Protein AF-0000000084242092 (afdb_homodimer)

Structure (mmCIF, N/CA/C/O backbone):
data_AF-0000000084242092-model_v1
#
loop_
_entity.id
_entity.type
_entity.pdbx_description
1 polymer 'NAD(P)-dependent dehydrogenase, short-chain alcohol dehydrogenase family'
#
loop_
_atom_site.group_PDB
_atom_site.id
_atom_site.type_symbol
_atom_site.label_atom_id
_atom_site.label_alt_id
_atom_site.label_comp_id
_atom_site.label_asym_id
_atom_site.label_entity_id
_atom_site.label_seq_id
_atom_site.pdbx_PDB_ins_code
_atom_site.Cartn_x
_atom_site.Cartn_y
_atom_site.Cartn_z
_atom_site.occupancy
_atom_site.B_iso_or_equiv
_atom_site.auth_seq_id
_atom_site.auth_comp_id
_atom_site.auth_asym_id
_atom_site.auth_atom_id
_atom_site.pdbx_PDB_model_num
ATOM 1 N N . MET A 1 1 ? 5.676 -4.629 9.906 1 72.25 1 MET A N 1
ATOM 2 C CA . MET A 1 1 ? 5.457 -4.293 11.312 1 72.25 1 MET A CA 1
ATOM 3 C C . MET A 1 1 ? 4.645 -3.008 11.445 1 72.25 1 MET A C 1
ATOM 5 O O . MET A 1 1 ? 4.832 -2.068 10.664 1 72.25 1 MET A O 1
ATOM 9 N N . SER A 1 2 ? 3.717 -3.07 12.445 1 87.62 2 SER A N 1
ATOM 10 C CA . SER A 1 2 ? 2.873 -1.909 12.711 1 87.62 2 SER A CA 1
ATOM 11 C C . SER A 1 2 ? 3.629 -0.845 13.5 1 87.62 2 SER A C 1
ATOM 13 O O . SER A 1 2 ? 4.57 -1.158 14.234 1 87.62 2 SER A O 1
ATOM 15 N N . LEU A 1 3 ? 3.34 0.345 13.344 1 95.75 3 LEU A N 1
ATOM 16 C CA . LEU A 1 3 ? 3.891 1.461 14.102 1 95.75 3 LEU A CA 1
ATOM 17 C C . LEU A 1 3 ? 3.576 1.312 15.586 1 95.75 3 LEU A C 1
ATOM 19 O O . LEU A 1 3 ? 2.523 0.783 15.953 1 95.75 3 LEU A O 1
ATOM 23 N N . PRO A 1 4 ? 4.559 1.752 16.453 1 96.75 4 PRO A N 1
ATOM 24 C CA . PRO A 1 4 ? 4.168 1.837 17.859 1 96.75 4 PRO A CA 1
ATOM 25 C C . PRO A 1 4 ? 2.971 2.756 18.078 1 96.75 4 PRO A C 1
ATOM 27 O O . PRO A 1 4 ? 2.781 3.723 17.344 1 96.75 4 PRO A O 1
ATOM 30 N N . VAL A 1 5 ? 2.205 2.494 19.109 1 97.12 5 VAL A N 1
ATOM 31 C CA . VAL A 1 5 ? 0.952 3.207 19.344 1 97.12 5 VAL A CA 1
ATOM 32 C C . VAL A 1 5 ? 1.126 4.211 20.484 1 97.12 5 VAL A C 1
ATOM 34 O O . VAL A 1 5 ? 1.754 3.902 21.5 1 97.12 5 VAL A O 1
ATOM 37 N N . SER A 1 6 ? 0.617 5.391 20.312 1 97.19 6 SER A N 1
ATOM 38 C CA . SER A 1 6 ? 0.515 6.402 21.359 1 97.19 6 SER A CA 1
ATOM 39 C C . SER A 1 6 ? -0.931 6.848 21.547 1 97.19 6 SER A C 1
ATOM 41 O O . SER A 1 6 ? -1.796 6.551 20.734 1 97.19 6 SER A O 1
ATOM 43 N N . ARG A 1 7 ? -1.192 7.438 22.703 1 96.25 7 ARG A N 1
ATOM 44 C CA . ARG A 1 7 ? -2.504 7.984 23.031 1 96.25 7 ARG A CA 1
ATOM 45 C C . ARG A 1 7 ? -2.414 9.477 23.328 1 96.25 7 ARG A C 1
ATOM 47 O O . ARG A 1 7 ? -1.369 9.961 23.766 1 96.25 7 ARG A O 1
ATOM 54 N N . LEU A 1 8 ? -3.498 10.117 22.938 1 95.69 8 LEU A N 1
ATOM 55 C CA . LEU A 1 8 ? -3.586 11.523 23.344 1 95.69 8 LEU A CA 1
ATOM 56 C C . LEU A 1 8 ? -3.578 11.648 24.859 1 95.69 8 LEU A C 1
ATOM 58 O O . LEU A 1 8 ? -4.281 10.914 25.562 1 95.69 8 LEU A O 1
ATOM 62 N N . PRO A 1 9 ? -2.725 12.547 25.469 1 93.62 9 PRO A N 1
ATOM 63 C CA . PRO A 1 9 ? -2.748 12.727 26.922 1 93.62 9 PRO A CA 1
ATOM 64 C C . PRO A 1 9 ? -4.137 13.078 27.453 1 93.62 9 PRO A C 1
ATOM 66 O O . PRO A 1 9 ? -4.863 13.852 26.812 1 93.62 9 PRO A O 1
ATOM 69 N N . ALA A 1 10 ? -4.414 12.492 28.562 1 90.19 10 ALA A N 1
ATOM 70 C CA . ALA A 1 10 ? -5.738 12.68 29.156 1 90.19 10 ALA A CA 1
ATOM 71 C C . ALA A 1 10 ? -6.039 14.164 29.359 1 90.19 10 ALA A C 1
ATOM 73 O O . ALA A 1 10 ? -5.18 14.922 29.812 1 90.19 10 ALA A O 1
ATOM 74 N N . ALA A 1 11 ? -7.188 14.617 28.969 1 88.62 11 ALA A N 1
ATOM 75 C CA . ALA A 1 11 ? -7.73 15.945 29.203 1 88.62 11 ALA A CA 1
ATOM 76 C C . ALA A 1 11 ? -6.965 17 28.406 1 88.62 11 ALA A C 1
ATOM 78 O O . ALA A 1 11 ? -7.012 18.188 28.734 1 88.62 11 ALA A O 1
ATOM 79 N N . TRP A 1 12 ? -6.191 16.531 27.469 1 93.75 12 TRP A N 1
ATOM 80 C CA . TRP A 1 12 ? -5.5 17.531 26.672 1 93.75 12 TRP A CA 1
ATOM 81 C C . TRP A 1 12 ? -6.484 18.297 25.797 1 93.75 12 TRP A C 1
ATOM 83 O O . TRP A 1 12 ? -7.379 17.703 25.188 1 93.75 12 TRP A O 1
ATOM 93 N N . ALA A 1 13 ? -6.32 19.578 25.672 1 94.44 13 ALA A N 1
ATOM 94 C CA . ALA A 1 13 ? -7.039 20.469 24.781 1 94.44 13 ALA A CA 1
ATOM 95 C C . ALA A 1 13 ? -6.113 21.547 24.219 1 94.44 13 ALA A C 1
ATOM 97 O O . ALA A 1 13 ? -5.227 22.047 24.922 1 94.44 13 ALA A O 1
ATOM 98 N N . PRO A 1 14 ? -6.27 21.875 22.953 1 94.69 14 PRO A N 1
ATOM 99 C CA . PRO A 1 14 ? -5.379 22.891 22.391 1 94.69 14 PRO A CA 1
ATOM 100 C C . PRO A 1 14 ? -5.609 24.281 22.984 1 94.69 14 PRO A C 1
ATOM 102 O O . PRO A 1 14 ? -6.758 24.688 23.172 1 94.69 14 PRO A O 1
ATOM 105 N N . ALA A 1 15 ? -4.477 24.922 23.281 1 96.25 15 ALA A N 1
ATOM 106 C CA . ALA A 1 15 ? -4.543 26.328 23.609 1 96.25 15 ALA A CA 1
ATOM 107 C C . ALA A 1 15 ? -4.566 27.203 22.359 1 96.25 15 ALA A C 1
ATOM 109 O O . ALA A 1 15 ? -4.277 26.719 21.25 1 96.25 15 ALA A O 1
ATOM 110 N N . ALA A 1 16 ? -4.914 28.484 22.5 1 96.25 16 ALA A N 1
ATOM 111 C CA . ALA A 1 16 ? -5.059 29.406 21.359 1 96.25 16 ALA A CA 1
ATOM 112 C C . ALA A 1 16 ? -3.709 29.672 20.703 1 96.25 16 ALA A C 1
ATOM 114 O O . ALA A 1 16 ? -3.654 30.078 19.531 1 96.25 16 ALA A O 1
ATOM 115 N N . ASP A 1 17 ? -2.596 29.422 21.422 1 97.44 17 ASP A N 1
ATOM 116 C CA . ASP A 1 17 ? -1.281 29.734 20.859 1 97.44 17 ASP A CA 1
ATOM 117 C C . ASP A 1 17 ? -0.453 28.469 20.672 1 97.44 17 ASP A C 1
ATOM 119 O O . ASP A 1 17 ? 0.769 28.531 20.516 1 97.44 17 ASP A O 1
ATOM 123 N N . THR A 1 18 ? -1.133 27.281 20.719 1 98.06 18 THR A N 1
ATOM 124 C CA . THR A 1 18 ? -0.464 25.984 20.594 1 98.06 18 THR A CA 1
ATOM 125 C C . THR A 1 18 ? 0.368 25.938 19.312 1 98.06 18 THR A C 1
ATOM 127 O O . THR A 1 18 ? 1.446 25.344 19.297 1 98.06 18 THR A O 1
ATOM 130 N N . LEU A 1 19 ? -0.109 26.609 18.219 1 98.56 19 LEU A N 1
ATOM 131 C CA . LEU A 1 19 ? 0.579 26.594 16.922 1 98.56 19 LEU A CA 1
ATOM 132 C C . LEU A 1 19 ? 0.904 28.016 16.469 1 98.56 19 LEU A C 1
ATOM 134 O O . LEU A 1 19 ? 0.947 28.281 15.266 1 98.56 19 LEU A O 1
ATOM 138 N N . ALA A 1 20 ? 0.992 28.922 17.453 1 97.88 20 ALA A N 1
ATOM 139 C CA . ALA A 1 20 ? 1.288 30.312 17.125 1 97.88 20 ALA A CA 1
ATOM 140 C C . ALA A 1 20 ? 2.562 30.422 16.297 1 97.88 20 ALA A C 1
ATOM 142 O O . ALA A 1 20 ? 3.598 29.859 16.656 1 97.88 20 ALA A O 1
ATOM 143 N N . GLY A 1 21 ? 2.438 31.125 15.164 1 96.94 21 GLY A N 1
ATOM 144 C CA . GLY A 1 21 ? 3.59 31.391 14.32 1 96.94 21 GLY A CA 1
ATOM 145 C C . GLY A 1 21 ? 3.895 30.266 13.344 1 96.94 21 GLY A C 1
ATOM 146 O O . GLY A 1 21 ? 4.793 30.391 12.508 1 96.94 21 GLY A O 1
ATOM 147 N N . ARG A 1 22 ? 3.189 29.188 13.391 1 98.31 22 ARG A N 1
ATOM 148 C CA . ARG A 1 22 ? 3.449 28.047 12.523 1 98.31 22 ARG A CA 1
ATOM 149 C C . ARG A 1 22 ? 2.617 28.109 11.25 1 98.31 22 ARG A C 1
ATOM 151 O O . ARG A 1 22 ? 1.537 28.719 11.242 1 98.31 22 ARG A O 1
ATOM 158 N N . VAL A 1 23 ? 3.111 27.578 10.188 1 98.88 23 VAL A N 1
ATOM 159 C CA . VAL A 1 23 ? 2.398 27.422 8.922 1 98.88 23 VAL A CA 1
ATOM 160 C C . VAL A 1 23 ? 2.068 25.938 8.703 1 98.88 23 VAL A C 1
ATOM 162 O O . VAL A 1 23 ? 2.961 25.094 8.711 1 98.88 23 VAL A O 1
ATOM 165 N N . VAL A 1 24 ? 0.806 25.656 8.5 1 98.94 24 VAL A N 1
ATOM 166 C CA . VAL A 1 24 ? 0.335 24.281 8.391 1 98.94 24 VAL A CA 1
ATOM 167 C C . VAL A 1 24 ? -0.448 24.109 7.09 1 98.94 24 VAL A C 1
ATOM 169 O O . VAL A 1 24 ? -1.349 24.891 6.789 1 98.94 24 VAL A O 1
ATOM 172 N N . LEU A 1 25 ? -0.065 23.125 6.293 1 98.94 25 LEU A N 1
ATOM 173 C CA . LEU A 1 25 ? -0.773 22.766 5.07 1 98.94 25 LEU A CA 1
ATOM 174 C C . LEU A 1 25 ? -1.733 21.609 5.328 1 98.94 25 LEU A C 1
ATOM 176 O O . LEU A 1 25 ? -1.348 20.594 5.914 1 98.94 25 LEU A O 1
ATOM 180 N N . VAL A 1 26 ? -2.979 21.75 4.977 1 98.94 26 VAL A N 1
ATOM 181 C CA . VAL A 1 26 ? -4 20.719 5.133 1 98.94 26 VAL A CA 1
ATOM 182 C C . VAL A 1 26 ? -4.539 20.312 3.764 1 98.94 26 VAL A C 1
ATOM 184 O O . VAL A 1 26 ? -5.098 21.125 3.039 1 98.94 26 VAL A O 1
ATOM 187 N N . THR A 1 27 ? -4.352 19.047 3.4 1 98.81 27 THR A N 1
ATOM 188 C CA . THR A 1 27 ? -4.941 18.562 2.16 1 98.81 27 THR A CA 1
ATOM 189 C C . THR A 1 27 ? -6.363 18.062 2.398 1 98.81 27 THR A C 1
ATOM 191 O O . THR A 1 27 ? -6.734 17.75 3.531 1 98.81 27 THR A O 1
ATOM 194 N N . GLY A 1 28 ? -7.141 17.969 1.282 1 97.94 28 GLY A N 1
ATOM 195 C CA . GLY A 1 28 ? -8.539 17.609 1.487 1 97.94 28 GLY A CA 1
ATOM 196 C C . GLY A 1 28 ? -9.258 18.562 2.428 1 97.94 28 GLY A C 1
ATOM 197 O O . GLY A 1 28 ? -10.086 18.125 3.236 1 97.94 28 GLY A O 1
ATOM 198 N N . ALA A 1 29 ? -9.023 19.812 2.322 1 98.06 29 ALA A N 1
ATOM 199 C CA . ALA A 1 29 ? -9.328 20.797 3.363 1 98.06 29 ALA A CA 1
ATOM 200 C C . ALA A 1 29 ? -10.836 21.016 3.477 1 98.06 29 ALA A C 1
ATOM 202 O O . ALA A 1 29 ? -11.328 21.438 4.527 1 98.06 29 ALA A O 1
ATOM 203 N N . TYR A 1 30 ? -11.594 20.828 2.451 1 93.81 30 TYR A N 1
ATOM 204 C CA . TYR A 1 30 ? -13.023 21.109 2.566 1 93.81 30 TYR A CA 1
ATOM 205 C C . TYR A 1 30 ? -13.805 19.844 2.875 1 93.81 30 TYR A C 1
ATOM 207 O O . TYR A 1 30 ? -15.031 19.859 2.91 1 93.81 30 TYR A O 1
ATOM 215 N N . GLY A 1 31 ? -13.117 18.672 2.994 1 94.44 31 GLY A N 1
ATOM 216 C CA . GLY A 1 31 ? -13.773 17.453 3.443 1 94.44 31 GLY A CA 1
ATOM 217 C C . GLY A 1 31 ? -14.133 17.484 4.918 1 94.44 31 GLY A C 1
ATOM 218 O O . GLY A 1 31 ? -13.883 18.469 5.605 1 94.44 31 GLY A O 1
ATOM 219 N N . GLY A 1 32 ? -14.719 16.438 5.414 1 93.62 32 GLY A N 1
ATOM 220 C CA . GLY A 1 32 ? -15.164 16.359 6.797 1 93.62 32 GLY A CA 1
ATOM 221 C C . GLY A 1 32 ? -14.039 16.562 7.793 1 93.62 32 GLY A C 1
ATOM 222 O O . GLY A 1 32 ? -14.062 17.516 8.578 1 93.62 32 GLY A O 1
ATOM 223 N N . LEU A 1 33 ? -13.039 15.758 7.73 1 97.44 33 LEU A N 1
ATOM 224 C CA . LEU A 1 33 ? -11.93 15.875 8.672 1 97.44 33 LEU A CA 1
ATOM 225 C C . LEU A 1 33 ? -11.023 17.047 8.305 1 97.44 33 LEU A C 1
ATOM 227 O O . LEU A 1 33 ? -10.57 17.781 9.188 1 97.44 33 LEU A O 1
ATOM 231 N N . GLY A 1 34 ? -10.75 17.281 7.016 1 98.38 34 GLY A N 1
ATOM 232 C CA . GLY A 1 34 ? -9.875 18.344 6.574 1 98.38 34 GLY A CA 1
ATOM 233 C C . GLY A 1 34 ? -10.344 19.719 7.016 1 98.38 34 GLY A C 1
ATOM 234 O O . GLY A 1 34 ? -9.539 20.531 7.488 1 98.38 34 GLY A O 1
ATOM 235 N N . SER A 1 35 ? -11.641 19.938 6.875 1 98.19 35 SER A N 1
ATOM 236 C CA . SER A 1 35 ? -12.188 21.219 7.277 1 98.19 35 SER A CA 1
ATOM 237 C C . SER A 1 35 ? -12.07 21.422 8.781 1 98.19 35 SER A C 1
ATOM 239 O O . SER A 1 35 ? -11.758 22.531 9.242 1 98.19 35 SER A O 1
ATOM 241 N N . ALA A 1 36 ? -12.336 20.359 9.531 1 98.31 36 ALA A N 1
ATOM 242 C CA . ALA A 1 36 ? -12.219 20.422 10.984 1 98.31 36 ALA A CA 1
ATOM 243 C C . ALA A 1 36 ? -10.781 20.688 11.406 1 98.31 36 ALA A C 1
ATOM 245 O O . ALA A 1 36 ? -10.531 21.484 12.32 1 98.31 36 ALA A O 1
ATOM 246 N N . VAL A 1 37 ? -9.82 20.078 10.742 1 98.81 37 VAL A N 1
ATOM 247 C CA . VAL A 1 37 ? -8.406 20.25 11.055 1 98.81 37 VAL A CA 1
ATOM 248 C C . VAL A 1 37 ? -7.973 21.672 10.727 1 98.81 37 VAL A C 1
ATOM 250 O O . VAL A 1 37 ? -7.27 22.312 11.516 1 98.81 37 VAL A O 1
ATOM 253 N N . ALA A 1 38 ? -8.375 22.141 9.547 1 98.88 38 ALA A N 1
ATOM 254 C CA . ALA A 1 38 ? -8.039 23.516 9.156 1 98.88 38 ALA A CA 1
ATOM 255 C C . ALA A 1 38 ? -8.516 24.516 10.211 1 98.88 38 ALA A C 1
ATOM 257 O O . ALA A 1 38 ? -7.758 25.391 10.633 1 98.88 38 ALA A O 1
ATOM 258 N N . ARG A 1 39 ? -9.758 24.344 10.672 1 98.62 39 ARG A N 1
ATOM 259 C CA . ARG A 1 39 ? -10.352 25.234 11.664 1 98.62 39 ARG A CA 1
ATOM 260 C C . ARG A 1 39 ? -9.625 25.125 13 1 98.62 39 ARG A C 1
ATOM 262 O O . ARG A 1 39 ? -9.312 26.141 13.633 1 98.62 39 ARG A O 1
ATOM 269 N N . ALA A 1 40 ? -9.391 23.891 13.414 1 98.75 40 ALA A N 1
ATOM 270 C CA . ALA A 1 40 ? -8.734 23.656 14.695 1 98.75 40 ALA A CA 1
ATOM 271 C C . ALA A 1 40 ? -7.328 24.25 14.711 1 98.75 40 ALA A C 1
ATOM 273 O O . ALA A 1 40 ? -6.914 24.859 15.703 1 98.75 40 ALA A O 1
ATOM 274 N N . ALA A 1 41 ? -6.57 24.094 13.625 1 98.88 41 ALA A N 1
ATOM 275 C CA . ALA A 1 41 ? -5.219 24.625 13.531 1 98.88 41 ALA A CA 1
ATOM 276 C C . ALA A 1 41 ? -5.242 26.156 13.555 1 98.88 41 ALA A C 1
ATOM 278 O O . ALA A 1 41 ? -4.406 26.781 14.211 1 98.88 41 ALA A O 1
ATOM 279 N N . ALA A 1 42 ? -6.188 26.734 12.836 1 98.75 42 ALA A N 1
ATOM 280 C CA . ALA A 1 42 ? -6.336 28.188 12.836 1 98.75 42 ALA A CA 1
ATOM 281 C C . ALA A 1 42 ? -6.672 28.703 14.234 1 98.75 42 ALA A C 1
ATOM 283 O O . ALA A 1 42 ? -6.102 29.688 14.688 1 98.75 42 ALA A O 1
ATOM 284 N N . ARG A 1 43 ? -7.598 28.031 14.922 1 98.5 43 ARG A N 1
ATOM 285 C CA . ARG A 1 43 ? -7.965 28.391 16.281 1 98.5 43 ARG A CA 1
ATOM 286 C C . ARG A 1 43 ? -6.758 28.328 17.219 1 98.5 43 ARG A C 1
ATOM 288 O O . ARG A 1 43 ? -6.66 29.094 18.172 1 98.5 43 ARG A O 1
ATOM 295 N N . ALA A 1 44 ? -5.844 27.453 16.875 1 98.56 44 ALA A N 1
ATOM 296 C CA . ALA A 1 44 ? -4.652 27.25 17.703 1 98.56 44 ALA A CA 1
ATOM 297 C C . ALA A 1 44 ? -3.547 28.234 17.312 1 98.56 44 ALA A C 1
ATOM 299 O O . ALA A 1 44 ? -2.426 28.156 17.812 1 98.56 44 ALA A O 1
ATOM 300 N N . GLY A 1 45 ? -3.807 29.125 16.328 1 98.12 45 GLY A N 1
ATOM 301 C CA . GLY A 1 45 ? -2.908 30.234 16.078 1 98.12 45 GLY A CA 1
ATOM 302 C C . GLY A 1 45 ? -2.102 30.062 14.797 1 98.12 45 GLY A C 1
ATOM 303 O O . GLY A 1 45 ? -1.306 30.938 14.438 1 98.12 45 GLY A O 1
ATOM 304 N N . ALA A 1 46 ? -2.307 29.047 14.047 1 98.69 46 ALA A N 1
ATOM 305 C CA . ALA A 1 46 ? -1.506 28.766 12.859 1 98.69 46 ALA A CA 1
ATOM 306 C C . ALA A 1 46 ? -2.002 29.578 11.664 1 98.69 46 ALA A C 1
ATOM 308 O O . ALA A 1 46 ? -3.182 29.938 11.586 1 98.69 46 ALA A O 1
ATOM 309 N N . THR A 1 47 ? -1.099 29.906 10.773 1 98.62 47 THR A N 1
ATOM 310 C CA . THR A 1 47 ? -1.473 30.188 9.391 1 98.62 47 THR A CA 1
ATOM 311 C C . THR A 1 47 ? -1.742 28.891 8.633 1 98.62 47 THR A C 1
ATOM 313 O O . THR A 1 47 ? -0.851 28.047 8.492 1 98.62 47 THR A O 1
ATOM 316 N N . VAL A 1 48 ? -2.957 28.781 8.148 1 98.88 48 VAL A N 1
ATOM 317 C CA . VAL A 1 48 ? -3.342 27.5 7.539 1 98.88 48 VAL A CA 1
ATOM 318 C C . VAL A 1 48 ? -3.42 27.672 6.02 1 98.88 48 VAL A C 1
ATOM 320 O O . VAL A 1 48 ? -4.027 28.609 5.52 1 98.88 48 VAL A O 1
ATOM 323 N N . VAL A 1 49 ? -2.738 26.797 5.305 1 98.88 49 VAL A N 1
ATOM 324 C CA . VAL A 1 49 ? -2.865 26.641 3.857 1 98.88 49 VAL A CA 1
ATOM 325 C C . VAL A 1 49 ? -3.83 25.516 3.533 1 98.88 49 VAL A C 1
ATOM 327 O O . VAL A 1 49 ? -3.598 24.359 3.918 1 98.88 49 VAL A O 1
ATOM 330 N N . ILE A 1 50 ? -4.938 25.844 2.891 1 98.81 50 ILE A N 1
ATOM 331 C CA . ILE A 1 50 ? -5.945 24.844 2.576 1 98.81 50 ILE A CA 1
ATOM 332 C C . ILE A 1 50 ? -5.852 24.453 1.102 1 98.81 50 ILE A C 1
ATOM 334 O O . ILE A 1 50 ? -5.746 25.328 0.234 1 98.81 50 ILE A O 1
ATOM 338 N N . THR A 1 51 ? -5.801 23.156 0.849 1 98.38 51 THR A N 1
ATOM 339 C CA . THR A 1 51 ? -5.664 22.656 -0.514 1 98.38 51 THR A CA 1
ATOM 340 C C . THR A 1 51 ? -6.699 21.578 -0.8 1 98.38 51 THR A C 1
ATOM 342 O O . THR A 1 51 ? -7.16 20.891 0.117 1 98.38 51 THR A O 1
ATOM 345 N N . GLY A 1 52 ? -7.09 21.422 -2.049 1 97.12 52 GLY A N 1
ATOM 346 C CA . GLY A 1 52 ? -8.062 20.5 -2.588 1 97.12 52 GLY A CA 1
ATOM 347 C C . GLY A 1 52 ? -8.367 20.734 -4.055 1 97.12 52 GLY A C 1
ATOM 348 O O . GLY A 1 52 ? -7.934 21.734 -4.633 1 97.12 52 GLY A O 1
ATOM 349 N N . LYS A 1 53 ? -9.125 19.875 -4.605 1 96 53 LYS A N 1
ATOM 350 C CA . LYS A 1 53 ? -9.289 19.906 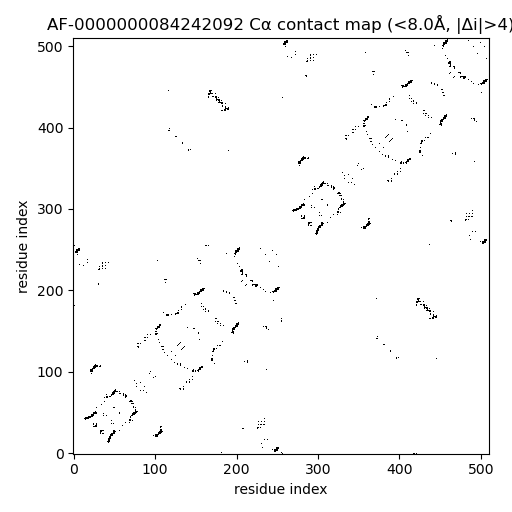-6.055 1 96 53 LYS A CA 1
ATOM 351 C C . LYS A 1 53 ? -10.445 20.828 -6.453 1 96 53 LYS A C 1
ATOM 353 O O . LYS A 1 53 ? -10.547 21.234 -7.609 1 96 53 LYS A O 1
ATOM 358 N N . ARG A 1 54 ? -11.383 21.219 -5.539 1 95.44 54 ARG A N 1
ATOM 359 C CA . ARG A 1 54 ? -12.531 22.047 -5.879 1 95.44 54 ARG A CA 1
ATOM 360 C C . ARG A 1 54 ? -12.375 23.469 -5.332 1 95.44 54 ARG A C 1
ATOM 362 O O . ARG A 1 54 ? -12.648 23.703 -4.152 1 95.44 54 ARG A O 1
ATOM 369 N N . LYS A 1 55 ? -12.086 24.359 -6.207 1 96.31 55 LYS A N 1
ATOM 370 C CA . LYS A 1 55 ? -11.805 25.734 -5.824 1 96.31 55 LYS A CA 1
ATOM 371 C C . LYS A 1 55 ? -12.992 26.375 -5.109 1 96.31 55 LYS A C 1
ATOM 373 O O . LYS A 1 55 ? -12.828 27.062 -4.098 1 96.31 55 LYS A O 1
ATOM 378 N N . ARG A 1 56 ? -14.156 26.156 -5.602 1 97.81 56 ARG A N 1
ATOM 379 C CA . ARG A 1 56 ? -15.359 26.734 -5.012 1 97.81 56 ARG A CA 1
ATOM 380 C C . ARG A 1 56 ? -15.531 26.281 -3.564 1 97.81 56 ARG A C 1
ATOM 382 O O . ARG A 1 56 ? -15.898 27.094 -2.703 1 97.81 56 ARG A O 1
ATOM 389 N N . GLN A 1 57 ? -15.297 25.031 -3.312 1 98.06 57 GLN A N 1
ATOM 390 C CA . GLN A 1 57 ? -15.43 24.5 -1.959 1 98.06 57 GLN A CA 1
ATOM 391 C C . GLN A 1 57 ? -14.352 25.062 -1.04 1 98.06 57 GLN A C 1
ATOM 393 O O . GLN A 1 57 ? -14.594 25.281 0.15 1 98.06 57 GLN A O 1
ATOM 398 N N . LEU A 1 58 ? -13.141 25.312 -1.578 1 98.38 58 LEU A N 1
ATOM 399 C CA . LEU A 1 58 ? -12.086 25.938 -0.798 1 98.38 58 LEU A CA 1
ATOM 400 C C . LEU A 1 58 ? -12.477 27.375 -0.422 1 98.38 58 LEU A C 1
ATOM 402 O O . LEU A 1 58 ? -12.258 27.797 0.711 1 98.38 58 LEU A O 1
ATOM 406 N N . GLU A 1 59 ? -13.039 28.062 -1.343 1 98.44 59 GLU A N 1
ATOM 407 C CA . GLU A 1 59 ? -13.492 29.438 -1.091 1 98.44 59 GLU A CA 1
ATOM 408 C C . GLU A 1 59 ? -14.609 29.469 -0.052 1 98.44 59 GLU A C 1
ATOM 410 O O . GLU A 1 59 ? -14.656 30.359 0.788 1 98.44 59 GLU A O 1
ATOM 415 N N . GLN A 1 60 ? -15.508 28.516 -0.147 1 98.56 60 GLN A N 1
ATOM 416 C CA . GLN A 1 60 ? -16.562 28.406 0.853 1 98.56 60 GLN A CA 1
ATOM 417 C C . GLN A 1 60 ? -15.984 28.172 2.244 1 98.56 60 GLN A C 1
ATOM 419 O O . GLN A 1 60 ? -16.453 28.75 3.225 1 98.56 60 GLN A O 1
ATOM 424 N N . LEU A 1 61 ? -15.008 27.281 2.314 1 98.5 61 LEU A N 1
ATOM 425 C CA . LEU A 1 61 ? -14.336 27.062 3.59 1 98.5 61 LEU A CA 1
ATOM 426 C C . LEU A 1 61 ? -13.656 28.328 4.07 1 98.5 61 LEU A C 1
ATOM 428 O O . LEU A 1 61 ? -13.734 28.672 5.254 1 98.5 61 LEU A O 1
ATOM 432 N N . TYR A 1 62 ? -12.945 29.016 3.182 1 98.44 62 TYR A N 1
ATOM 433 C CA . TYR A 1 62 ? -12.32 30.297 3.482 1 98.44 62 TYR A CA 1
ATOM 434 C C . TYR A 1 62 ? -13.328 31.266 4.098 1 98.44 62 TYR A C 1
ATOM 436 O O . TYR A 1 62 ? -13.102 31.797 5.18 1 98.44 62 TYR A O 1
ATOM 444 N N . ASP A 1 63 ? -14.477 31.406 3.475 1 98.56 63 ASP A N 1
ATOM 445 C CA . ASP A 1 63 ? -15.516 32.344 3.928 1 98.56 63 ASP A CA 1
ATOM 446 C C . ASP A 1 63 ? -16.047 31.922 5.297 1 98.56 63 ASP A C 1
ATOM 448 O O . ASP A 1 63 ? -16.281 32.781 6.16 1 98.56 63 ASP A O 1
ATOM 452 N N . ALA A 1 64 ? -16.266 30.656 5.43 1 98.31 64 ALA A N 1
ATOM 453 C CA . ALA A 1 64 ? -16.781 30.156 6.703 1 98.31 64 ALA A CA 1
ATOM 454 C C . ALA A 1 64 ? -15.797 30.438 7.836 1 98.31 64 ALA A C 1
ATOM 456 O O . ALA A 1 64 ? -16.203 30.875 8.922 1 98.31 64 ALA A O 1
ATOM 457 N N . MET A 1 65 ? -14.516 30.203 7.605 1 98.31 65 MET A N 1
ATOM 458 C CA . MET A 1 65 ? -13.492 30.422 8.617 1 98.31 65 MET A CA 1
ATOM 459 C C . MET A 1 65 ? -13.398 31.906 8.977 1 98.31 65 MET A C 1
ATOM 461 O O . MET A 1 65 ? -13.297 32.25 10.156 1 98.31 65 MET A O 1
ATOM 465 N N . VAL A 1 66 ? -13.492 32.75 8 1 98.06 66 VAL A N 1
ATOM 466 C CA . VAL A 1 66 ? -13.461 34.188 8.227 1 98.06 66 VAL A CA 1
ATOM 467 C C . VAL A 1 66 ? -14.68 34.625 9.047 1 98.06 66 VAL A C 1
ATOM 469 O O . VAL A 1 66 ? -14.555 35.406 9.992 1 98.06 66 VAL A O 1
ATOM 472 N N . ALA A 1 67 ? -15.805 34.094 8.711 1 98.31 67 ALA A N 1
ATOM 473 C CA . ALA A 1 67 ? -17.047 34.438 9.414 1 98.31 67 ALA A CA 1
ATOM 474 C C . ALA A 1 67 ? -16.984 33.969 10.875 1 98.31 67 ALA A C 1
ATOM 476 O O . ALA A 1 67 ? -17.594 34.594 11.742 1 98.31 67 ALA A O 1
ATOM 477 N N . GLU A 1 68 ? -16.234 32.875 11.094 1 97.69 68 GLU A N 1
ATOM 478 C CA . GLU A 1 68 ? -16.062 32.344 12.445 1 97.69 68 GLU A CA 1
ATOM 479 C C . GLU A 1 68 ? -15.047 33.188 13.242 1 97.69 68 GLU A C 1
ATOM 481 O O . GLU A 1 68 ? -14.836 32.906 14.43 1 97.69 68 GLU A O 1
ATOM 486 N N . GLY A 1 69 ? -14.414 34.156 12.586 1 97.38 69 GLY A N 1
ATOM 487 C CA . GLY A 1 69 ? -13.438 35.031 13.234 1 97.38 69 GLY A CA 1
ATOM 488 C C . GLY A 1 69 ? -12.055 34.406 13.305 1 97.38 69 GLY A C 1
ATOM 489 O O . GLY A 1 69 ? -11.219 34.844 14.109 1 97.38 69 GLY A O 1
ATOM 490 N N . LEU A 1 70 ? -11.805 33.375 12.531 1 97.75 70 LEU A N 1
ATOM 491 C CA . LEU A 1 70 ? -10.5 32.719 12.508 1 97.75 70 LEU A CA 1
ATOM 492 C C . LEU A 1 70 ? -9.547 33.469 11.578 1 97.75 70 LEU A C 1
ATOM 494 O O . LEU A 1 70 ? -9.969 34.25 10.727 1 97.75 70 LEU A O 1
ATOM 498 N N . PRO A 1 71 ? -8.258 33.281 11.836 1 96 71 PRO A N 1
ATOM 499 C CA . PRO A 1 71 ? -7.305 33.812 10.875 1 96 71 PRO A CA 1
ATOM 500 C C . PRO A 1 71 ? -7.578 33.344 9.445 1 96 71 PRO A C 1
ATOM 502 O O . PRO A 1 71 ? -7.934 32.188 9.234 1 96 71 PRO A O 1
ATOM 505 N N . GLU A 1 72 ? -7.426 34.25 8.5 1 96.69 72 GLU A N 1
ATOM 506 C CA . GLU A 1 72 ? -7.676 33.906 7.098 1 96.69 72 GLU A CA 1
ATOM 507 C C . GLU A 1 72 ? -6.719 32.844 6.598 1 96.69 72 GLU A C 1
ATOM 509 O O . GLU A 1 72 ? -5.5 33 6.691 1 96.69 72 GLU A O 1
ATOM 514 N N . PRO A 1 73 ? -7.277 31.781 6.094 1 98.12 73 PRO A N 1
ATOM 515 C CA . PRO A 1 73 ? -6.391 30.781 5.5 1 98.12 73 PRO A CA 1
ATOM 516 C C . PRO A 1 73 ? -5.883 31.188 4.117 1 98.12 73 PRO A C 1
ATOM 518 O O . PRO A 1 73 ? -6.406 32.125 3.514 1 98.12 73 PRO A O 1
ATOM 521 N N . VAL A 1 74 ? -4.852 30.547 3.688 1 98.25 74 VAL A N 1
ATOM 522 C CA . VAL A 1 74 ? -4.328 30.719 2.336 1 98.25 74 VAL A CA 1
ATOM 523 C C . VAL A 1 74 ? -4.82 29.578 1.442 1 98.25 74 VAL A C 1
ATOM 525 O O . VAL A 1 74 ? -4.699 28.406 1.797 1 98.25 74 VAL A O 1
ATOM 528 N N . ILE A 1 75 ? -5.391 29.938 0.323 1 98.06 75 ILE A N 1
ATOM 529 C CA . ILE A 1 75 ? -5.902 28.938 -0.6 1 98.06 75 ILE A CA 1
ATOM 530 C C . ILE A 1 75 ? -4.824 28.562 -1.614 1 98.06 75 ILE A C 1
ATOM 532 O O . ILE A 1 75 ? -4.27 29.438 -2.287 1 98.06 75 ILE A O 1
ATOM 536 N N . HIS A 1 76 ? -4.52 27.328 -1.718 1 97.19 76 HIS A N 1
ATOM 537 C CA . HIS A 1 76 ? -3.666 26.781 -2.768 1 97.19 76 HIS A CA 1
ATOM 538 C C . HIS A 1 76 ? -4.297 25.547 -3.406 1 97.19 76 HIS A C 1
ATOM 540 O O . HIS A 1 76 ? -4.023 24.422 -2.99 1 97.19 76 HIS A O 1
ATOM 546 N N . PRO A 1 77 ? -5.047 25.797 -4.449 1 96.44 77 PRO A N 1
ATOM 547 C CA . PRO A 1 77 ? -5.73 24.672 -5.074 1 96.44 77 PRO A CA 1
ATOM 548 C C . PRO A 1 77 ? -4.758 23.641 -5.652 1 96.44 77 PRO A C 1
ATOM 550 O O . PRO A 1 77 ? -3.729 24 -6.223 1 96.44 77 PRO A O 1
ATOM 553 N N . LEU A 1 78 ? -5.004 22.391 -5.449 1 97.56 78 LEU A N 1
ATOM 554 C CA . LEU A 1 78 ? -4.234 21.281 -5.992 1 97.56 78 LEU A CA 1
ATOM 555 C C . LEU A 1 78 ? -5.113 20.047 -6.172 1 97.56 78 LEU A C 1
ATOM 557 O O . LEU A 1 78 ? -5.758 19.594 -5.223 1 97.56 78 LEU A O 1
ATOM 561 N N . ASP A 1 79 ? -5.188 19.594 -7.359 1 97.69 79 ASP A N 1
ATOM 562 C CA . ASP A 1 79 ? -5.887 18.344 -7.641 1 97.69 79 ASP A CA 1
ATOM 563 C C . ASP A 1 79 ? -4.945 17.156 -7.512 1 97.69 79 ASP A C 1
ATOM 565 O O . ASP A 1 79 ? -4.27 16.781 -8.469 1 97.69 79 ASP A O 1
ATOM 569 N N . MET A 1 80 ? -5.012 16.484 -6.398 1 96.69 80 MET A N 1
ATOM 570 C CA . MET A 1 80 ? -4.078 15.398 -6.094 1 96.69 80 MET A CA 1
ATOM 571 C C . MET A 1 80 ? -4.328 14.195 -6.992 1 96.69 80 MET A C 1
ATOM 573 O O . MET A 1 80 ? -3.486 13.297 -7.086 1 96.69 80 MET A O 1
ATOM 577 N N . GLU A 1 81 ? -5.434 14.133 -7.609 1 96.75 81 GLU A N 1
ATOM 578 C CA . GLU A 1 81 ? -5.707 13.047 -8.547 1 96.75 81 GLU A CA 1
ATOM 579 C C . GLU A 1 81 ? -4.867 13.18 -9.812 1 96.75 81 GLU A C 1
ATOM 581 O O . GLU A 1 81 ? -4.41 12.18 -10.367 1 96.75 81 GLU A O 1
ATOM 586 N N . SER A 1 82 ? -4.637 14.414 -10.242 1 96.94 82 SER A N 1
ATOM 587 C CA . SER A 1 82 ? -4.012 14.609 -11.547 1 96.94 82 SER A CA 1
ATOM 588 C C . SER A 1 82 ? -2.711 15.391 -11.422 1 96.94 82 SER A C 1
ATOM 590 O O . SER A 1 82 ? -1.996 15.578 -12.414 1 96.94 82 SER A O 1
ATOM 592 N N . ALA A 1 83 ? -2.393 15.875 -10.203 1 97.81 83 ALA A N 1
ATOM 593 C CA . ALA A 1 83 ? -1.205 16.703 -10 1 97.81 83 ALA A CA 1
ATOM 594 C C . ALA A 1 83 ? 0.053 15.969 -10.469 1 97.81 83 ALA A C 1
ATOM 596 O O . ALA A 1 83 ? 0.201 14.766 -10.242 1 97.81 83 ALA A O 1
ATOM 597 N N . THR A 1 84 ? 0.957 16.688 -11.117 1 97.5 84 THR A N 1
ATOM 598 C CA . THR A 1 84 ? 2.248 16.188 -11.578 1 97.5 84 THR A CA 1
ATOM 599 C C . THR A 1 84 ? 3.352 16.547 -10.586 1 97.5 84 THR A C 1
ATOM 601 O O . THR A 1 84 ? 3.146 17.375 -9.695 1 97.5 84 THR A O 1
ATOM 604 N N . PRO A 1 85 ? 4.5 15.875 -10.75 1 97.12 85 PRO A N 1
ATOM 605 C CA . PRO A 1 85 ? 5.617 16.266 -9.883 1 97.12 85 PRO A CA 1
ATOM 606 C C . PRO A 1 85 ? 5.891 17.766 -9.914 1 97.12 85 PRO A C 1
ATOM 608 O O . PRO A 1 85 ? 6.195 18.359 -8.883 1 97.12 85 PRO A O 1
ATOM 611 N N . ARG A 1 86 ? 5.746 18.375 -11 1 97.5 86 ARG A N 1
ATOM 612 C CA . ARG A 1 86 ? 5.984 19.812 -11.125 1 97.5 86 ARG A CA 1
ATOM 613 C C . ARG A 1 86 ? 4.949 20.609 -10.344 1 97.5 86 ARG A C 1
ATOM 615 O O . ARG A 1 86 ? 5.262 21.656 -9.781 1 97.5 86 ARG A O 1
ATOM 622 N N . ASP A 1 87 ? 3.721 20.156 -10.281 1 98.38 87 ASP A N 1
ATOM 623 C CA . ASP A 1 87 ? 2.678 20.828 -9.516 1 98.38 87 ASP A CA 1
ATOM 624 C C . ASP A 1 87 ? 3.02 20.859 -8.023 1 98.38 87 ASP A C 1
ATOM 626 O O . ASP A 1 87 ? 2.82 21.875 -7.355 1 98.38 87 ASP A O 1
ATOM 630 N N . TYR A 1 88 ? 3.555 19.75 -7.508 1 98.56 88 TYR A N 1
ATOM 631 C CA . TYR A 1 88 ? 3.934 19.672 -6.102 1 98.56 88 TYR A CA 1
ATOM 632 C C . TYR A 1 88 ? 5.113 20.578 -5.801 1 98.56 88 TYR A C 1
ATOM 634 O O . TYR A 1 88 ? 5.133 21.266 -4.773 1 98.56 88 TYR A O 1
ATOM 642 N N . GLU A 1 89 ? 6.027 20.562 -6.711 1 98.06 89 GLU A N 1
ATOM 643 C CA . GLU A 1 89 ? 7.172 21.469 -6.559 1 98.06 89 GLU A CA 1
ATOM 644 C C . GLU A 1 89 ? 6.73 22.922 -6.559 1 98.06 89 GLU A C 1
ATOM 646 O O . GLU A 1 89 ? 7.227 23.734 -5.762 1 98.06 89 GLU A O 1
ATOM 651 N N . ALA A 1 90 ? 5.844 23.219 -7.43 1 98.25 90 ALA A N 1
ATOM 652 C CA . ALA A 1 90 ? 5.328 24.594 -7.523 1 98.25 90 ALA A CA 1
ATOM 653 C C . ALA A 1 90 ? 4.629 25 -6.23 1 98.25 90 ALA A C 1
ATOM 655 O O . ALA A 1 90 ? 4.727 26.156 -5.801 1 98.25 90 ALA A O 1
ATOM 656 N N . LEU A 1 91 ? 3.889 24.078 -5.695 1 98.12 91 LEU A N 1
ATOM 657 C CA . LEU A 1 91 ? 3.242 24.359 -4.418 1 98.12 91 LEU A CA 1
ATOM 658 C C . LEU A 1 91 ? 4.277 24.672 -3.34 1 98.12 91 LEU A C 1
ATOM 660 O O . LEU A 1 91 ? 4.148 25.656 -2.617 1 98.12 91 LEU A O 1
ATOM 664 N N . ALA A 1 92 ? 5.316 23.875 -3.213 1 98.62 92 ALA A N 1
ATOM 665 C CA . ALA A 1 92 ? 6.375 24.078 -2.229 1 98.62 92 ALA A CA 1
ATOM 666 C C . ALA A 1 92 ? 7.07 25.422 -2.447 1 98.62 92 ALA A C 1
ATOM 668 O O . ALA A 1 92 ? 7.324 26.156 -1.493 1 98.62 92 ALA A O 1
ATOM 669 N N . GLU A 1 93 ? 7.305 25.688 -3.711 1 98.12 93 GLU A N 1
ATOM 670 C CA . GLU A 1 93 ? 7.934 26.953 -4.059 1 98.12 93 GLU A CA 1
ATOM 671 C C . GLU A 1 93 ? 7.039 28.141 -3.682 1 98.12 93 GLU A C 1
ATOM 673 O O . GLU A 1 93 ? 7.531 29.172 -3.215 1 98.12 93 GLU A O 1
ATOM 678 N N . GLY A 1 94 ? 5.793 28 -3.955 1 98.06 94 GLY A N 1
ATOM 679 C CA . GLY A 1 94 ? 4.844 29.031 -3.562 1 98.06 94 GLY A CA 1
ATOM 680 C C . GLY A 1 94 ? 4.809 29.266 -2.066 1 98.06 94 GLY A C 1
ATOM 681 O O . GLY A 1 94 ? 4.77 30.422 -1.621 1 98.06 94 GLY A O 1
ATOM 682 N N . LEU A 1 95 ? 4.812 28.188 -1.292 1 98.5 95 LEU A N 1
ATOM 683 C CA . LEU A 1 95 ? 4.859 28.312 0.161 1 98.5 95 LEU A CA 1
ATOM 684 C C . LEU A 1 95 ? 6.105 29.062 0.609 1 98.5 95 LEU A C 1
ATOM 686 O O . LEU A 1 95 ? 6.027 29.953 1.468 1 98.5 95 LEU A O 1
ATOM 690 N N . GLN A 1 96 ? 7.227 28.688 0.029 1 98.31 96 GLN A N 1
ATOM 691 C CA . GLN A 1 96 ? 8.484 29.359 0.353 1 98.31 96 GLN A CA 1
ATOM 692 C C . GLN A 1 96 ? 8.414 30.844 0.023 1 98.31 96 GLN A C 1
ATOM 694 O O . GLN A 1 96 ? 8.812 31.688 0.835 1 98.31 96 GLN A O 1
ATOM 699 N N . ARG A 1 97 ? 7.945 31.172 -1.134 1 97.94 97 ARG A N 1
ATOM 700 C CA . ARG A 1 97 ? 7.902 32.531 -1.624 1 97.94 97 ARG A CA 1
ATOM 701 C C . ARG A 1 97 ? 6.949 33.375 -0.791 1 97.94 97 ARG A C 1
ATOM 703 O O . ARG A 1 97 ? 7.293 34.5 -0.393 1 97.94 97 ARG A O 1
ATOM 710 N N . ASP A 1 98 ? 5.781 32.844 -0.479 1 97.25 98 ASP A N 1
ATOM 711 C CA . ASP A 1 98 ? 4.699 33.625 0.081 1 97.25 98 ASP A CA 1
ATOM 712 C C . ASP A 1 98 ? 4.75 33.625 1.606 1 97.25 98 ASP A C 1
ATOM 714 O O . ASP A 1 98 ? 4.348 34.625 2.244 1 97.25 98 ASP A O 1
ATOM 718 N N . LEU A 1 99 ? 5.168 32.562 2.191 1 98 99 LEU A N 1
ATOM 719 C CA . LEU A 1 99 ? 5.074 32.406 3.641 1 98 99 LEU A CA 1
ATOM 720 C C . LEU A 1 99 ? 6.457 32.219 4.254 1 98 99 LEU A C 1
ATOM 722 O O . LEU A 1 99 ? 6.641 32.406 5.457 1 98 99 LEU A O 1
ATOM 726 N N . GLY A 1 100 ? 7.453 31.734 3.465 1 97.94 100 GLY A N 1
ATOM 727 C CA . GLY A 1 100 ? 8.844 31.609 3.877 1 97.94 100 GLY A CA 1
ATOM 728 C C . GLY A 1 100 ? 9.094 30.391 4.75 1 97.94 100 GLY A C 1
ATOM 729 O O . GLY A 1 100 ? 10.227 30.125 5.141 1 97.94 100 GLY A O 1
ATOM 730 N N . ARG A 1 101 ? 8.039 29.672 5.086 1 97.94 101 ARG A N 1
ATOM 731 C CA . ARG A 1 101 ? 8.203 28.531 5.977 1 97.94 101 ARG A CA 1
ATOM 732 C C . ARG A 1 101 ? 7.055 27.531 5.809 1 97.94 101 ARG A C 1
ATOM 734 O O . ARG A 1 101 ? 6.012 27.875 5.246 1 97.94 101 ARG A O 1
ATOM 741 N N . LEU A 1 102 ? 7.223 26.375 6.273 1 98.88 102 LEU A N 1
ATOM 742 C CA . LEU A 1 102 ? 6.234 25.328 6.473 1 98.88 102 LEU A CA 1
ATOM 743 C C . LEU A 1 102 ? 6.586 24.469 7.691 1 98.88 102 LEU A C 1
ATOM 745 O O . LEU A 1 102 ? 7.676 23.906 7.758 1 98.88 102 LEU A O 1
ATOM 749 N N . ASP A 1 103 ? 5.617 24.391 8.586 1 98.88 103 ASP A N 1
ATOM 750 C CA . ASP A 1 103 ? 5.902 23.734 9.852 1 98.88 103 ASP A CA 1
ATOM 751 C C . ASP A 1 103 ? 5.125 22.422 9.977 1 98.88 103 ASP A C 1
ATOM 753 O O . ASP A 1 103 ? 5.418 21.594 10.836 1 98.88 103 ASP A O 1
ATOM 757 N N . GLY A 1 104 ? 4.176 22.219 9.094 1 98.88 104 GLY A N 1
ATOM 758 C CA . GLY A 1 104 ? 3.414 20.984 9.219 1 98.88 104 GLY A CA 1
ATOM 759 C C . GLY A 1 104 ? 2.553 20.688 8 1 98.88 104 GLY A C 1
ATOM 760 O O . GLY A 1 104 ? 2.199 21.594 7.25 1 98.88 104 GLY A O 1
ATOM 761 N N . ILE A 1 105 ? 2.264 19.469 7.754 1 98.94 105 ILE A N 1
ATOM 762 C CA . ILE A 1 105 ? 1.288 18.984 6.785 1 98.94 105 ILE A CA 1
ATOM 763 C C . ILE A 1 105 ? 0.35 17.984 7.453 1 98.94 105 ILE A C 1
ATOM 765 O O . ILE A 1 105 ? 0.792 17.125 8.227 1 98.94 105 ILE A O 1
ATOM 769 N N . VAL A 1 106 ? -0.909 18.125 7.289 1 99 106 VAL A N 1
ATOM 770 C CA . VAL A 1 106 ? -1.877 17.094 7.621 1 99 106 VAL A CA 1
ATOM 771 C C . VAL A 1 106 ? -2.529 16.562 6.344 1 99 106 VAL A C 1
ATOM 773 O O . VAL A 1 106 ? -3.26 17.297 5.668 1 99 106 VAL A O 1
ATOM 776 N N . HIS A 1 107 ? -2.27 15.352 6.043 1 98.94 107 HIS A N 1
ATOM 777 C CA . HIS A 1 107 ? -2.82 14.711 4.855 1 98.94 107 HIS A CA 1
ATOM 778 C C . HIS A 1 107 ? -4.215 14.156 5.121 1 98.94 107 HIS A C 1
ATOM 780 O O . HIS A 1 107 ? -4.359 13.039 5.621 1 98.94 107 HIS A O 1
ATOM 786 N N . CYS A 1 108 ? -5.223 14.898 4.672 1 98.62 108 CYS A N 1
ATOM 787 C CA . CYS A 1 108 ? -6.605 14.5 4.918 1 98.62 108 CYS A CA 1
ATOM 788 C C . CYS A 1 108 ? -7.297 14.102 3.619 1 98.62 108 CYS A C 1
ATOM 790 O O . CYS A 1 108 ? -8.375 13.508 3.643 1 98.62 108 CYS A O 1
ATOM 792 N N . ALA A 1 109 ? -6.691 14.445 2.477 1 98.19 109 ALA A N 1
ATOM 793 C CA . ALA A 1 109 ? -7.277 14.055 1.196 1 98.19 109 ALA A CA 1
ATOM 794 C C . ALA A 1 109 ? -7.344 12.531 1.063 1 98.19 109 ALA A C 1
ATOM 796 O O . ALA A 1 109 ? -6.391 11.828 1.407 1 98.19 109 ALA A O 1
ATOM 797 N N . THR A 1 110 ? -8.461 12.039 0.657 1 97.12 110 THR A N 1
ATOM 798 C CA . THR A 1 110 ? -8.617 10.594 0.526 1 97.12 110 THR A CA 1
ATOM 799 C C . THR A 1 110 ? -9.57 10.258 -0.618 1 97.12 110 THR A C 1
ATOM 801 O O . THR A 1 110 ? -10.469 11.039 -0.935 1 97.12 110 THR A O 1
ATOM 804 N N . SER A 1 111 ? -9.297 9.25 -1.313 1 97 111 SER A N 1
ATOM 805 C CA . SER A 1 111 ? -10.188 8.664 -2.307 1 97 111 SER A CA 1
ATOM 806 C C . SER A 1 111 ? -10.766 7.336 -1.818 1 97 111 SER A C 1
ATOM 808 O O . SER A 1 111 ? -10.016 6.43 -1.447 1 97 111 SER A O 1
ATOM 810 N N . PHE A 1 112 ? -12.016 7.23 -1.724 1 96.62 112 PHE A N 1
ATOM 811 C CA . PHE A 1 112 ? -12.773 6.047 -1.332 1 96.62 112 PHE A CA 1
ATOM 812 C C . PHE A 1 112 ? -14.062 5.934 -2.143 1 96.62 112 PHE A C 1
ATOM 814 O O . PHE A 1 112 ? -14.883 6.852 -2.139 1 96.62 112 PHE A O 1
ATOM 821 N N . VAL A 1 113 ? -14.289 4.84 -2.805 1 94.5 113 VAL A N 1
ATOM 822 C CA . VAL A 1 113 ? -15.422 4.734 -3.719 1 94.5 113 VAL A CA 1
ATOM 823 C C . VAL A 1 113 ? -16.547 3.926 -3.062 1 94.5 113 VAL A C 1
ATOM 825 O O . VAL A 1 113 ? -17.578 3.668 -3.684 1 94.5 113 VAL A O 1
ATOM 828 N N . GLY A 1 114 ? -16.406 3.518 -1.869 1 95.44 114 GLY A N 1
ATOM 829 C CA . GLY A 1 114 ? -17.344 2.631 -1.217 1 95.44 114 GLY A CA 1
ATOM 830 C C . GLY A 1 114 ? -16.891 1.184 -1.194 1 95.44 114 GLY A C 1
ATOM 831 O O . GLY A 1 114 ? -15.953 0.812 -1.896 1 95.44 114 GLY A O 1
ATOM 832 N N . LEU A 1 115 ? -17.531 0.461 -0.334 1 97.25 115 LEU A N 1
ATOM 833 C CA . LEU A 1 115 ? -17.234 -0.965 -0.267 1 97.25 115 LEU A CA 1
ATOM 834 C C . LEU A 1 115 ? -17.531 -1.647 -1.597 1 97.25 115 LEU A C 1
ATOM 836 O O . LEU A 1 115 ? -18.641 -1.502 -2.139 1 97.25 115 LEU A O 1
ATOM 840 N N . THR A 1 116 ? -16.594 -2.371 -2.137 1 97.81 116 THR A N 1
ATOM 841 C CA . THR A 1 116 ? -16.688 -2.973 -3.461 1 97.81 116 THR A CA 1
ATOM 842 C C . THR A 1 116 ? -15.953 -4.309 -3.506 1 97.81 116 THR A C 1
ATOM 844 O O . THR A 1 116 ? -14.773 -4.383 -3.18 1 97.81 116 THR A O 1
ATOM 847 N N . PRO A 1 117 ? -16.672 -5.395 -3.857 1 98.12 117 PRO A N 1
ATOM 848 C CA . PRO A 1 117 ? -15.945 -6.656 -4.031 1 98.12 117 PRO A CA 1
ATOM 849 C C . PRO A 1 117 ? -14.805 -6.551 -5.043 1 98.12 117 PRO A C 1
ATOM 851 O O . PRO A 1 117 ? -14.93 -5.852 -6.051 1 98.12 117 PRO A O 1
ATOM 854 N N . ILE A 1 118 ? -13.719 -7.32 -4.824 1 98.38 118 ILE A N 1
ATOM 855 C CA . ILE A 1 118 ? -12.555 -7.309 -5.703 1 98.38 118 ILE A CA 1
ATOM 856 C C . ILE A 1 118 ? -12.977 -7.699 -7.117 1 98.38 118 ILE A C 1
ATOM 858 O O . ILE A 1 118 ? -12.523 -7.094 -8.094 1 98.38 118 ILE A O 1
ATOM 862 N N . ALA A 1 119 ? -13.891 -8.602 -7.25 1 98.12 119 ALA A N 1
ATOM 863 C CA . ALA A 1 119 ? -14.336 -9.102 -8.547 1 98.12 119 ALA A CA 1
ATOM 864 C C . ALA A 1 119 ? -15.016 -7.992 -9.352 1 98.12 119 ALA A C 1
ATOM 866 O O . ALA A 1 119 ? -15.023 -8.031 -10.586 1 98.12 119 ALA A O 1
ATOM 867 N N . MET A 1 120 ? -15.523 -6.992 -8.664 1 97.88 120 MET A N 1
ATOM 868 C CA . MET A 1 120 ? -16.312 -5.941 -9.297 1 97.88 120 MET A CA 1
ATOM 869 C C . MET A 1 120 ? -15.562 -4.613 -9.289 1 97.88 120 MET A C 1
ATOM 871 O O . MET A 1 120 ? -16.094 -3.594 -9.742 1 97.88 120 MET A O 1
ATOM 875 N N . TYR A 1 121 ? -14.406 -4.656 -8.75 1 97.56 121 TYR A N 1
ATOM 876 C CA . TYR A 1 121 ? -13.664 -3.418 -8.555 1 97.56 121 TYR A CA 1
ATOM 877 C C . TYR A 1 121 ? -13.18 -2.855 -9.883 1 97.56 121 TYR A C 1
ATOM 879 O O . TYR A 1 121 ? -12.539 -3.561 -10.664 1 97.56 121 TYR A O 1
ATOM 887 N N . LYS A 1 122 ? -13.453 -1.604 -10.18 1 97.5 122 LYS A N 1
ATOM 888 C CA . LYS A 1 122 ? -13.016 -0.97 -11.422 1 97.5 122 LYS A CA 1
ATOM 889 C C . LYS A 1 122 ? -11.531 -0.618 -11.367 1 97.5 122 LYS A C 1
ATOM 891 O O . LYS A 1 122 ? -11.062 -0.033 -10.391 1 97.5 122 LYS A O 1
ATOM 896 N N . PRO A 1 123 ? -10.828 -0.928 -12.414 1 96.81 123 PRO A N 1
ATOM 897 C CA . PRO A 1 123 ? -9.383 -0.667 -12.422 1 96.81 123 PRO A CA 1
ATOM 898 C C . PRO A 1 123 ? -9.047 0.803 -12.18 1 96.81 123 PRO A C 1
ATOM 900 O O . PRO A 1 123 ? -8.117 1.111 -11.43 1 96.81 123 PRO A O 1
ATOM 903 N N . ASP A 1 124 ? -9.797 1.667 -12.766 1 97 124 ASP A N 1
ATOM 904 C CA . ASP A 1 124 ? -9.531 3.094 -12.609 1 97 124 ASP A CA 1
ATOM 905 C C . ASP A 1 124 ? -9.727 3.531 -11.164 1 97 124 ASP A C 1
ATOM 907 O O . ASP A 1 124 ? -8.977 4.367 -10.656 1 97 124 ASP A O 1
ATOM 911 N N . ALA A 1 125 ? -10.758 3.023 -10.516 1 98.06 125 ALA A N 1
ATOM 912 C CA . ALA A 1 125 ? -11.008 3.346 -9.109 1 98.06 125 ALA A CA 1
ATOM 913 C C . ALA A 1 125 ? -9.891 2.826 -8.219 1 98.06 125 ALA A C 1
ATOM 915 O O . ALA A 1 125 ? -9.484 3.496 -7.262 1 98.06 125 ALA A O 1
ATOM 916 N N . TRP A 1 126 ? -9.383 1.648 -8.531 1 98.69 126 TRP A N 1
ATOM 917 C CA . TRP A 1 126 ? -8.273 1.056 -7.797 1 98.69 126 TRP A CA 1
ATOM 918 C C . TRP A 1 126 ? -7.031 1.938 -7.883 1 98.69 126 TRP A C 1
ATOM 920 O O . TRP A 1 126 ? -6.445 2.299 -6.859 1 98.69 126 TRP A O 1
ATOM 930 N N . LEU A 1 127 ? -6.695 2.291 -9.102 1 98.38 127 LEU A N 1
ATOM 931 C CA . LEU A 1 127 ? -5.504 3.102 -9.328 1 98.38 127 LEU A CA 1
ATOM 932 C C . LEU A 1 127 ? -5.645 4.473 -8.68 1 98.38 127 LEU A C 1
ATOM 934 O O . LEU A 1 127 ? -4.688 4.988 -8.094 1 98.38 127 LEU A O 1
ATOM 938 N N . ARG A 1 128 ? -6.809 5.035 -8.789 1 98.19 128 ARG A N 1
ATOM 939 C CA . ARG A 1 128 ? -7.062 6.344 -8.203 1 98.19 128 ARG A CA 1
ATOM 940 C C . ARG A 1 128 ? -6.879 6.312 -6.688 1 98.19 128 ARG A C 1
ATOM 942 O O . ARG A 1 128 ? -6.281 7.223 -6.109 1 98.19 128 ARG A O 1
ATOM 949 N N . ALA A 1 129 ? -7.414 5.328 -6.031 1 98.62 129 ALA A N 1
ATOM 950 C CA . ALA A 1 129 ? -7.297 5.207 -4.578 1 98.62 129 ALA A CA 1
ATOM 951 C C . ALA A 1 129 ? -5.832 5.125 -4.152 1 98.62 129 ALA A C 1
ATOM 953 O O . ALA A 1 129 ? -5.402 5.84 -3.244 1 98.62 129 ALA A O 1
ATOM 954 N N . LEU A 1 130 ? -5.035 4.289 -4.84 1 98.81 130 LEU A N 1
ATOM 955 C CA . LEU A 1 130 ? -3.627 4.156 -4.492 1 98.81 130 LEU A CA 1
ATOM 956 C C . LEU A 1 130 ? -2.875 5.453 -4.773 1 98.81 130 LEU A C 1
ATOM 958 O O . LEU A 1 130 ? -1.97 5.828 -4.023 1 98.81 130 LEU A O 1
ATOM 962 N N . HIS A 1 131 ? -3.254 6.098 -5.812 1 98.75 131 HIS A N 1
ATOM 963 C CA . HIS A 1 131 ? -2.574 7.336 -6.18 1 98.75 131 HIS A CA 1
ATOM 964 C C . HIS A 1 131 ? -2.885 8.453 -5.188 1 98.75 131 HIS A C 1
ATOM 966 O O . HIS A 1 131 ? -1.971 9.031 -4.598 1 98.75 131 HIS A O 1
ATOM 972 N N . VAL A 1 132 ? -4.105 8.703 -4.934 1 98.69 132 VAL 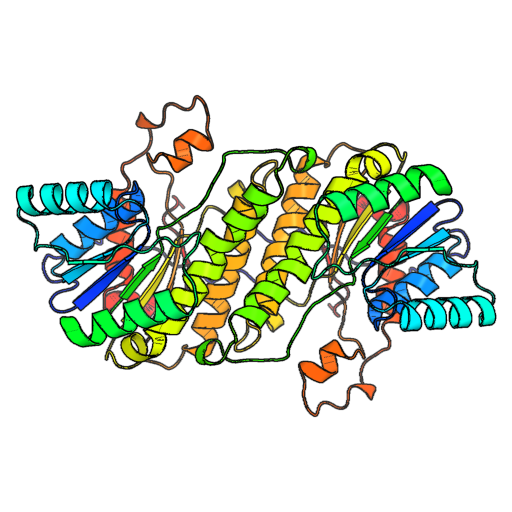A N 1
ATOM 973 C CA . VAL A 1 132 ? -4.531 9.828 -4.105 1 98.69 132 VAL A CA 1
ATOM 974 C C . VAL A 1 132 ? -4.145 9.57 -2.65 1 98.69 132 VAL A C 1
ATOM 976 O O . VAL A 1 132 ? -3.738 10.492 -1.938 1 98.69 132 VAL A O 1
ATOM 979 N N . ASN A 1 133 ? -4.277 8.32 -2.209 1 98.88 133 ASN A N 1
ATOM 980 C CA . ASN A 1 133 ? -4.113 8.023 -0.791 1 98.88 133 ASN A CA 1
ATOM 981 C C . ASN A 1 133 ? -2.652 7.762 -0.436 1 98.88 133 ASN A C 1
ATOM 983 O O . ASN A 1 133 ? -2.275 7.809 0.736 1 98.88 133 ASN A O 1
ATOM 987 N N . VAL A 1 134 ? -1.82 7.43 -1.442 1 98.88 134 VAL A N 1
ATOM 988 C CA . VAL A 1 134 ? -0.465 7.004 -1.109 1 98.88 134 VAL A CA 1
ATOM 989 C C . VAL A 1 134 ? 0.545 7.824 -1.91 1 98.88 134 VAL A C 1
ATOM 991 O O . VAL A 1 134 ? 1.364 8.547 -1.335 1 98.88 134 VAL A O 1
ATOM 994 N N . SER A 1 135 ? 0.464 7.805 -3.238 1 98.88 135 SER A N 1
ATOM 995 C CA . SER A 1 135 ? 1.484 8.422 -4.078 1 98.88 135 SER A CA 1
ATOM 996 C C . SER A 1 135 ? 1.455 9.945 -3.961 1 98.88 135 SER A C 1
ATOM 998 O O . SER A 1 135 ? 2.502 10.594 -3.992 1 98.88 135 SER A O 1
ATOM 1000 N N . ALA A 1 136 ? 0.267 10.484 -3.863 1 98.81 136 ALA A N 1
ATOM 1001 C CA . ALA A 1 136 ? 0.143 11.938 -3.762 1 98.81 136 ALA A CA 1
ATOM 1002 C C . ALA A 1 136 ? 0.704 12.445 -2.436 1 98.81 136 ALA A C 1
ATOM 1004 O O . ALA A 1 136 ? 1.493 13.391 -2.41 1 98.81 136 ALA A O 1
ATOM 1005 N N . PRO A 1 137 ? 0.336 11.812 -1.306 1 98.81 137 PRO A N 1
ATOM 1006 C CA . PRO A 1 137 ? 0.97 12.211 -0.047 1 98.81 137 PRO A CA 1
ATOM 1007 C C . PRO A 1 137 ? 2.49 12.086 -0.086 1 98.81 137 PRO A C 1
ATOM 1009 O O . PRO A 1 137 ? 3.199 12.914 0.488 1 98.81 137 PRO A O 1
ATOM 1012 N N . PHE A 1 138 ? 3.014 11.062 -0.699 1 98.88 138 PHE A N 1
ATOM 1013 C CA . PHE A 1 138 ? 4.453 10.922 -0.889 1 98.88 138 PHE A CA 1
ATOM 1014 C C . PHE A 1 138 ? 5.016 12.109 -1.658 1 98.88 138 PHE A C 1
ATOM 1016 O O . PHE A 1 138 ? 5.961 12.758 -1.204 1 98.88 138 PHE A O 1
ATOM 1023 N N . ALA A 1 139 ? 4.438 12.406 -2.795 1 98.88 139 ALA A N 1
ATOM 1024 C CA . ALA A 1 139 ? 4.965 13.43 -3.695 1 98.88 139 ALA A CA 1
ATOM 1025 C C . ALA A 1 139 ? 4.922 14.812 -3.047 1 98.88 139 ALA A C 1
ATOM 1027 O O . ALA A 1 139 ? 5.883 15.578 -3.135 1 98.88 139 ALA A O 1
ATOM 1028 N N . LEU A 1 140 ? 3.809 15.078 -2.41 1 98.88 140 LEU A N 1
ATOM 1029 C CA . LEU A 1 140 ? 3.658 16.375 -1.754 1 98.88 140 LEU A CA 1
ATOM 1030 C C . LEU A 1 140 ? 4.66 16.531 -0.613 1 98.88 140 LEU A C 1
ATOM 1032 O O . LEU A 1 140 ? 5.309 17.562 -0.485 1 98.88 140 LEU A O 1
ATOM 1036 N N . THR A 1 141 ? 4.746 15.477 0.227 1 98.88 141 THR A N 1
ATOM 1037 C CA . THR A 1 141 ? 5.699 15.5 1.332 1 98.88 141 THR A CA 1
ATOM 1038 C C . THR A 1 141 ? 7.125 15.672 0.814 1 98.88 141 THR A C 1
ATOM 1040 O O . THR A 1 141 ? 7.883 16.5 1.333 1 98.88 141 THR A O 1
ATOM 1043 N N . GLN A 1 142 ? 7.453 14.906 -0.23 1 98.81 142 GLN A N 1
ATOM 1044 C CA . GLN A 1 142 ? 8.797 14.992 -0.796 1 98.81 142 GLN A CA 1
ATOM 1045 C C . GLN A 1 142 ? 9.109 16.406 -1.267 1 98.81 142 GLN A C 1
ATOM 1047 O O . GLN A 1 142 ? 10.172 16.938 -0.965 1 98.81 142 GLN A O 1
ATOM 1052 N N . ALA A 1 143 ? 8.203 17 -1.971 1 98.75 143 ALA A N 1
ATOM 1053 C CA . ALA A 1 143 ? 8.398 18.344 -2.512 1 98.75 143 ALA A CA 1
ATOM 1054 C C . ALA A 1 143 ? 8.594 19.359 -1.392 1 98.75 143 ALA A C 1
ATOM 1056 O O . ALA A 1 143 ? 9.32 20.344 -1.561 1 98.75 143 ALA A O 1
ATOM 1057 N N . CYS A 1 144 ? 8.008 19.125 -0.248 1 98.88 144 CYS A N 1
ATOM 1058 C CA . CYS A 1 144 ? 8.016 20.094 0.847 1 98.88 144 CYS A CA 1
ATOM 1059 C C . CYS A 1 144 ? 9.133 19.781 1.833 1 98.88 144 CYS A C 1
ATOM 1061 O O . CYS A 1 144 ? 9.336 20.516 2.799 1 98.88 144 CYS A O 1
ATOM 1063 N N . LEU A 1 145 ? 9.875 18.688 1.641 1 98.75 145 LEU A N 1
ATOM 1064 C CA . LEU A 1 145 ? 10.891 18.25 2.592 1 98.75 145 LEU A CA 1
ATOM 1065 C C . LEU A 1 145 ? 11.898 19.359 2.855 1 98.75 145 LEU A C 1
ATOM 1067 O O . LEU A 1 145 ? 12.297 19.578 4 1 98.75 145 LEU A O 1
ATOM 1071 N N . PRO A 1 146 ? 12.312 20.109 1.828 1 98.25 146 PRO A N 1
ATOM 1072 C CA . PRO A 1 146 ? 13.273 21.172 2.117 1 98.25 146 PRO A CA 1
ATOM 1073 C C . PRO A 1 146 ? 12.734 22.219 3.1 1 98.25 146 PRO A C 1
ATOM 1075 O O . PRO A 1 146 ? 13.453 22.641 4.004 1 98.25 146 PRO A O 1
ATOM 1078 N N . LEU A 1 147 ? 11.492 22.578 2.98 1 98.75 147 LEU A N 1
ATOM 1079 C CA . LEU A 1 147 ? 10.883 23.562 3.883 1 98.75 147 LEU A CA 1
ATOM 1080 C C . LEU A 1 147 ? 10.68 22.953 5.27 1 98.75 147 LEU A C 1
ATOM 1082 O O . LEU A 1 147 ? 10.984 23.594 6.281 1 98.75 147 LEU A O 1
ATOM 1086 N N . LEU A 1 148 ? 10.18 21.719 5.285 1 98.81 148 LEU A N 1
ATOM 1087 C CA . LEU A 1 148 ? 9.914 21.031 6.543 1 98.81 148 LEU A CA 1
ATOM 1088 C C . LEU A 1 148 ? 11.203 20.828 7.336 1 98.81 148 LEU A C 1
ATOM 1090 O O . LEU A 1 148 ? 11.219 21.016 8.555 1 98.81 148 LEU A O 1
ATOM 1094 N N . SER A 1 149 ? 12.273 20.484 6.621 1 97.12 149 SER A N 1
ATOM 1095 C CA . SER A 1 149 ? 13.547 20.203 7.277 1 97.12 149 SER A CA 1
ATOM 1096 C C . SER A 1 149 ? 14.234 21.484 7.734 1 97.12 149 SER A C 1
ATOM 1098 O O . SER A 1 149 ? 15.094 21.438 8.617 1 97.12 149 SER A O 1
ATOM 1100 N N . ALA A 1 150 ? 13.891 22.578 7.133 1 97.5 150 ALA A N 1
ATOM 1101 C CA . ALA A 1 150 ? 14.492 23.875 7.496 1 97.5 150 ALA A CA 1
ATOM 1102 C C . ALA A 1 150 ? 13.852 24.422 8.766 1 97.5 150 ALA A C 1
ATOM 1104 O O . ALA A 1 150 ? 14.438 25.281 9.438 1 97.5 150 ALA A O 1
ATOM 1105 N N . ALA A 1 151 ? 12.625 24.031 9.086 1 97.88 151 ALA A N 1
ATOM 1106 C CA . ALA A 1 151 ? 11.945 24.469 10.297 1 97.88 151 ALA A CA 1
ATOM 1107 C C . ALA A 1 151 ? 12.578 23.859 11.547 1 97.88 151 ALA A C 1
ATOM 1109 O O . ALA A 1 151 ? 13.016 22.703 11.523 1 97.88 151 ALA A O 1
ATOM 1110 N N . PRO A 1 152 ? 12.664 24.609 12.641 1 96.94 152 PRO A N 1
ATOM 1111 C CA . PRO A 1 152 ? 13.266 24.062 13.859 1 96.94 152 PRO A CA 1
ATOM 1112 C C . PRO A 1 152 ? 12.469 22.906 14.453 1 96.94 152 PRO A C 1
ATOM 1114 O O . PRO A 1 152 ? 13.016 22.078 15.18 1 96.94 152 PRO A O 1
ATOM 1117 N N . ASP A 1 153 ? 11.227 22.922 14.211 1 97.75 153 ASP A N 1
ATOM 1118 C CA . ASP A 1 153 ? 10.273 21.891 14.633 1 97.75 153 ASP A CA 1
ATOM 1119 C C . ASP A 1 153 ? 9.117 21.781 13.648 1 97.75 153 ASP A C 1
ATOM 1121 O O . ASP A 1 153 ? 8.32 22.719 13.508 1 97.75 153 ASP A O 1
ATOM 1125 N N . SER A 1 154 ? 9.008 20.703 12.945 1 98.81 154 SER A N 1
ATOM 1126 C CA . SER A 1 154 ? 7.957 20.469 11.961 1 98.81 154 SER A CA 1
ATOM 1127 C C . SER A 1 154 ? 7.383 19.062 12.086 1 98.81 154 SER A C 1
ATOM 1129 O O . SER A 1 154 ? 7.973 18.203 12.75 1 98.81 154 SER A O 1
ATOM 1131 N N . ALA A 1 155 ? 6.207 18.859 11.594 1 98.88 155 ALA A N 1
ATOM 1132 C CA . ALA A 1 155 ? 5.551 17.547 11.688 1 98.88 155 ALA A CA 1
ATOM 1133 C C . ALA A 1 155 ? 4.699 17.281 10.453 1 98.88 155 ALA A C 1
ATOM 1135 O O . ALA A 1 155 ? 4.086 18.188 9.898 1 98.88 155 ALA A O 1
ATOM 1136 N N . VAL A 1 156 ? 4.715 16.094 10.016 1 98.94 156 VAL A N 1
ATOM 1137 C CA . VAL A 1 156 ? 3.77 15.609 9.016 1 98.94 156 VAL A CA 1
ATOM 1138 C C . VAL A 1 156 ? 2.861 14.547 9.625 1 98.94 156 VAL A C 1
ATOM 1140 O O . VAL A 1 156 ? 3.334 13.633 10.297 1 98.94 156 VAL A O 1
ATOM 1143 N N . VAL A 1 157 ? 1.573 14.711 9.414 1 98.94 157 VAL A N 1
ATOM 1144 C CA . VAL A 1 157 ? 0.562 13.805 9.961 1 98.94 157 VAL A CA 1
ATOM 1145 C C . VAL A 1 157 ? -0.168 13.102 8.82 1 98.94 157 VAL A C 1
ATOM 1147 O O . VAL A 1 157 ? -0.735 13.75 7.938 1 98.94 157 VAL A O 1
ATOM 1150 N N . PHE A 1 158 ? -0.074 11.789 8.82 1 98.94 158 PHE A N 1
ATOM 1151 C CA . PHE A 1 158 ? -0.804 10.953 7.875 1 98.94 158 PHE A CA 1
ATOM 1152 C C . PHE A 1 158 ? -2.012 10.305 8.539 1 98.94 158 PHE A C 1
ATOM 1154 O O . PHE A 1 158 ? -1.872 9.617 9.555 1 98.94 158 PHE A O 1
ATOM 1161 N N . VAL A 1 159 ? -3.199 10.516 7.98 1 98.81 159 VAL A N 1
ATOM 1162 C CA . VAL A 1 159 ? -4.43 10 8.57 1 98.81 159 VAL A CA 1
ATOM 1163 C C . VAL A 1 159 ? -4.672 8.57 8.094 1 98.81 159 VAL A C 1
ATOM 1165 O O . VAL A 1 159 ? -4.785 8.32 6.895 1 98.81 159 VAL A O 1
ATOM 1168 N N . LEU A 1 160 ? -4.707 7.707 9.023 1 98.19 160 LEU A N 1
ATOM 1169 C CA . LEU A 1 160 ? -4.934 6.293 8.734 1 98.19 160 LEU A CA 1
ATOM 1170 C C . LEU A 1 160 ? -6.387 5.91 9 1 98.19 160 LEU A C 1
ATOM 1172 O O . LEU A 1 160 ? -7.277 6.766 8.961 1 98.19 160 LEU A O 1
ATOM 1176 N N . ASP A 1 161 ? -6.695 4.699 9.055 1 96.88 161 ASP A N 1
ATOM 1177 C CA . ASP A 1 161 ? -7.996 4.113 9.375 1 96.88 161 ASP A CA 1
ATOM 1178 C C . ASP A 1 161 ? -7.828 2.805 10.148 1 96.88 161 ASP A C 1
ATOM 1180 O O . ASP A 1 161 ? -6.734 2.244 10.203 1 96.88 161 ASP A O 1
ATOM 1184 N N . ASP A 1 162 ? -8.844 2.365 10.812 1 95.75 162 ASP A N 1
ATOM 1185 C CA . ASP A 1 162 ? -8.805 1.168 11.641 1 95.75 162 ASP A CA 1
ATOM 1186 C C . ASP A 1 162 ? -8.398 -0.057 10.828 1 95.75 162 ASP A C 1
ATOM 1188 O O . ASP A 1 162 ? -9.18 -0.563 10.023 1 95.75 162 ASP A O 1
ATOM 1192 N N . PRO A 1 163 ? -7.191 -0.566 11.109 1 95.19 163 PRO A N 1
ATOM 1193 C CA . PRO A 1 163 ? -6.703 -1.679 10.289 1 95.19 163 PRO A CA 1
ATOM 1194 C C . PRO A 1 163 ? -7.57 -2.928 10.422 1 95.19 163 PRO A C 1
ATOM 1196 O O . PRO A 1 163 ? -7.664 -3.717 9.477 1 95.19 163 PRO A O 1
ATOM 1199 N N . GLU A 1 164 ? -8.156 -3.164 11.547 1 93.94 164 GLU A N 1
ATOM 1200 C CA . GLU A 1 164 ? -9.031 -4.316 11.727 1 93.94 164 GLU A CA 1
ATOM 1201 C C . GLU A 1 164 ? -10.25 -4.227 10.812 1 93.94 164 GLU A C 1
ATOM 1203 O O . GLU A 1 164 ? -10.711 -5.238 10.273 1 93.94 164 GLU A O 1
ATOM 1208 N N . LEU A 1 165 ? -10.68 -3.037 10.695 1 94.56 165 LEU A N 1
ATOM 1209 C CA . LEU A 1 165 ? -11.859 -2.818 9.867 1 94.56 165 LEU A CA 1
ATOM 1210 C C . LEU A 1 165 ? -11.5 -2.871 8.383 1 94.56 165 LEU A C 1
ATOM 1212 O O . LEU A 1 165 ? -12.109 -3.621 7.617 1 94.56 165 LEU A O 1
ATOM 1216 N N . VAL A 1 166 ? -10.5 -2.148 7.988 1 96.88 166 VAL A N 1
ATOM 1217 C CA . VAL A 1 166 ? -10.25 -1.929 6.566 1 96.88 166 VAL A CA 1
ATOM 1218 C C . VAL A 1 166 ? -9.516 -3.131 5.977 1 96.88 166 VAL A C 1
ATOM 1220 O O . VAL A 1 166 ? -9.148 -3.129 4.801 1 96.88 166 VAL A O 1
ATOM 1223 N N . SER A 1 167 ? -9.258 -4.168 6.727 1 96.81 167 SER A N 1
ATOM 1224 C CA . SER A 1 167 ? -8.711 -5.422 6.227 1 96.81 167 SER A CA 1
ATOM 1225 C C . SER A 1 167 ? -9.82 -6.402 5.852 1 96.81 167 SER A C 1
ATOM 1227 O O . SER A 1 167 ? -9.555 -7.465 5.285 1 96.81 167 SER A O 1
ATOM 1229 N N . ARG A 1 168 ? -11.023 -6.039 6.109 1 97.19 168 ARG A N 1
ATOM 1230 C CA . ARG A 1 168 ? -12.172 -6.914 5.879 1 97.19 168 ARG A CA 1
ATOM 1231 C C . ARG A 1 168 ? -12.578 -6.902 4.41 1 97.19 168 ARG A C 1
ATOM 1233 O O . ARG A 1 168 ? -12.078 -6.098 3.625 1 97.19 168 ARG A O 1
ATOM 1240 N N . ALA A 1 169 ? -13.523 -7.781 4.078 1 97.81 169 ALA A N 1
ATOM 1241 C CA . ALA A 1 169 ? -14.055 -7.918 2.727 1 97.81 169 ALA A CA 1
ATOM 1242 C C . ALA A 1 169 ? -14.586 -6.586 2.211 1 97.81 169 ALA A C 1
ATOM 1244 O O . ALA A 1 169 ? -15.211 -5.828 2.959 1 97.81 169 ALA A O 1
ATOM 1245 N N . HIS A 1 170 ? -14.195 -6.254 0.935 1 98.12 170 HIS A N 1
ATOM 1246 C CA . HIS A 1 170 ? -14.844 -5.238 0.11 1 98.12 170 HIS A CA 1
ATOM 1247 C C . HIS A 1 170 ? -14.234 -3.861 0.357 1 98.12 170 HIS A C 1
ATOM 1249 O O . HIS A 1 170 ? -14.625 -2.881 -0.28 1 98.12 170 HIS A O 1
ATOM 1255 N N . TRP A 1 171 ? -13.227 -3.775 1.267 1 98 171 TRP A N 1
ATOM 1256 C CA . TRP A 1 171 ? -12.586 -2.486 1.503 1 98 171 TRP A CA 1
ATOM 1257 C C . TRP A 1 171 ? -11.609 -2.148 0.379 1 98 171 TRP A C 1
ATOM 1259 O O . TRP A 1 171 ? -11.273 -0.979 0.173 1 98 171 TRP A O 1
ATOM 1269 N N . GLY A 1 172 ? -11.148 -3.164 -0.352 1 98.06 172 GLY A N 1
ATOM 1270 C CA . GLY A 1 172 ? -10.438 -3.006 -1.614 1 98.06 172 GLY A CA 1
ATOM 1271 C C . GLY A 1 172 ? -9.242 -2.08 -1.517 1 98.06 172 GLY A C 1
ATOM 1272 O O . GLY A 1 172 ? -8.43 -2.201 -0.597 1 98.06 172 GLY A O 1
ATOM 1273 N N . ALA A 1 173 ? -9.117 -1.207 -2.504 1 98.75 173 ALA A N 1
ATOM 1274 C CA . ALA A 1 173 ? -7.941 -0.351 -2.656 1 98.75 173 ALA A CA 1
ATOM 1275 C C . ALA A 1 173 ? -7.84 0.65 -1.508 1 98.75 173 ALA A C 1
ATOM 1277 O O . ALA A 1 173 ? -6.742 1.096 -1.16 1 98.75 173 ALA A O 1
ATOM 1278 N N . TYR A 1 174 ? -8.953 0.997 -0.934 1 98.5 174 TYR A N 1
ATOM 1279 C CA . TYR A 1 174 ? -8.898 1.896 0.214 1 98.5 174 TYR A CA 1
ATOM 1280 C C . TYR A 1 174 ? -8.133 1.258 1.369 1 98.5 174 TYR A C 1
ATOM 1282 O O . TYR A 1 174 ? -7.188 1.847 1.898 1 98.5 174 TYR A O 1
ATOM 1290 N N . GLY A 1 175 ? -8.586 0.007 1.746 1 98.56 175 GLY A N 1
ATOM 1291 C CA . GLY A 1 175 ? -7.867 -0.709 2.787 1 98.56 175 GLY A CA 1
ATOM 1292 C C . GLY A 1 175 ? -6.402 -0.938 2.453 1 98.56 175 GLY A C 1
ATOM 1293 O O . GLY A 1 175 ? -5.531 -0.739 3.301 1 98.56 175 GLY A O 1
ATOM 1294 N N . VAL A 1 176 ? -6.152 -1.309 1.246 1 98.75 176 VAL A N 1
ATOM 1295 C CA . VAL A 1 176 ? -4.801 -1.544 0.741 1 98.75 176 VAL A CA 1
ATOM 1296 C C . VAL A 1 176 ? -3.975 -0.266 0.861 1 98.75 176 VAL A C 1
ATOM 1298 O O . VAL A 1 176 ? -2.838 -0.298 1.338 1 98.75 176 VAL A O 1
ATOM 1301 N N . SER A 1 177 ? -4.512 0.848 0.493 1 98.81 177 SER A N 1
ATOM 1302 C CA . SER A 1 177 ? -3.811 2.127 0.5 1 98.81 177 SER A CA 1
ATOM 1303 C C . SER A 1 177 ? -3.443 2.551 1.919 1 98.81 177 SER A C 1
ATOM 1305 O O . SER A 1 177 ? -2.4 3.17 2.139 1 98.81 177 SER A O 1
ATOM 1307 N N . LYS A 1 178 ? -4.281 2.25 2.846 1 98.69 178 LYS A N 1
ATOM 1308 C CA . LYS A 1 178 ? -4.016 2.662 4.219 1 98.69 178 LYS A CA 1
ATOM 1309 C C . LYS A 1 178 ? -2.875 1.85 4.828 1 98.69 178 LYS A C 1
ATOM 1311 O O . LYS A 1 178 ? -2.104 2.363 5.641 1 98.69 178 LYS A O 1
ATOM 1316 N N . ALA A 1 179 ? -2.742 0.586 4.441 1 98.69 179 ALA A N 1
ATOM 1317 C CA . ALA A 1 179 ? -1.568 -0.187 4.836 1 98.69 179 ALA A CA 1
ATOM 1318 C C . ALA A 1 179 ? -0.299 0.383 4.211 1 98.69 179 ALA A C 1
ATOM 1320 O O . ALA A 1 179 ? 0.732 0.498 4.879 1 98.69 179 ALA A O 1
ATOM 1321 N N . ALA A 1 180 ? -0.413 0.688 2.969 1 98.81 180 ALA A N 1
ATOM 1322 C CA . ALA A 1 180 ? 0.698 1.312 2.256 1 98.81 180 ALA A CA 1
ATOM 1323 C C . ALA A 1 180 ? 1.132 2.605 2.941 1 98.81 180 ALA A C 1
ATOM 1325 O O . ALA A 1 180 ? 2.324 2.828 3.162 1 98.81 180 ALA A O 1
ATOM 1326 N N . LEU A 1 181 ? 0.177 3.389 3.271 1 98.81 181 LEU A N 1
ATOM 1327 C CA . LEU A 1 181 ? 0.438 4.68 3.896 1 98.81 181 LEU A CA 1
ATOM 1328 C C . LEU A 1 181 ? 1.119 4.5 5.25 1 98.81 181 LEU A C 1
ATOM 1330 O O . LEU A 1 181 ? 2.045 5.242 5.586 1 98.81 181 LEU A O 1
ATOM 1334 N N . GLU A 1 182 ? 0.633 3.574 6.016 1 98.69 182 GLU A N 1
ATOM 1335 C CA . GLU A 1 182 ? 1.25 3.312 7.312 1 98.69 182 GLU A CA 1
ATOM 1336 C C . GLU A 1 182 ? 2.725 2.951 7.16 1 98.69 182 GLU A C 1
ATOM 1338 O O . GLU A 1 182 ? 3.568 3.424 7.922 1 98.69 182 GLU A O 1
ATOM 1343 N N . ARG A 1 183 ? 3.057 2.084 6.215 1 98.75 183 ARG A N 1
ATOM 1344 C CA . ARG A 1 183 ? 4.453 1.733 5.973 1 98.75 183 ARG A CA 1
ATOM 1345 C C . ARG A 1 183 ? 5.254 2.951 5.523 1 98.75 183 ARG A C 1
ATOM 1347 O O . ARG A 1 183 ? 6.418 3.109 5.898 1 98.75 183 ARG A O 1
ATOM 1354 N N . PHE A 1 184 ? 4.645 3.801 4.715 1 98.88 184 PHE A N 1
ATOM 1355 C CA . PHE A 1 184 ? 5.324 5.023 4.293 1 98.88 184 PHE A CA 1
ATOM 1356 C C . PHE A 1 184 ? 5.703 5.871 5.5 1 98.88 184 PHE A C 1
ATOM 1358 O O . PHE A 1 184 ? 6.816 6.402 5.566 1 98.88 184 PHE A O 1
ATOM 1365 N N . VAL A 1 185 ? 4.793 5.953 6.461 1 98.81 185 VAL A N 1
ATOM 1366 C CA . VAL A 1 185 ? 5.051 6.699 7.688 1 98.81 185 VAL A CA 1
ATOM 1367 C C . VAL A 1 185 ? 6.273 6.121 8.398 1 98.81 185 VAL A C 1
ATOM 1369 O O . VAL A 1 185 ? 7.164 6.863 8.812 1 98.81 185 VAL A O 1
ATOM 1372 N N . ALA A 1 186 ? 6.309 4.805 8.547 1 98.69 186 ALA A N 1
ATOM 1373 C CA . ALA A 1 186 ? 7.418 4.145 9.219 1 98.69 186 ALA A CA 1
ATOM 1374 C C . ALA A 1 186 ? 8.742 4.453 8.531 1 98.69 186 ALA A C 1
ATOM 1376 O O . ALA A 1 186 ? 9.727 4.809 9.188 1 98.69 186 ALA A O 1
ATOM 1377 N N . ILE A 1 187 ? 8.781 4.344 7.211 1 98.75 187 ILE A N 1
ATOM 1378 C CA . ILE A 1 187 ? 10 4.535 6.438 1 98.75 187 ILE A CA 1
ATOM 1379 C C . ILE A 1 187 ? 10.445 5.992 6.523 1 98.75 187 ILE A C 1
ATOM 1381 O O . ILE A 1 187 ? 11.625 6.277 6.758 1 98.75 187 ILE A O 1
ATOM 1385 N N . LEU A 1 188 ? 9.492 6.879 6.316 1 98.81 188 LEU A N 1
ATOM 1386 C CA . LEU A 1 188 ? 9.797 8.305 6.383 1 98.81 188 LEU A CA 1
ATOM 1387 C C . LEU A 1 188 ? 10.32 8.68 7.766 1 98.81 188 LEU A C 1
ATOM 1389 O O . LEU A 1 188 ? 11.266 9.469 7.879 1 98.81 188 LEU A O 1
ATOM 1393 N N . HIS A 1 189 ? 9.695 8.148 8.812 1 98.62 189 HIS A N 1
ATOM 1394 C CA . HIS A 1 189 ? 10.164 8.383 10.172 1 98.62 189 HIS A CA 1
ATOM 1395 C C . HIS A 1 189 ? 11.609 7.918 10.336 1 98.62 189 HIS A C 1
ATOM 1397 O O . HIS A 1 189 ? 12.438 8.641 10.891 1 98.62 189 HIS A O 1
ATOM 1403 N N . GLU A 1 190 ? 11.875 6.691 9.867 1 98.31 190 GLU A N 1
ATOM 1404 C CA . GLU A 1 190 ? 13.227 6.141 10.008 1 98.31 190 GLU A CA 1
ATOM 1405 C C . GLU A 1 190 ? 14.258 7.031 9.32 1 98.31 190 GLU A C 1
ATOM 1407 O O . GLU A 1 190 ? 15.398 7.133 9.781 1 98.31 190 GLU A O 1
ATOM 1412 N N . GLU A 1 191 ? 13.891 7.684 8.266 1 98.31 191 GLU A N 1
ATOM 1413 C CA . GLU A 1 191 ? 14.82 8.523 7.516 1 98.31 191 GLU A CA 1
ATOM 1414 C C . GLU A 1 191 ? 15.016 9.875 8.203 1 98.31 191 GLU A C 1
ATOM 1416 O O . GLU A 1 191 ? 15.953 10.609 7.891 1 98.31 191 GLU A O 1
ATOM 1421 N N . HIS A 1 192 ? 14.117 10.219 9.156 1 97.81 192 HIS A N 1
ATOM 1422 C CA . HIS A 1 192 ? 14.172 11.547 9.75 1 97.81 192 HIS A CA 1
ATOM 1423 C C . HIS A 1 192 ? 14.234 11.469 11.273 1 97.81 192 HIS A C 1
ATOM 1425 O O . HIS A 1 192 ? 14.023 12.469 11.961 1 97.81 192 HIS A O 1
ATOM 1431 N N . ASP A 1 193 ? 14.477 10.289 11.805 1 94.5 193 ASP A N 1
ATOM 1432 C CA . ASP A 1 193 ? 14.359 9.984 13.227 1 94.5 193 ASP A CA 1
ATOM 1433 C C . ASP A 1 193 ? 15.25 10.906 14.062 1 94.5 193 ASP A C 1
ATOM 1435 O O . ASP A 1 193 ? 14.953 11.164 15.227 1 94.5 193 ASP A O 1
ATOM 1439 N N . GLU A 1 194 ? 16.266 11.484 13.516 1 91.5 194 GLU A N 1
ATOM 1440 C CA . GLU A 1 194 ? 17.203 12.312 14.273 1 91.5 194 GLU A CA 1
ATOM 1441 C C . GLU A 1 194 ? 17.062 13.789 13.891 1 91.5 194 GLU A C 1
ATOM 1443 O O . GLU A 1 194 ? 17.797 14.633 14.406 1 91.5 194 GLU A O 1
ATOM 1448 N N . GLY A 1 195 ? 16.109 14.125 13.047 1 94.31 195 GLY A N 1
ATOM 14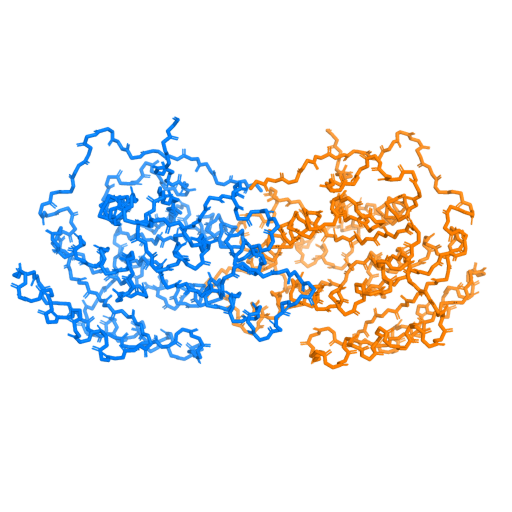49 C CA . GLY A 1 195 ? 15.984 15.492 12.562 1 94.31 195 GLY A CA 1
ATOM 1450 C C . GLY A 1 195 ? 14.867 16.266 13.234 1 94.31 195 GLY A C 1
ATOM 1451 O O . GLY A 1 195 ? 14.375 15.859 14.289 1 94.31 195 GLY A O 1
ATOM 1452 N N . THR A 1 196 ? 14.633 17.438 12.672 1 97.5 196 THR A N 1
ATOM 1453 C CA . THR A 1 196 ? 13.633 18.344 13.234 1 97.5 196 THR A CA 1
ATOM 1454 C C . THR A 1 196 ? 12.242 17.969 12.742 1 97.5 196 THR A C 1
ATOM 1456 O O . THR A 1 196 ? 11.234 18.453 13.281 1 97.5 196 THR A O 1
ATOM 1459 N N . LEU A 1 197 ? 12.172 17.125 11.734 1 98.56 197 LEU A N 1
ATOM 1460 C CA . LEU A 1 197 ? 10.891 16.719 11.172 1 98.56 197 LEU A CA 1
ATOM 1461 C C . LEU A 1 197 ? 10.359 15.484 11.898 1 98.56 197 LEU A C 1
ATOM 1463 O O . LEU A 1 197 ? 11.008 14.43 11.914 1 98.56 197 LEU A O 1
ATOM 1467 N N . ARG A 1 198 ? 9.227 15.617 12.516 1 98.75 198 ARG A N 1
ATOM 1468 C CA . ARG A 1 198 ? 8.516 14.484 13.109 1 98.75 198 ARG A CA 1
ATOM 1469 C C . ARG A 1 198 ? 7.48 13.922 12.148 1 98.75 198 ARG A C 1
ATOM 1471 O O . ARG A 1 198 ? 6.801 14.68 11.445 1 98.75 198 ARG A O 1
ATOM 1478 N N . VAL A 1 199 ? 7.41 12.641 12.117 1 98.88 199 VAL A N 1
ATOM 1479 C CA . VAL A 1 199 ? 6.441 11.953 11.273 1 98.88 199 VAL A CA 1
ATOM 1480 C C . VAL A 1 199 ? 5.453 11.188 12.148 1 98.88 199 VAL A C 1
ATOM 1482 O O . VAL A 1 199 ? 5.852 10.43 13.039 1 98.88 199 VAL A O 1
ATOM 1485 N N . HIS A 1 200 ? 4.129 11.43 11.859 1 98.75 200 HIS A N 1
ATOM 1486 C CA . HIS A 1 200 ? 3.086 10.828 12.688 1 98.75 200 HIS A CA 1
ATOM 1487 C C . HIS A 1 200 ? 2.012 10.172 11.82 1 98.75 200 HIS A C 1
ATOM 1489 O O . HIS A 1 200 ? 1.706 10.656 10.734 1 98.75 200 HIS A O 1
ATOM 1495 N N . ALA A 1 201 ? 1.494 9.086 12.375 1 98.81 201 ALA A N 1
ATOM 1496 C CA . ALA A 1 201 ? 0.21 8.578 11.906 1 98.81 201 ALA A CA 1
ATOM 1497 C C . ALA A 1 201 ? -0.911 8.922 12.883 1 98.81 201 ALA A C 1
ATOM 1499 O O . ALA A 1 201 ? -0.685 9.008 14.086 1 98.81 201 ALA A O 1
ATOM 1500 N N . LEU A 1 202 ? -2.074 9.203 12.375 1 98.81 202 LEU A N 1
ATOM 1501 C CA . LEU A 1 202 ? -3.268 9.484 13.164 1 98.81 202 LEU A CA 1
ATOM 1502 C C . LEU A 1 202 ? -4.379 8.492 12.844 1 98.81 202 LEU A C 1
ATOM 1504 O O . LEU A 1 202 ? -4.801 8.383 11.688 1 98.81 202 LEU A O 1
ATOM 1508 N N . LEU A 1 203 ? -4.789 7.734 13.781 1 98.19 203 LEU A N 1
ATOM 1509 C CA . LEU A 1 203 ? -5.895 6.789 13.664 1 98.19 203 LEU A CA 1
ATOM 1510 C C . LEU A 1 203 ? -7.145 7.332 14.344 1 98.19 203 LEU A C 1
ATOM 1512 O O . LEU A 1 203 ? -7.285 7.242 15.562 1 98.19 203 LEU A O 1
ATOM 1516 N N . PRO A 1 204 ? -8.062 7.883 13.539 1 97.38 204 PRO A N 1
ATOM 1517 C CA . PRO A 1 204 ? -9.25 8.508 14.125 1 97.38 204 PRO A CA 1
ATOM 1518 C C . PRO A 1 204 ? -10.188 7.5 14.773 1 97.38 204 PRO A C 1
ATOM 1520 O O . PRO A 1 204 ? -10.195 6.328 14.391 1 97.38 204 PRO A O 1
ATOM 1523 N N . ALA A 1 205 ? -10.938 7.996 15.703 1 93.38 205 ALA A N 1
ATOM 1524 C CA . ALA A 1 205 ? -12.133 7.277 16.125 1 93.38 205 ALA A CA 1
ATOM 1525 C C . ALA A 1 205 ? -13.258 7.43 15.109 1 93.38 205 ALA A C 1
ATOM 1527 O O . ALA A 1 205 ? -13.156 8.242 14.18 1 93.38 205 ALA A O 1
ATOM 1528 N N . PRO A 1 206 ? -14.305 6.566 15.195 1 89.31 206 PRO A N 1
ATOM 1529 C CA . PRO A 1 206 ? -15.438 6.754 14.281 1 89.31 206 PRO A CA 1
ATOM 1530 C C . PRO A 1 206 ? -15.977 8.18 14.297 1 89.31 206 PRO A C 1
ATOM 1532 O O . PRO A 1 206 ? -16.078 8.797 15.359 1 89.31 206 PRO A O 1
ATOM 1535 N N . MET A 1 207 ? -16.156 8.727 13.086 1 89.81 207 MET A N 1
ATOM 1536 C CA . MET A 1 207 ? -16.609 10.102 12.953 1 89.81 207 MET A CA 1
ATOM 1537 C C . MET A 1 207 ? -17.719 10.211 11.914 1 89.81 207 MET A C 1
ATOM 1539 O O . MET A 1 207 ? -17.844 9.359 11.031 1 89.81 207 MET A O 1
ATOM 1543 N N . ARG A 1 208 ? -18.469 11.242 12.117 1 85.62 208 ARG A N 1
ATOM 1544 C CA . ARG A 1 208 ? -19.516 11.562 11.164 1 85.62 208 ARG A CA 1
ATOM 1545 C C . ARG A 1 208 ? -18.953 12.266 9.938 1 85.62 208 ARG A C 1
ATOM 1547 O O . ARG A 1 208 ? -18.75 13.484 9.953 1 85.62 208 ARG A O 1
ATOM 1554 N N . THR A 1 209 ? -18.672 11.5 8.883 1 87.25 209 THR A N 1
ATOM 1555 C CA . THR A 1 209 ? -18.125 12.031 7.637 1 87.25 209 THR A CA 1
ATOM 1556 C C . THR A 1 209 ? -18.797 11.391 6.43 1 87.25 209 THR A C 1
ATOM 1558 O O . THR A 1 209 ? -19.5 10.391 6.566 1 87.25 209 THR A O 1
ATOM 1561 N N . THR A 1 210 ? -18.609 12.047 5.32 1 83.31 210 THR A N 1
ATOM 1562 C CA . THR A 1 210 ? -19.125 11.492 4.07 1 83.31 210 THR A CA 1
ATOM 1563 C C . THR A 1 210 ? -18.5 10.141 3.777 1 83.31 210 THR A C 1
ATOM 1565 O O . THR A 1 210 ? -19.172 9.227 3.279 1 83.31 210 THR A O 1
ATOM 1568 N N . LEU A 1 211 ? -17.25 10.008 4.043 1 85 211 LEU A N 1
ATOM 1569 C CA . LEU A 1 211 ? -16.562 8.734 3.844 1 85 211 LEU A CA 1
ATOM 1570 C C . LEU A 1 211 ? -17.25 7.613 4.617 1 85 211 LEU A C 1
ATOM 1572 O O . LEU A 1 211 ? -17.5 6.535 4.074 1 85 211 LEU A O 1
ATOM 1576 N N . ARG A 1 212 ? -17.625 7.871 5.84 1 84.62 212 ARG A N 1
ATOM 1577 C CA . ARG A 1 212 ? -18.281 6.859 6.652 1 84.62 212 ARG A CA 1
ATOM 1578 C C . ARG A 1 212 ? -19.656 6.508 6.082 1 84.62 212 ARG A C 1
ATOM 1580 O O . ARG A 1 212 ? -20.062 5.344 6.105 1 84.62 212 ARG A O 1
ATOM 1587 N N . ARG A 1 213 ? -20.266 7.516 5.617 1 84.12 213 ARG A N 1
ATOM 1588 C CA . ARG A 1 213 ? -21.578 7.285 5.016 1 84.12 213 ARG A CA 1
ATOM 1589 C C . ARG A 1 213 ? -21.469 6.336 3.828 1 84.12 213 ARG A C 1
ATOM 1591 O O . ARG A 1 213 ? -22.359 5.5 3.615 1 84.12 213 ARG A O 1
ATOM 1598 N N . LEU A 1 214 ? -20.406 6.441 3.084 1 86.38 214 LEU A N 1
ATOM 1599 C CA . LEU A 1 214 ? -20.172 5.574 1.934 1 86.38 214 LEU A CA 1
ATOM 1600 C C . LEU A 1 214 ? -19.844 4.156 2.379 1 86.38 214 LEU A C 1
ATOM 1602 O O . LEU A 1 214 ? -20.188 3.188 1.698 1 86.38 214 LEU A O 1
ATOM 1606 N N . ALA A 1 215 ? -19.203 4.043 3.484 1 86.94 215 ALA A N 1
ATOM 1607 C CA . ALA A 1 215 ? -18.781 2.738 3.982 1 86.94 215 ALA A CA 1
ATOM 1608 C C . ALA A 1 215 ? -19.922 2.006 4.672 1 86.94 215 ALA A C 1
ATOM 1610 O O . ALA A 1 215 ? -20.031 0.78 4.578 1 86.94 215 ALA A O 1
ATOM 1611 N N . TYR A 1 216 ? -20.688 2.736 5.391 1 83.62 216 TYR A N 1
ATOM 1612 C CA . TYR A 1 216 ? -21.766 2.137 6.148 1 83.62 216 TYR A CA 1
ATOM 1613 C C . TYR A 1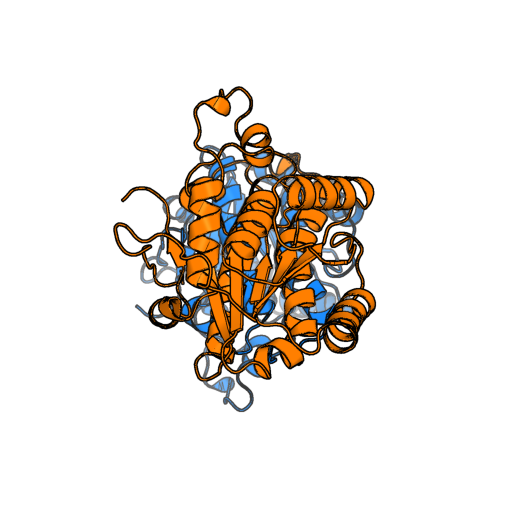 216 ? -23.125 2.658 5.672 1 83.62 216 TYR A C 1
ATOM 1615 O O . TYR A 1 216 ? -23.781 3.432 6.371 1 83.62 216 TYR A O 1
ATOM 1623 N N . PHE A 1 217 ? -23.359 2.041 4.523 1 73.56 217 PHE A N 1
ATOM 1624 C CA . PHE A 1 217 ? -24.625 2.465 3.924 1 73.56 217 PHE A CA 1
ATOM 1625 C C . PHE A 1 217 ? -25.797 2.137 4.84 1 73.56 217 PHE A C 1
ATOM 1627 O O . PHE A 1 217 ? -25.891 1.02 5.355 1 73.56 217 PHE A O 1
ATOM 1634 N N . GLY A 1 218 ? -26.484 3.16 5.18 1 71.31 218 GLY A N 1
ATOM 1635 C CA . GLY A 1 218 ? -27.672 2.928 5.973 1 71.31 218 GLY A CA 1
ATOM 1636 C C . GLY A 1 218 ? -27.5 3.279 7.438 1 71.31 218 GLY A C 1
ATOM 1637 O O . GLY A 1 218 ? -28.469 3.338 8.195 1 71.31 218 GLY A O 1
ATOM 1638 N N . GLU A 1 219 ? -26.188 3.238 7.797 1 71.38 219 GLU A N 1
ATOM 1639 C CA . GLU A 1 219 ? -25.953 3.664 9.172 1 71.38 219 GLU A CA 1
ATOM 1640 C C . GLU A 1 219 ? -26.391 5.113 9.383 1 71.38 219 GLU A C 1
ATOM 1642 O O . GLU A 1 219 ? -26.281 5.938 8.477 1 71.38 219 GLU A O 1
ATOM 1647 N N . ASP A 1 220 ? -27.078 5.309 10.477 1 73.12 220 ASP A N 1
ATOM 1648 C CA . ASP A 1 220 ? -27.344 6.691 10.867 1 73.12 220 ASP A CA 1
ATOM 1649 C C . ASP A 1 220 ? -26.078 7.383 11.344 1 73.12 220 ASP A C 1
ATOM 1651 O O . ASP A 1 220 ? -25.75 7.332 12.531 1 73.12 220 ASP A O 1
ATOM 1655 N N . THR A 1 221 ? -25.328 7.934 10.477 1 68.19 221 THR A N 1
ATOM 1656 C CA . THR A 1 221 ? -24.047 8.562 10.742 1 68.19 221 THR A CA 1
ATOM 1657 C C . THR A 1 221 ? -24.203 9.711 11.734 1 68.19 221 THR A C 1
ATOM 1659 O O . THR A 1 221 ? -23.219 10.148 12.344 1 68.19 221 THR A O 1
ATOM 1662 N N . MET A 1 222 ? -25.375 10.109 11.977 1 72.19 222 MET A N 1
ATOM 1663 C CA . MET A 1 222 ? -25.625 11.211 12.906 1 72.19 222 MET A CA 1
ATOM 1664 C C . MET A 1 222 ? -25.344 10.789 14.344 1 72.19 222 MET A C 1
ATOM 1666 O O . MET A 1 222 ? -25.188 11.633 15.227 1 72.19 222 MET A O 1
ATOM 1670 N N . GLN A 1 223 ? -25.188 9.5 14.438 1 76.75 223 GLN A N 1
ATOM 1671 C CA . GLN A 1 223 ? -24.938 8.969 15.766 1 76.75 223 GLN A CA 1
ATOM 1672 C C . GLN A 1 223 ? -23.453 9.008 16.094 1 76.75 223 GLN A C 1
ATOM 1674 O O . GLN A 1 223 ? -23.062 8.883 17.266 1 76.75 223 GLN A O 1
ATOM 1679 N N . GLN A 1 224 ? -22.656 9.32 15.062 1 80.5 224 GLN A N 1
ATOM 1680 C CA . GLN A 1 224 ? -21.219 9.383 15.297 1 80.5 224 GLN A CA 1
ATOM 1681 C C . GLN A 1 224 ? -20.781 10.797 15.656 1 80.5 224 GLN A C 1
ATOM 1683 O O . GLN A 1 224 ? -21.438 11.766 15.297 1 80.5 224 GLN A O 1
ATOM 1688 N N . PRO A 1 225 ? -19.703 10.891 16.453 1 86.06 225 PRO A N 1
ATOM 1689 C CA . PRO A 1 225 ? -19.219 12.219 16.812 1 86.06 225 PRO A CA 1
ATOM 1690 C C . PRO A 1 225 ? -18.703 13 15.602 1 86.06 225 PRO A C 1
ATOM 1692 O O . PRO A 1 225 ? -18.406 12.414 14.562 1 86.06 225 PRO A O 1
ATOM 1695 N N . THR A 1 226 ? -18.734 14.344 15.805 1 90.38 226 THR A N 1
ATOM 1696 C CA . THR A 1 226 ? -18.109 15.219 14.812 1 90.38 226 THR A CA 1
ATOM 1697 C C . THR A 1 226 ? -16.609 14.969 14.742 1 90.38 226 THR A C 1
ATOM 1699 O O . THR A 1 226 ? -16.031 14.344 15.633 1 90.38 226 THR A O 1
ATOM 1702 N N . PRO A 1 227 ? -15.945 15.438 13.672 1 95.12 227 PRO A N 1
ATOM 1703 C CA . PRO A 1 227 ? -14.508 15.203 13.5 1 95.12 227 PRO A CA 1
ATOM 1704 C C . PRO A 1 227 ? -13.656 16.094 14.406 1 95.12 227 PRO A C 1
ATOM 1706 O O . PRO A 1 227 ? -12.422 16.016 14.352 1 95.12 227 PRO A O 1
ATOM 1709 N N . ASP A 1 228 ? -14.227 16.875 15.297 1 95.06 228 ASP A N 1
ATOM 1710 C CA . ASP A 1 228 ? -13.539 17.906 16.062 1 95.06 228 ASP A CA 1
ATOM 1711 C C . ASP A 1 228 ? -12.492 17.297 16.984 1 95.06 228 ASP A C 1
ATOM 1713 O O . ASP A 1 228 ? -11.383 17.828 17.109 1 95.06 228 ASP A O 1
ATOM 1717 N N . ALA A 1 229 ? -12.859 16.188 17.609 1 94.12 229 ALA A N 1
ATOM 1718 C CA . ALA A 1 229 ? -11.906 15.539 18.516 1 94.12 229 ALA A CA 1
ATOM 1719 C C . ALA A 1 229 ? -10.656 15.086 17.766 1 94.12 229 ALA A C 1
ATOM 1721 O O . ALA A 1 229 ? -9.539 15.234 18.25 1 94.12 229 ALA A O 1
ATOM 1722 N N . THR A 1 230 ? -10.867 14.5 16.625 1 97.25 230 THR A N 1
ATOM 1723 C CA . THR A 1 230 ? -9.75 14.078 15.789 1 97.25 230 THR A CA 1
ATOM 1724 C C . THR A 1 230 ? -8.938 15.281 15.32 1 97.25 230 THR A C 1
ATOM 1726 O O . THR A 1 230 ? -7.707 15.234 15.273 1 97.25 230 THR A O 1
ATOM 1729 N N . ALA A 1 231 ? -9.609 16.359 14.969 1 98.31 231 ALA A N 1
ATOM 1730 C CA . ALA A 1 231 ? -8.938 17.578 14.547 1 98.31 231 ALA A CA 1
ATOM 1731 C C . ALA A 1 231 ? -8.047 18.125 15.648 1 98.31 231 ALA A C 1
ATOM 1733 O O . ALA A 1 231 ? -6.922 18.562 15.391 1 98.31 231 ALA A O 1
ATOM 1734 N N . GLU A 1 232 ? -8.562 18.109 16.891 1 97.81 232 GLU A N 1
ATOM 1735 C CA . GLU A 1 232 ? -7.773 18.578 18.031 1 97.81 232 GLU A CA 1
ATOM 1736 C C . GLU A 1 232 ? -6.543 17.703 18.234 1 97.81 232 GLU A C 1
ATOM 1738 O O . GLU A 1 232 ? -5.473 18.203 18.594 1 97.81 232 GLU A O 1
ATOM 1743 N N . ALA A 1 233 ? -6.715 16.438 18.047 1 98.38 233 ALA A N 1
ATOM 1744 C CA . ALA A 1 233 ? -5.582 15.531 18.156 1 98.38 233 ALA A CA 1
ATOM 1745 C C . ALA A 1 233 ? -4.52 15.844 17.109 1 98.38 233 ALA A C 1
ATOM 1747 O O . ALA A 1 233 ? -3.322 15.734 17.375 1 98.38 233 ALA A O 1
ATOM 1748 N N . ALA A 1 234 ? -4.953 16.203 15.883 1 98.81 234 ALA A N 1
ATOM 1749 C CA . ALA A 1 234 ? -4.004 16.625 14.852 1 98.81 234 ALA A CA 1
ATOM 1750 C C . ALA A 1 234 ? -3.219 17.844 15.305 1 98.81 234 ALA A C 1
ATOM 1752 O O . ALA A 1 234 ? -2.016 17.953 15.055 1 98.81 234 ALA A O 1
ATOM 1753 N N . VAL A 1 235 ? -3.895 18.781 15.961 1 98.88 235 VAL A N 1
ATOM 1754 C CA . VAL A 1 235 ? -3.234 19.984 16.484 1 98.88 235 VAL A CA 1
ATOM 1755 C C . VAL A 1 235 ? -2.176 19.578 17.5 1 98.88 235 VAL A C 1
ATOM 1757 O O . VAL A 1 235 ? -1.071 20.125 17.516 1 98.88 235 VAL A O 1
ATOM 1760 N N . TRP A 1 236 ? -2.494 18.641 18.375 1 98.81 236 TRP A N 1
ATOM 1761 C CA . TRP A 1 236 ? -1.515 18.125 19.328 1 98.81 236 TRP A CA 1
ATOM 1762 C C . TRP A 1 236 ? -0.284 17.578 18.609 1 98.81 236 TRP A C 1
ATOM 1764 O O . TRP A 1 236 ? 0.849 17.906 18.969 1 98.81 236 TRP A O 1
ATOM 1774 N N . LEU A 1 237 ? -0.467 16.797 17.594 1 98.81 237 LEU A N 1
ATOM 1775 C CA . LEU A 1 237 ? 0.624 16.156 16.859 1 98.81 237 LEU A CA 1
ATOM 1776 C C . LEU A 1 237 ? 1.493 17.219 16.172 1 98.81 237 LEU A C 1
ATOM 1778 O O . LEU A 1 237 ? 2.697 17.016 16 1 98.81 237 LEU A O 1
ATOM 1782 N N . LEU A 1 238 ? 0.91 18.328 15.789 1 98.75 238 LEU A N 1
ATOM 1783 C CA . LEU A 1 238 ? 1.623 19.391 15.094 1 98.75 238 LEU A CA 1
ATOM 1784 C C . LEU A 1 238 ? 2.432 20.234 16.078 1 98.75 238 LEU A C 1
ATOM 1786 O O . LEU A 1 238 ? 3.332 20.969 15.672 1 98.75 238 LEU A O 1
ATOM 1790 N N . GLY A 1 239 ? 2.08 20.172 17.359 1 98.12 239 GLY A N 1
ATOM 1791 C CA . GLY A 1 239 ? 2.697 21.016 18.359 1 98.12 239 GLY A CA 1
ATOM 1792 C C . GLY A 1 239 ? 3.924 20.391 19 1 98.12 239 GLY A C 1
ATOM 1793 O O . GLY A 1 239 ? 4.195 19.203 18.797 1 98.12 239 GLY A O 1
ATOM 1794 N N . GLU A 1 240 ? 4.566 21.109 19.797 1 95.88 240 GLU A N 1
ATOM 1795 C CA . GLU A 1 240 ? 5.844 20.734 20.391 1 95.88 240 GLU A CA 1
ATOM 1796 C C . GLU A 1 240 ? 5.684 19.562 21.359 1 95.88 240 GLU A C 1
ATOM 1798 O O . GLU A 1 240 ? 6.59 18.734 21.5 1 95.88 240 GLU A O 1
ATOM 1803 N N . GLN A 1 241 ? 4.535 19.438 21.922 1 95.62 241 GLN A N 1
ATOM 1804 C CA . GLN A 1 241 ? 4.312 18.406 22.938 1 95.62 241 GLN A CA 1
ATOM 1805 C C . GLN A 1 241 ? 4.289 17.016 22.312 1 95.62 241 GLN A C 1
ATOM 1807 O O . GLN A 1 241 ? 4.414 16.016 23.016 1 95.62 241 GLN A O 1
ATOM 1812 N N . ALA A 1 242 ? 4.18 16.969 21.078 1 97 242 ALA A N 1
ATOM 1813 C CA . ALA A 1 242 ? 3.998 15.688 20.406 1 97 242 ALA A CA 1
ATOM 1814 C C . ALA A 1 242 ? 5.344 15.031 20.109 1 97 242 ALA A C 1
ATOM 1816 O O . ALA A 1 242 ? 5.398 13.961 19.5 1 97 242 ALA A O 1
ATOM 1817 N N . VAL A 1 243 ? 6.48 15.617 20.578 1 96.5 243 VAL A N 1
ATOM 1818 C CA . VAL A 1 243 ? 7.812 15.055 20.359 1 96.5 243 VAL A CA 1
ATOM 1819 C C . VAL A 1 243 ? 7.875 13.648 20.953 1 96.5 243 VAL A C 1
ATOM 1821 O O . VAL A 1 243 ? 8.547 12.766 20.406 1 96.5 243 VAL A O 1
ATOM 1824 N N . VAL A 1 244 ? 7.113 13.359 21.969 1 95.81 244 VAL A N 1
ATOM 1825 C CA . VAL A 1 244 ? 7.109 12.078 22.672 1 95.81 244 VAL A CA 1
ATOM 1826 C C . VAL A 1 244 ? 6.438 11.016 21.797 1 95.81 244 VAL A C 1
ATOM 1828 O O . VAL A 1 244 ? 6.621 9.82 22.016 1 95.81 244 VAL A O 1
ATOM 1831 N N . ALA A 1 245 ? 5.672 11.453 20.797 1 97.5 245 ALA A N 1
ATOM 1832 C CA . ALA A 1 245 ? 4.906 10.539 19.953 1 97.5 245 ALA A CA 1
ATOM 1833 C C . ALA A 1 245 ? 5.512 10.438 18.562 1 97.5 245 ALA A C 1
ATOM 1835 O O . ALA A 1 245 ? 4.867 9.945 17.625 1 97.5 245 ALA A O 1
ATOM 1836 N N . ARG A 1 246 ? 6.746 10.938 18.406 1 97.75 246 ARG A N 1
ATOM 1837 C CA . ARG A 1 246 ? 7.445 10.875 17.125 1 97.75 246 ARG A CA 1
ATOM 1838 C C . ARG A 1 246 ? 7.492 9.438 16.609 1 97.75 246 ARG A C 1
ATOM 1840 O O . ARG A 1 246 ? 7.84 8.516 17.344 1 97.75 246 ARG A O 1
ATOM 1847 N N . GLY A 1 247 ? 7.078 9.219 15.375 1 97.94 247 GLY A N 1
ATOM 1848 C CA . GLY A 1 247 ? 7.148 7.91 14.734 1 97.94 247 GLY A CA 1
ATOM 1849 C C . GLY A 1 247 ? 6.039 6.973 15.172 1 97.94 247 GLY A C 1
ATOM 1850 O O . GLY A 1 247 ? 6.059 5.785 14.836 1 97.94 247 GLY A O 1
ATOM 1851 N N . HIS A 1 248 ? 5.043 7.477 15.938 1 98.25 248 HIS A N 1
ATOM 1852 C CA . HIS A 1 248 ? 3.975 6.637 16.469 1 98.25 248 HIS A CA 1
ATOM 1853 C C . HIS A 1 248 ? 2.682 6.828 15.68 1 98.25 248 HIS A C 1
ATOM 1855 O O . HIS A 1 248 ? 2.545 7.793 14.93 1 98.25 248 HIS A O 1
ATOM 1861 N N . MET A 1 249 ? 1.838 5.918 15.82 1 98.5 249 MET A N 1
ATOM 1862 C CA . MET A 1 249 ? 0.427 6.074 15.477 1 98.5 249 MET A CA 1
ATOM 1863 C C . MET A 1 249 ? -0.379 6.543 16.688 1 98.5 249 MET A C 1
ATOM 1865 O O . MET A 1 249 ? -0.454 5.844 17.703 1 98.5 249 MET A O 1
ATOM 1869 N N . LEU A 1 250 ? -0.875 7.707 16.641 1 98.5 250 LEU A N 1
ATOM 1870 C CA . LEU A 1 250 ? -1.804 8.164 17.672 1 98.5 250 LEU A CA 1
ATOM 1871 C C . LEU A 1 250 ? -3.18 7.539 17.469 1 98.5 250 LEU A C 1
ATOM 1873 O O . LEU A 1 250 ? -3.895 7.875 16.531 1 98.5 250 LEU A O 1
ATOM 1877 N N . ASP A 1 251 ? -3.539 6.664 18.344 1 97.94 251 ASP A N 1
ATOM 1878 C CA . ASP A 1 251 ? -4.773 5.887 18.266 1 97.94 251 ASP A CA 1
ATOM 1879 C C . ASP A 1 251 ? -5.879 6.52 19.109 1 97.94 251 ASP A C 1
ATOM 1881 O O . ASP A 1 251 ? -5.785 6.559 20.344 1 97.94 251 ASP A O 1
ATOM 1885 N N . LEU A 1 252 ? -6.953 7.051 18.438 1 97 252 LEU A N 1
ATOM 1886 C CA . LEU A 1 252 ? -8.016 7.77 19.125 1 97 252 LEU A CA 1
ATOM 1887 C C . LEU A 1 252 ? -9.195 6.848 19.422 1 97 252 LEU A C 1
ATOM 1889 O O . LEU A 1 252 ? -10.211 7.281 19.969 1 97 252 LEU A O 1
ATOM 1893 N N . ARG A 1 253 ? -9.125 5.625 19.031 1 92.75 253 ARG A N 1
ATOM 1894 C CA . ARG A 1 253 ? -10.195 4.676 19.328 1 92.75 253 ARG A CA 1
ATOM 1895 C C . ARG A 1 253 ? -10.281 4.375 20.812 1 92.75 253 ARG A C 1
ATOM 1897 O O . ARG A 1 253 ? -9.281 4.5 21.531 1 92.75 253 ARG A O 1
ATOM 1904 N N . SER A 1 254 ? -11.406 4.18 21.188 1 83.94 254 SER A N 1
ATOM 1905 C CA . SER A 1 254 ? -11.602 3.871 22.609 1 83.94 254 SER A CA 1
ATOM 1906 C C . SER A 1 254 ? -10.805 2.633 23.016 1 83.94 254 SER A C 1
ATOM 1908 O O . SER A 1 254 ? -10.703 1.676 22.25 1 83.94 254 SER A O 1
ATOM 1910 N N . ALA A 1 255 ? -10.047 2.752 24.109 1 66.75 255 ALA A N 1
ATOM 1911 C CA . ALA A 1 255 ? -9.266 1.637 24.641 1 66.75 255 ALA A CA 1
ATOM 1912 C C . ALA A 1 255 ? -10.164 0.476 25.047 1 66.75 255 ALA A C 1
ATOM 1914 O O . ALA A 1 255 ? -11.312 0.686 25.453 1 66.75 255 ALA A O 1
ATOM 1915 N N . MET B 1 1 ? -3.844 -4.75 10.492 1 72.12 1 MET B N 1
ATOM 1916 C CA . MET B 1 1 ? -3.486 -6.004 11.156 1 72.12 1 MET B CA 1
ATOM 1917 C C . MET B 1 1 ? -2.73 -6.922 10.195 1 72.12 1 MET B C 1
ATOM 1919 O O . MET B 1 1 ? -3.053 -6.988 9.008 1 72.12 1 MET B O 1
ATOM 1923 N N . SER B 1 2 ? -1.688 -7.57 10.812 1 87.38 2 SER B N 1
ATOM 1924 C CA . SER B 1 2 ? -0.877 -8.508 10.039 1 87.38 2 SER B CA 1
ATOM 1925 C C . SER B 1 2 ? -1.585 -9.844 9.875 1 87.38 2 SER B C 1
ATOM 1927 O O . SER B 1 2 ? -2.416 -10.219 10.703 1 87.38 2 SER B O 1
ATOM 1929 N N . LEU B 1 3 ? -1.383 -10.508 8.852 1 95.62 3 LEU B N 1
ATOM 1930 C CA . LEU B 1 3 ? -1.894 -11.852 8.602 1 95.62 3 LEU B CA 1
ATOM 1931 C C . LEU B 1 3 ? -1.401 -12.828 9.664 1 95.62 3 LEU B C 1
ATOM 1933 O O . LEU B 1 3 ? -0.288 -12.688 10.172 1 95.62 3 LEU B O 1
ATOM 1937 N N . PRO B 1 4 ? -2.299 -13.805 10.031 1 96.69 4 PRO B N 1
ATOM 1938 C CA . PRO B 1 4 ? -1.754 -14.875 10.867 1 96.69 4 PRO B CA 1
ATOM 1939 C C . PRO B 1 4 ? -0.589 -15.609 10.203 1 96.69 4 PRO B C 1
ATOM 1941 O O . PRO B 1 4 ? -0.539 -15.711 8.977 1 96.69 4 PRO B O 1
ATOM 1944 N N . VAL B 1 5 ? 0.297 -16.156 10.992 1 97.12 5 VAL B N 1
ATOM 1945 C CA . VAL B 1 5 ? 1.53 -16.75 10.477 1 97.12 5 VAL B CA 1
ATOM 1946 C C . VAL B 1 5 ? 1.437 -18.266 10.516 1 97.12 5 VAL B C 1
ATOM 1948 O O . VAL B 1 5 ? 0.949 -18.844 11.492 1 97.12 5 VAL B O 1
ATOM 1951 N N . SER B 1 6 ? 1.867 -18.906 9.477 1 97.12 6 SER B N 1
ATOM 1952 C CA . SER B 1 6 ? 2.037 -20.359 9.414 1 97.12 6 SER B CA 1
ATOM 1953 C C . SER B 1 6 ? 3.471 -20.734 9.055 1 97.12 6 SER B C 1
ATOM 1955 O O . SER B 1 6 ? 4.25 -19.875 8.625 1 97.12 6 SER B O 1
ATOM 1957 N N . ARG B 1 7 ? 3.828 -21.953 9.352 1 96.19 7 ARG B N 1
ATOM 1958 C CA . ARG B 1 7 ? 5.141 -22.5 9.016 1 96.19 7 ARG B CA 1
ATOM 1959 C C . ARG B 1 7 ? 5.012 -23.734 8.133 1 96.19 7 ARG B C 1
ATOM 1961 O O . ARG B 1 7 ? 4 -24.438 8.18 1 96.19 7 ARG B O 1
ATOM 1968 N N . LEU B 1 8 ? 6.004 -23.828 7.262 1 95.62 8 LEU B N 1
ATOM 1969 C CA . LEU B 1 8 ? 6.066 -25.047 6.488 1 95.62 8 LEU B CA 1
ATOM 1970 C C . LEU B 1 8 ? 6.227 -26.266 7.402 1 95.62 8 LEU B C 1
ATOM 1972 O O . LEU B 1 8 ? 7.043 -26.234 8.328 1 95.62 8 LEU B O 1
ATOM 1976 N N . PRO B 1 9 ? 5.41 -27.344 7.242 1 93.56 9 PRO B N 1
ATOM 1977 C CA . PRO B 1 9 ? 5.59 -28.547 8.078 1 93.56 9 PRO B CA 1
ATOM 1978 C C . PRO B 1 9 ? 7.012 -29.094 8.008 1 93.56 9 PRO B C 1
ATOM 1980 O O . PRO B 1 9 ? 7.621 -29.109 6.941 1 93.56 9 PRO B O 1
ATOM 1983 N N . ALA B 1 10 ? 7.438 -29.516 9.164 1 90.06 10 ALA B N 1
ATOM 1984 C CA . ALA B 1 10 ? 8.812 -30.016 9.266 1 90.06 10 ALA B CA 1
ATOM 1985 C C . ALA B 1 10 ? 9.062 -31.141 8.266 1 90.06 10 ALA B C 1
ATOM 1987 O O . ALA B 1 10 ? 8.227 -32.031 8.109 1 90.06 10 ALA B O 1
ATOM 1988 N N . ALA B 1 11 ? 10.133 -31.094 7.566 1 88.44 11 ALA B N 1
ATOM 1989 C CA . ALA B 1 11 ? 10.633 -32.125 6.68 1 88.44 11 ALA B CA 1
ATOM 1990 C C . ALA B 1 11 ? 9.734 -32.312 5.457 1 88.44 11 ALA B C 1
ATOM 1992 O O . ALA B 1 11 ? 9.758 -33.344 4.801 1 88.44 11 ALA B O 1
ATOM 1993 N N . TRP B 1 12 ? 8.891 -31.328 5.258 1 93.62 12 TRP B N 1
ATOM 1994 C CA . TRP B 1 12 ? 8.062 -31.453 4.062 1 93.62 12 TRP B CA 1
ATOM 1995 C C . TRP B 1 12 ? 8.898 -31.281 2.801 1 93.62 12 TRP B C 1
ATOM 1997 O O . TRP B 1 12 ? 9.75 -30.391 2.725 1 93.62 12 TRP B O 1
ATOM 2007 N N . ALA B 1 13 ? 8.656 -32.062 1.805 1 94.31 13 ALA B N 1
ATOM 2008 C CA . ALA B 1 13 ? 9.227 -31.984 0.463 1 94.31 13 ALA B CA 1
ATOM 2009 C C . ALA B 1 13 ? 8.188 -32.344 -0.598 1 94.31 13 ALA B C 1
ATOM 2011 O O . ALA B 1 13 ? 7.367 -33.219 -0.393 1 94.31 13 ALA B O 1
ATOM 2012 N N . PRO B 1 14 ? 8.195 -31.625 -1.699 1 94.56 14 PRO B N 1
ATOM 2013 C CA . PRO B 1 14 ? 7.191 -31.922 -2.723 1 94.56 14 PRO B CA 1
ATOM 2014 C C . PRO B 1 14 ? 7.418 -33.281 -3.377 1 94.56 14 PRO B C 1
ATOM 2016 O O . PRO B 1 14 ? 8.555 -33.656 -3.689 1 94.56 14 PRO B O 1
ATOM 2019 N N . ALA B 1 15 ? 6.293 -33.969 -3.527 1 96.06 15 ALA B N 1
ATOM 2020 C CA . ALA B 1 15 ? 6.328 -35.188 -4.355 1 96.06 15 ALA B CA 1
ATOM 2021 C C . ALA B 1 15 ? 6.16 -34.844 -5.832 1 96.06 15 ALA B C 1
ATOM 2023 O O . ALA B 1 15 ? 5.758 -33.719 -6.172 1 96.06 15 ALA B O 1
ATOM 2024 N N . ALA B 1 16 ? 6.453 -35.781 -6.734 1 96.12 16 ALA B N 1
ATOM 2025 C CA . ALA B 1 16 ? 6.418 -35.562 -8.18 1 96.12 16 ALA B CA 1
ATOM 2026 C C . ALA B 1 16 ? 4.988 -35.344 -8.656 1 96.12 16 ALA B C 1
ATOM 2028 O O . ALA B 1 16 ? 4.773 -34.75 -9.727 1 96.12 16 ALA B O 1
ATOM 2029 N N . ASP B 1 17 ? 3.973 -35.75 -7.875 1 97.38 17 ASP B N 1
ATOM 2030 C CA . ASP B 1 17 ? 2.588 -35.625 -8.32 1 97.38 17 ASP B CA 1
ATOM 2031 C C . ASP B 1 17 ? 1.809 -34.656 -7.422 1 97.38 17 ASP B C 1
ATOM 2033 O O . ASP B 1 17 ? 0.576 -34.656 -7.434 1 97.38 17 ASP B O 1
ATOM 2037 N N . THR B 1 18 ? 2.551 -33.875 -6.59 1 98.06 18 THR B N 1
ATOM 2038 C CA . THR B 1 18 ? 1.941 -32.938 -5.648 1 98.06 18 THR B CA 1
ATOM 2039 C C . THR B 1 18 ? 0.972 -32 -6.363 1 98.06 18 THR B C 1
ATOM 2041 O O . THR B 1 18 ? -0.068 -31.625 -5.812 1 98.06 18 THR B O 1
ATOM 2044 N N . LEU B 1 19 ? 1.278 -31.609 -7.648 1 98.56 19 LEU B N 1
ATOM 2045 C CA . LEU B 1 19 ? 0.447 -30.688 -8.414 1 98.56 19 LEU B CA 1
ATOM 2046 C C . LEU B 1 19 ? -0.001 -31.328 -9.727 1 98.56 19 LEU B C 1
ATOM 2048 O O . LEU B 1 19 ? -0.192 -30.625 -10.727 1 98.56 19 LEU B O 1
ATOM 2052 N N . ALA B 1 20 ? -0.015 -32.656 -9.719 1 97.88 20 ALA B N 1
ATOM 2053 C CA . ALA B 1 20 ? -0.418 -33.375 -10.93 1 97.88 20 ALA B CA 1
ATOM 2054 C C . ALA B 1 20 ? -1.785 -32.906 -11.414 1 97.88 20 ALA B C 1
ATOM 2056 O O . ALA B 1 20 ? -2.742 -32.844 -10.641 1 97.88 20 ALA B O 1
ATOM 2057 N N . GLY B 1 21 ? -1.834 -32.531 -12.703 1 96.88 21 GLY B N 1
ATOM 2058 C CA . GLY B 1 21 ? -3.09 -32.156 -13.328 1 96.88 21 GLY B CA 1
ATOM 2059 C C . GLY B 1 21 ? -3.447 -30.703 -13.117 1 96.88 21 GLY B C 1
ATOM 2060 O O . GLY B 1 21 ? -4.441 -30.219 -13.656 1 96.88 21 GLY B O 1
ATOM 2061 N N . ARG B 1 22 ? -2.682 -29.969 -12.375 1 98.25 22 ARG B N 1
ATOM 2062 C CA . ARG B 1 22 ? -2.982 -28.578 -12.07 1 98.25 22 ARG B CA 1
ATOM 2063 C C . ARG B 1 22 ? -2.311 -27.641 -13.07 1 98.25 22 ARG B C 1
ATOM 2065 O O . ARG B 1 22 ? -1.269 -27.984 -13.641 1 98.25 22 ARG B O 1
ATOM 2072 N N . VAL B 1 23 ? -2.895 -26.516 -13.328 1 98.88 23 VAL B N 1
ATOM 2073 C CA . VAL B 1 23 ? -2.326 -25.438 -14.133 1 98.88 23 VAL B CA 1
ATOM 2074 C C . VAL B 1 23 ? -1.948 -24.266 -13.227 1 98.88 23 VAL B C 1
ATOM 2076 O O . VAL B 1 23 ? -2.789 -23.75 -12.492 1 98.88 23 VAL B O 1
ATOM 2079 N N . VAL B 1 24 ? -0.708 -23.859 -13.289 1 98.94 24 VAL B N 1
ATOM 2080 C CA . VAL B 1 24 ? -0.185 -22.828 -12.406 1 98.94 24 VAL B CA 1
ATOM 2081 C C . VAL B 1 24 ? 0.446 -21.719 -13.234 1 98.94 24 VAL B C 1
ATOM 2083 O O . VAL B 1 24 ? 1.265 -21.969 -14.125 1 98.94 24 VAL B O 1
ATOM 2086 N N . LEU B 1 25 ? 0.021 -20.484 -13.008 1 98.94 25 LEU B N 1
ATOM 2087 C CA . LEU B 1 25 ? 0.599 -19.312 -13.633 1 98.94 25 LEU B CA 1
ATOM 2088 C C . LEU B 1 25 ? 1.642 -18.672 -12.719 1 98.94 25 LEU B C 1
ATOM 2090 O O . LEU B 1 25 ? 1.381 -18.438 -11.539 1 98.94 25 LEU B O 1
ATOM 2094 N N . VAL B 1 26 ? 2.83 -18.438 -13.203 1 98.94 26 VAL B N 1
ATOM 2095 C CA . VAL B 1 26 ? 3.916 -17.797 -12.461 1 98.94 26 VAL B CA 1
ATOM 2096 C C . VAL B 1 26 ? 4.312 -16.484 -13.133 1 98.94 26 VAL B C 1
ATOM 2098 O O . VAL B 1 26 ? 4.734 -16.484 -14.289 1 98.94 26 VAL B O 1
ATOM 2101 N N . THR B 1 27 ? 4.148 -15.383 -12.43 1 98.81 27 THR B N 1
ATOM 2102 C CA . THR B 1 27 ? 4.613 -14.102 -12.953 1 98.81 27 THR B CA 1
ATOM 2103 C C . THR B 1 27 ? 6.078 -13.875 -12.594 1 98.81 27 THR B C 1
ATOM 2105 O O . THR B 1 27 ? 6.594 -14.477 -11.648 1 98.81 27 THR B O 1
ATOM 2108 N N . GLY B 1 28 ? 6.723 -12.938 -13.359 1 97.88 28 GLY B N 1
ATOM 2109 C CA . GLY B 1 28 ? 8.148 -12.773 -13.117 1 97.88 28 GLY B CA 1
ATOM 2110 C C . GLY B 1 28 ? 8.93 -14.07 -13.273 1 97.88 28 GLY B C 1
ATOM 2111 O O . GLY B 1 28 ? 9.859 -14.328 -12.516 1 97.88 28 GLY B O 1
ATOM 2112 N N . ALA B 1 29 ? 8.625 -14.859 -14.25 1 98 29 ALA B N 1
ATOM 2113 C CA . ALA B 1 29 ? 9 -16.266 -14.312 1 98 29 ALA B CA 1
ATOM 2114 C C . ALA B 1 29 ? 10.492 -16.438 -14.578 1 98 29 ALA B C 1
ATOM 2116 O O . ALA B 1 29 ? 11.078 -17.453 -14.242 1 98 29 ALA B O 1
ATOM 2117 N N . TYR B 1 30 ? 11.133 -15.508 -15.211 1 93.75 30 TYR B N 1
ATOM 2118 C CA . TYR B 1 30 ? 12.547 -15.703 -15.5 1 93.75 30 TYR B CA 1
ATOM 2119 C C . TYR B 1 30 ? 13.422 -15.039 -14.445 1 93.75 30 TYR B C 1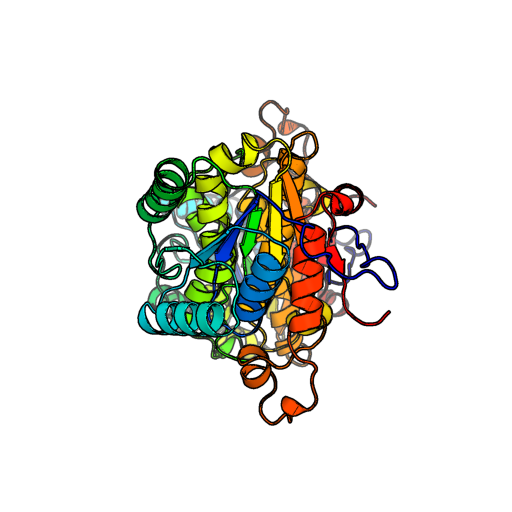
ATOM 2121 O O . TYR B 1 30 ? 14.648 -15.023 -14.562 1 93.75 30 TYR B O 1
ATOM 2129 N N . GLY B 1 31 ? 12.812 -14.375 -13.43 1 94.38 31 GLY B N 1
ATOM 2130 C CA . GLY B 1 31 ? 13.578 -13.852 -12.312 1 94.38 31 GLY B CA 1
ATOM 2131 C C . GLY B 1 31 ? 14.102 -14.938 -11.391 1 94.38 31 GLY B C 1
ATOM 2132 O O . GLY B 1 31 ? 13.875 -16.125 -11.625 1 94.38 31 GLY B O 1
ATOM 2133 N N . GLY B 1 32 ? 14.812 -14.57 -10.359 1 93.62 32 GLY B N 1
ATOM 2134 C CA . GLY B 1 32 ? 15.414 -15.516 -9.438 1 93.62 32 GLY B CA 1
ATOM 2135 C C . GLY B 1 32 ? 14.398 -16.453 -8.797 1 93.62 32 GLY B C 1
ATOM 2136 O O . GLY B 1 32 ? 14.477 -17.672 -8.977 1 93.62 32 GLY B O 1
ATOM 2137 N N . LEU B 1 33 ? 13.445 -15.906 -8.125 1 97.44 33 LEU B N 1
ATOM 2138 C CA . LEU B 1 33 ? 12.453 -16.734 -7.457 1 97.44 33 LEU B CA 1
ATOM 2139 C C . LEU B 1 33 ? 11.453 -17.297 -8.461 1 97.44 33 LEU B C 1
ATOM 2141 O O . LEU B 1 33 ? 11.07 -18.469 -8.367 1 97.44 33 LEU B O 1
ATOM 2145 N N . GLY B 1 34 ? 11.016 -16.516 -9.453 1 98.38 34 GLY B N 1
ATOM 2146 C CA . GLY B 1 34 ? 10.031 -16.969 -10.438 1 98.38 34 GLY B CA 1
ATOM 2147 C C . GLY B 1 34 ? 10.477 -18.188 -11.211 1 98.38 34 GLY B C 1
ATOM 2148 O O . GLY B 1 34 ? 9.703 -19.125 -11.398 1 98.38 34 GLY B O 1
ATOM 2149 N N . SER B 1 35 ? 11.742 -18.156 -11.609 1 98.19 35 SER B N 1
ATOM 2150 C CA . SER B 1 35 ? 12.266 -19.297 -12.367 1 98.19 35 SER B CA 1
ATOM 2151 C C . SER B 1 35 ? 12.312 -20.547 -11.5 1 98.19 35 SER B C 1
ATOM 2153 O O . SER B 1 35 ? 12 -21.641 -11.969 1 98.19 35 SER B O 1
ATOM 2155 N N . ALA B 1 36 ? 12.719 -20.375 -10.242 1 98.31 36 ALA B N 1
ATOM 2156 C CA . ALA B 1 36 ? 12.773 -21.5 -9.305 1 98.31 36 ALA B CA 1
ATOM 2157 C C . ALA B 1 36 ? 11.375 -22.062 -9.055 1 98.31 36 ALA B C 1
ATOM 2159 O O . ALA B 1 36 ? 11.195 -23.281 -9 1 98.31 36 ALA B O 1
ATOM 2160 N N . VAL B 1 37 ? 10.383 -21.203 -8.93 1 98.81 37 VAL B N 1
ATOM 2161 C CA . VAL B 1 37 ? 9.008 -21.609 -8.688 1 98.81 37 VAL B CA 1
ATOM 2162 C C . VAL B 1 37 ? 8.461 -22.359 -9.906 1 98.81 37 VAL B C 1
ATOM 2164 O O . VAL B 1 37 ? 7.828 -23.406 -9.766 1 98.81 37 VAL B O 1
ATOM 2167 N N . ALA B 1 38 ? 8.695 -21.797 -11.086 1 98.88 38 ALA B N 1
ATOM 2168 C CA . ALA B 1 38 ? 8.25 -22.453 -12.312 1 98.88 38 ALA B CA 1
ATOM 2169 C C . ALA B 1 38 ? 8.797 -23.875 -12.406 1 98.88 38 ALA B C 1
ATOM 2171 O O . ALA B 1 38 ? 8.047 -24.812 -12.672 1 98.88 38 ALA B O 1
ATOM 2172 N N . ARG B 1 39 ? 10.094 -24.031 -12.133 1 98.62 39 ARG B N 1
ATOM 2173 C CA . ARG B 1 39 ? 10.742 -25.344 -12.195 1 98.62 39 ARG B CA 1
ATOM 2174 C C . ARG B 1 39 ? 10.188 -26.281 -11.133 1 98.62 39 ARG B C 1
ATOM 2176 O O . ARG B 1 39 ? 9.898 -27.438 -11.422 1 98.62 39 ARG B O 1
ATOM 2183 N N . ALA B 1 40 ? 10.062 -25.766 -9.914 1 98.69 40 ALA B N 1
ATOM 2184 C CA . ALA B 1 40 ? 9.578 -26.594 -8.812 1 98.69 40 ALA B CA 1
ATOM 2185 C C . ALA B 1 40 ? 8.156 -27.078 -9.078 1 98.69 40 ALA B C 1
ATOM 2187 O O . ALA B 1 40 ? 7.824 -28.234 -8.82 1 98.69 40 ALA B O 1
ATOM 2188 N N . ALA B 1 41 ? 7.285 -26.203 -9.586 1 98.88 41 ALA B N 1
ATOM 2189 C CA . ALA B 1 41 ? 5.906 -26.578 -9.898 1 98.88 41 ALA B CA 1
ATOM 2190 C C . ALA B 1 41 ? 5.852 -27.609 -11.008 1 98.88 41 ALA B C 1
ATOM 2192 O O . ALA B 1 41 ? 5.066 -28.562 -10.938 1 98.88 41 ALA B O 1
ATOM 2193 N N . ALA B 1 42 ? 6.684 -27.422 -12.016 1 98.75 42 ALA B N 1
ATOM 2194 C CA . ALA B 1 42 ? 6.754 -28.391 -13.109 1 98.75 42 ALA B CA 1
ATOM 2195 C C . ALA B 1 42 ? 7.223 -29.75 -12.602 1 98.75 42 ALA B C 1
ATOM 2197 O O . ALA B 1 42 ? 6.66 -30.781 -12.961 1 98.75 42 ALA B O 1
ATOM 2198 N N . ARG B 1 43 ? 8.258 -29.75 -11.75 1 98.44 43 ARG B N 1
ATOM 2199 C CA . ARG B 1 43 ? 8.766 -30.984 -11.156 1 98.44 43 ARG B CA 1
ATOM 2200 C C . ARG B 1 43 ? 7.676 -31.688 -10.352 1 98.44 43 ARG B C 1
ATOM 2202 O O . ARG B 1 43 ? 7.648 -32.906 -10.281 1 98.44 43 ARG B O 1
ATOM 2209 N N . ALA B 1 44 ? 6.77 -30.891 -9.82 1 98.56 44 ALA B N 1
ATOM 2210 C CA . ALA B 1 44 ? 5.695 -31.438 -8.992 1 98.56 44 ALA B CA 1
ATOM 2211 C C . ALA B 1 44 ? 4.504 -31.859 -9.852 1 98.56 44 ALA B C 1
ATOM 2213 O O . ALA B 1 44 ? 3.453 -32.219 -9.32 1 98.56 44 ALA B O 1
ATOM 2214 N N . GLY B 1 45 ? 4.609 -31.734 -11.18 1 98.12 45 GLY B N 1
ATOM 2215 C CA . GLY B 1 45 ? 3.631 -32.344 -12.07 1 98.12 45 GLY B CA 1
ATOM 2216 C C . GLY B 1 45 ? 2.693 -31.328 -12.695 1 98.12 45 GLY B C 1
ATOM 2217 O O . GLY B 1 45 ? 1.82 -31.688 -13.492 1 98.12 45 GLY B O 1
ATOM 2218 N N . ALA B 1 46 ? 2.855 -30.078 -12.477 1 98.69 46 ALA B N 1
ATOM 2219 C CA . ALA B 1 46 ? 1.938 -29.047 -12.969 1 98.69 46 ALA B CA 1
ATOM 2220 C C . ALA B 1 46 ? 2.25 -28.688 -14.414 1 98.69 46 ALA B C 1
ATOM 2222 O O . ALA B 1 46 ? 3.395 -28.812 -14.859 1 98.69 46 ALA B O 1
ATOM 2223 N N . THR B 1 47 ? 1.233 -28.312 -15.148 1 98.56 47 THR B N 1
ATOM 2224 C CA . THR B 1 47 ? 1.431 -27.453 -16.312 1 98.56 47 THR B CA 1
ATOM 2225 C C . THR B 1 47 ? 1.674 -26 -15.891 1 98.56 47 THR B C 1
ATOM 2227 O O . THR B 1 47 ? 0.815 -25.391 -15.258 1 98.56 47 THR B O 1
ATOM 2230 N N . VAL B 1 48 ? 2.826 -25.516 -16.266 1 98.88 48 VAL B N 1
ATOM 2231 C CA . VAL B 1 48 ? 3.199 -24.188 -15.781 1 98.88 48 VAL B CA 1
ATOM 2232 C C . VAL B 1 48 ? 3.092 -23.172 -16.922 1 98.88 48 VAL B C 1
ATOM 2234 O O . VAL B 1 48 ? 3.592 -23.406 -18.016 1 98.88 48 VAL B O 1
ATOM 2237 N N . VAL B 1 49 ? 2.377 -22.094 -16.672 1 98.88 49 VAL B N 1
ATOM 2238 C CA . VAL B 1 49 ? 2.34 -20.922 -17.547 1 98.88 49 VAL B CA 1
ATOM 2239 C C . VAL B 1 49 ? 3.316 -19.859 -17.031 1 98.88 49 VAL B C 1
ATOM 2241 O O . VAL B 1 49 ? 3.189 -19.375 -15.906 1 98.88 49 VAL B O 1
ATOM 2244 N N . ILE B 1 50 ? 4.316 -19.547 -17.844 1 98.81 50 ILE B N 1
ATOM 2245 C CA . ILE B 1 50 ? 5.332 -18.594 -17.438 1 98.81 50 ILE B CA 1
ATOM 2246 C C . ILE B 1 50 ? 5.086 -17.25 -18.125 1 98.81 50 ILE B C 1
ATOM 2248 O O . ILE B 1 50 ? 4.816 -17.203 -19.328 1 98.81 50 ILE B O 1
ATOM 2252 N N . THR B 1 51 ? 5.074 -16.188 -17.328 1 98.31 51 THR B N 1
ATOM 2253 C CA . THR B 1 51 ? 4.812 -14.852 -17.875 1 98.31 51 THR B CA 1
ATOM 2254 C C . THR B 1 51 ? 5.852 -13.852 -17.375 1 98.31 51 THR B C 1
ATOM 2256 O O . THR B 1 51 ? 6.457 -14.055 -16.312 1 98.31 51 THR B O 1
ATOM 2259 N N . GLY B 1 52 ? 6.094 -12.797 -18.125 1 97.12 52 GLY B N 1
ATOM 2260 C CA . GLY B 1 52 ? 7.043 -11.719 -17.906 1 97.12 52 GLY B CA 1
ATOM 2261 C C . GLY B 1 52 ? 7.168 -10.781 -19.094 1 97.12 52 GLY B C 1
ATOM 2262 O O . GLY B 1 52 ? 6.617 -11.055 -20.156 1 97.12 52 GLY B O 1
ATOM 2263 N N . LYS B 1 53 ? 7.898 -9.766 -18.906 1 95.88 53 LYS B N 1
ATOM 2264 C CA . LYS B 1 53 ? 7.902 -8.711 -19.906 1 95.88 53 LYS B CA 1
ATOM 2265 C C . LYS B 1 53 ? 8.961 -8.977 -20.984 1 95.88 53 LYS B C 1
ATOM 2267 O O . LYS B 1 53 ? 8.906 -8.398 -22.062 1 95.88 53 LYS B O 1
ATOM 2272 N N . ARG B 1 54 ? 9.961 -9.867 -20.781 1 95.38 54 ARG B N 1
ATOM 2273 C CA . ARG B 1 54 ? 11.031 -10.117 -21.734 1 95.38 54 ARG B CA 1
ATOM 2274 C C . ARG B 1 54 ? 10.867 -11.477 -22.406 1 95.38 54 ARG B C 1
ATOM 2276 O O . ARG B 1 54 ? 11.25 -12.5 -21.844 1 95.38 54 ARG B O 1
ATOM 2283 N N . LYS B 1 55 ? 10.445 -11.445 -23.625 1 96.25 55 LYS B N 1
ATOM 2284 C CA . LYS B 1 55 ? 10.133 -12.672 -24.359 1 96.25 55 LYS B CA 1
ATOM 2285 C C . LYS B 1 55 ? 11.367 -13.562 -24.484 1 96.25 55 LYS B C 1
ATOM 2287 O O . LYS B 1 55 ? 11.281 -14.773 -24.297 1 96.25 55 LYS B O 1
ATOM 2292 N N . ARG B 1 56 ? 12.477 -12.984 -24.781 1 97.75 56 ARG B N 1
ATOM 2293 C CA . ARG B 1 56 ? 13.703 -13.75 -24.953 1 97.75 56 ARG B CA 1
ATOM 2294 C C . ARG B 1 56 ? 14.062 -14.516 -23.688 1 97.75 56 ARG B C 1
ATOM 2296 O O . ARG B 1 56 ? 14.492 -15.672 -23.75 1 97.75 56 ARG B O 1
ATOM 2303 N N . GLN B 1 57 ? 13.922 -13.875 -22.547 1 98.06 57 GLN B N 1
ATOM 2304 C CA . GLN B 1 57 ? 14.234 -14.508 -21.281 1 98.06 57 GLN B CA 1
ATOM 2305 C C . GLN B 1 57 ? 13.242 -15.625 -20.969 1 98.06 57 GLN B C 1
ATOM 2307 O O . GLN B 1 57 ? 13.609 -16.641 -20.359 1 98.06 57 GLN B O 1
ATOM 2312 N N . LEU B 1 58 ? 11.977 -15.453 -21.359 1 98.38 58 LEU B N 1
ATOM 2313 C CA . LEU B 1 58 ? 10.992 -16.516 -21.203 1 98.38 58 LEU B CA 1
ATOM 2314 C C . LEU B 1 58 ? 11.352 -17.734 -22.047 1 98.38 58 LEU B C 1
ATOM 2316 O O . LEU B 1 58 ? 11.234 -18.859 -21.594 1 98.38 58 LEU B O 1
ATOM 2320 N N . GLU B 1 59 ? 11.766 -17.484 -23.234 1 98.38 59 GLU B N 1
ATOM 2321 C CA . GLU B 1 59 ? 12.172 -18.562 -24.125 1 98.38 59 GLU B CA 1
ATOM 2322 C C . GLU B 1 59 ? 13.398 -19.297 -23.594 1 98.38 59 GLU B C 1
ATOM 2324 O O . GLU B 1 59 ? 13.5 -20.516 -23.703 1 98.38 59 GLU B O 1
ATOM 2329 N N . GLN B 1 60 ? 14.328 -18.547 -23.047 1 98.56 60 GLN B N 1
ATOM 2330 C CA . GLN B 1 60 ? 15.5 -19.156 -22.422 1 98.56 60 GLN B CA 1
ATOM 2331 C C . GLN B 1 60 ? 15.094 -20.047 -21.266 1 98.56 60 GLN B C 1
ATOM 2333 O O . GLN B 1 60 ? 15.648 -21.141 -21.094 1 98.56 60 GLN B O 1
ATOM 2338 N N . LEU B 1 61 ? 14.18 -19.547 -20.453 1 98.5 61 LEU B N 1
ATOM 2339 C CA . LEU B 1 61 ? 13.664 -20.375 -19.359 1 98.5 61 LEU B CA 1
ATOM 2340 C C . LEU B 1 61 ? 12.984 -21.625 -19.906 1 98.5 61 LEU B C 1
ATOM 2342 O O . LEU B 1 61 ? 13.18 -22.734 -19.391 1 98.5 61 LEU B O 1
ATOM 2346 N N . TYR B 1 62 ? 12.141 -21.469 -20.922 1 98.38 62 TYR B N 1
ATOM 2347 C CA . TYR B 1 62 ? 11.492 -22.594 -21.594 1 98.38 62 TYR B CA 1
ATOM 2348 C C . TYR B 1 62 ? 12.516 -23.641 -22.016 1 98.38 62 TYR B C 1
ATOM 2350 O O . TYR B 1 62 ? 12.383 -24.812 -21.672 1 98.38 62 TYR B O 1
ATOM 2358 N N . ASP B 1 63 ? 13.57 -23.219 -22.672 1 98.56 63 ASP B N 1
ATOM 2359 C CA . ASP B 1 63 ? 14.602 -24.125 -23.172 1 98.56 63 ASP B CA 1
ATOM 2360 C C . ASP B 1 63 ? 15.312 -24.828 -22.016 1 98.56 63 ASP B C 1
ATOM 2362 O O . ASP B 1 63 ? 15.609 -26.031 -22.109 1 98.56 63 ASP B O 1
ATOM 2366 N N . ALA B 1 64 ? 15.617 -24.062 -21.031 1 98.38 64 ALA B N 1
ATOM 2367 C CA . ALA B 1 64 ? 16.297 -24.641 -19.859 1 98.38 64 ALA B CA 1
ATOM 2368 C C . ALA B 1 64 ? 15.438 -25.719 -19.203 1 98.38 64 ALA B C 1
ATOM 2370 O O . ALA B 1 64 ? 15.945 -26.781 -18.859 1 98.38 64 ALA B O 1
ATOM 2371 N N . MET B 1 65 ? 14.156 -25.453 -19.031 1 98.31 65 MET B N 1
ATOM 2372 C CA . MET B 1 65 ? 13.25 -26.406 -18.406 1 98.31 65 MET B CA 1
ATOM 2373 C C . MET B 1 65 ? 13.125 -27.672 -19.25 1 98.31 65 MET B C 1
ATOM 2375 O O . MET B 1 65 ? 13.141 -28.781 -18.719 1 98.31 65 MET B O 1
ATOM 2379 N N . VAL B 1 66 ? 13.062 -27.516 -20.531 1 98.06 66 VAL B N 1
ATOM 2380 C CA . VAL B 1 66 ? 12.977 -28.656 -21.453 1 98.06 66 VAL B CA 1
ATOM 2381 C C . VAL B 1 66 ? 14.258 -29.484 -21.359 1 98.06 66 VAL B C 1
ATOM 2383 O O . VAL B 1 66 ? 14.211 -30.719 -21.297 1 98.06 66 VAL B O 1
ATOM 2386 N N . ALA B 1 67 ? 15.359 -28.828 -21.344 1 98.31 67 ALA B N 1
ATOM 2387 C CA . ALA B 1 67 ? 16.656 -29.5 -21.25 1 98.31 67 ALA B CA 1
ATOM 2388 C C . ALA B 1 67 ? 16.797 -30.281 -19.953 1 98.31 67 ALA B C 1
ATOM 2390 O O . ALA B 1 67 ? 17.469 -31.312 -19.906 1 98.31 67 ALA B O 1
ATOM 2391 N N . GLU B 1 68 ? 16.125 -29.75 -18.906 1 97.69 68 GLU B N 1
ATOM 2392 C CA . GLU B 1 68 ? 16.156 -30.391 -17.594 1 97.69 68 GLU B CA 1
ATOM 2393 C C . GLU B 1 68 ? 15.203 -31.594 -17.547 1 97.69 68 GLU B C 1
ATOM 2395 O O . GLU B 1 68 ? 15.141 -32.312 -16.547 1 97.69 68 GLU B O 1
ATOM 2400 N N . GLY B 1 69 ? 14.438 -31.797 -18.625 1 97.31 69 GLY B N 1
ATOM 2401 C CA . GLY B 1 69 ? 13.508 -32.906 -18.719 1 97.31 69 GLY B CA 1
ATOM 2402 C C . GLY B 1 69 ? 12.172 -32.625 -18.062 1 97.31 69 GLY B C 1
ATOM 2403 O O . GLY B 1 69 ? 11.422 -33.562 -17.734 1 97.31 69 GLY B O 1
ATOM 2404 N N . LEU B 1 70 ? 11.883 -31.375 -17.781 1 97.75 70 LEU B N 1
ATOM 2405 C CA . LEU B 1 70 ? 10.625 -30.984 -17.172 1 97.75 70 LEU B CA 1
ATOM 2406 C C . LEU B 1 70 ? 9.523 -30.844 -18.219 1 97.75 70 LEU B C 1
ATOM 2408 O O . LEU B 1 70 ? 9.812 -30.734 -19.406 1 97.75 70 LEU B O 1
ATOM 2412 N N . PRO B 1 71 ? 8.289 -30.969 -17.75 1 95.88 71 PRO B N 1
ATOM 2413 C CA . PRO B 1 71 ? 7.199 -30.688 -18.688 1 95.88 71 PRO B CA 1
ATOM 2414 C C . PRO B 1 71 ? 7.324 -29.297 -19.328 1 95.88 71 PRO B C 1
ATOM 2416 O O . PRO B 1 71 ? 7.711 -28.344 -18.641 1 95.88 71 PRO B O 1
ATOM 2419 N N . GLU B 1 72 ? 7.02 -29.203 -20.578 1 96.62 72 GLU B N 1
ATOM 2420 C CA . GLU B 1 72 ? 7.117 -27.938 -21.312 1 96.62 72 GLU B CA 1
ATOM 2421 C C . GLU B 1 72 ? 6.168 -26.891 -20.734 1 96.62 72 GLU B C 1
ATOM 2423 O O . GLU B 1 72 ? 4.961 -27.125 -20.641 1 96.62 72 GLU B O 1
ATOM 2428 N N . PRO B 1 73 ? 6.719 -25.797 -20.359 1 98.12 73 PRO B N 1
ATOM 2429 C CA . PRO B 1 73 ? 5.824 -24.719 -19.922 1 98.12 73 PRO B CA 1
ATOM 2430 C C . PRO B 1 73 ? 5.137 -24 -21.078 1 98.12 73 PRO B C 1
ATOM 2432 O O . PRO B 1 73 ? 5.535 -24.172 -22.234 1 98.12 73 PRO B O 1
ATOM 2435 N N . VAL B 1 74 ? 4.109 -23.312 -20.766 1 98.25 74 VAL B N 1
ATOM 2436 C CA . VAL B 1 74 ? 3.42 -22.453 -21.734 1 98.25 74 VAL B CA 1
ATOM 2437 C C . VAL B 1 74 ? 3.855 -21 -21.547 1 98.25 74 VAL B C 1
ATOM 2439 O O . VAL B 1 74 ? 3.834 -20.484 -20.422 1 98.25 74 VAL B O 1
ATOM 2442 N N . ILE B 1 75 ? 4.258 -20.391 -22.625 1 98 75 ILE B N 1
ATOM 2443 C CA . ILE B 1 75 ? 4.707 -19 -22.562 1 98 75 ILE B CA 1
ATOM 2444 C C . ILE B 1 75 ? 3.533 -18.062 -22.828 1 98 75 ILE B C 1
ATOM 2446 O O . ILE B 1 75 ? 2.865 -18.188 -23.859 1 98 75 ILE B O 1
ATOM 2450 N N . HIS B 1 76 ? 3.273 -17.172 -21.953 1 97.06 76 HIS B N 1
ATOM 2451 C CA . HIS B 1 76 ? 2.328 -16.078 -22.156 1 97.06 76 HIS B CA 1
ATOM 2452 C C . HIS B 1 76 ? 2.938 -14.742 -21.734 1 97.06 76 HIS B C 1
ATOM 2454 O O . HIS B 1 76 ? 2.754 -14.297 -20.594 1 97.06 76 HIS B O 1
ATOM 2460 N N . PRO B 1 77 ? 3.564 -14.102 -22.688 1 96.31 77 PRO B N 1
ATOM 2461 C CA . PRO B 1 77 ? 4.23 -12.844 -22.344 1 96.31 77 PRO B CA 1
ATOM 2462 C C . PRO B 1 77 ? 3.258 -11.773 -21.859 1 96.31 77 PRO B C 1
ATOM 2464 O O . PRO B 1 77 ? 2.15 -11.648 -22.406 1 96.31 77 PRO B O 1
ATOM 2467 N N . LEU B 1 78 ? 3.586 -11.07 -20.844 1 97.56 78 LEU B N 1
ATOM 2468 C CA . LEU B 1 78 ? 2.816 -9.961 -20.297 1 97.56 78 LEU B CA 1
ATOM 2469 C C . LEU B 1 78 ? 3.734 -8.953 -19.609 1 97.56 78 LEU B C 1
ATOM 2471 O O . LEU B 1 78 ? 4.504 -9.312 -18.719 1 97.56 78 LEU B O 1
ATOM 2475 N N . ASP B 1 79 ? 3.693 -7.766 -20.078 1 97.69 79 ASP B N 1
ATOM 2476 C CA . ASP B 1 79 ? 4.418 -6.68 -19.422 1 97.69 79 ASP B CA 1
ATOM 2477 C C . ASP B 1 79 ? 3.566 -6.02 -18.344 1 97.69 79 ASP B C 1
ATOM 2479 O O . ASP B 1 79 ? 2.805 -5.094 -18.625 1 97.69 79 ASP B O 1
ATOM 2483 N N . MET B 1 80 ? 3.805 -6.383 -17.125 1 96.69 80 MET B N 1
ATOM 2484 C CA . MET B 1 80 ? 2.975 -5.934 -16.016 1 96.69 80 MET B CA 1
ATOM 2485 C C . MET B 1 80 ? 3.184 -4.445 -15.742 1 96.69 80 MET B C 1
ATOM 2487 O O . MET B 1 80 ? 2.385 -3.816 -15.047 1 96.69 80 MET B O 1
ATOM 2491 N N . GLU B 1 81 ? 4.207 -3.889 -16.234 1 96.75 81 GLU B N 1
ATOM 2492 C CA . GLU B 1 81 ? 4.43 -2.453 -16.094 1 96.75 81 GLU B CA 1
ATOM 2493 C C . GLU B 1 81 ? 3.441 -1.653 -16.938 1 96.75 81 GLU B C 1
ATOM 2495 O O . GLU B 1 81 ? 2.977 -0.591 -16.516 1 96.75 81 GLU B O 1
ATOM 2500 N N . SER B 1 82 ? 3.088 -2.182 -18.094 1 96.88 82 SER B N 1
ATOM 2501 C CA . SER B 1 82 ? 2.309 -1.379 -19.031 1 96.88 82 SER B CA 1
ATOM 2502 C C . SER B 1 82 ? 0.993 -2.062 -19.375 1 96.88 82 SER B C 1
ATOM 2504 O O . SER B 1 82 ? 0.16 -1.49 -20.094 1 96.88 82 SER B O 1
ATOM 2506 N N . ALA B 1 83 ? 0.792 -3.307 -18.891 1 97.81 83 ALA B N 1
ATOM 2507 C CA . ALA B 1 83 ? -0.407 -4.07 -19.234 1 97.81 83 ALA B CA 1
ATOM 2508 C C . ALA B 1 83 ? -1.671 -3.299 -18.859 1 97.81 83 ALA B C 1
ATOM 2510 O O . ALA B 1 83 ? -1.73 -2.66 -17.812 1 97.81 83 ALA B O 1
ATOM 2511 N N . THR B 1 84 ? -2.674 -3.338 -19.719 1 97.5 84 THR B N 1
ATOM 2512 C CA . THR B 1 84 ? -3.982 -2.732 -19.516 1 97.5 84 THR B CA 1
ATOM 2513 C C . THR B 1 84 ? -4.98 -3.766 -19 1 97.5 84 THR B C 1
ATOM 2515 O O . THR B 1 84 ? -4.715 -4.969 -19.047 1 97.5 84 THR B O 1
ATOM 2518 N N . PRO B 1 85 ? -6.098 -3.26 -18.484 1 97.19 85 PRO B N 1
ATOM 2519 C CA . PRO B 1 85 ? -7.125 -4.219 -18.062 1 97.19 85 PRO B CA 1
ATOM 2520 C C . PRO B 1 85 ? -7.477 -5.219 -19.156 1 97.19 85 PRO B C 1
ATOM 2522 O O . PRO B 1 85 ? -7.691 -6.402 -18.875 1 97.19 85 PRO B O 1
ATOM 2525 N N . ARG B 1 86 ? -7.496 -4.82 -20.344 1 97.5 86 ARG B N 1
ATOM 2526 C CA . ARG B 1 86 ? -7.82 -5.703 -21.453 1 97.5 86 ARG B CA 1
ATOM 2527 C C . ARG B 1 86 ? -6.738 -6.766 -21.641 1 97.5 86 ARG B C 1
ATOM 2529 O O . ARG B 1 86 ? -7.039 -7.906 -22.016 1 97.5 86 ARG B O 1
ATOM 2536 N N . ASP B 1 87 ? -5.5 -6.445 -21.422 1 98.38 87 ASP B N 1
ATOM 2537 C CA . ASP B 1 87 ? -4.41 -7.41 -21.531 1 98.38 87 ASP B CA 1
ATOM 2538 C C . ASP B 1 87 ? -4.574 -8.539 -20.516 1 98.38 87 ASP B C 1
ATOM 2540 O O . ASP B 1 87 ? -4.348 -9.711 -20.844 1 98.38 87 ASP B O 1
ATOM 2544 N N . TYR B 1 88 ? -4.984 -8.203 -19.297 1 98.56 88 TYR B N 1
ATOM 2545 C CA . TYR B 1 88 ? -5.188 -9.203 -18.25 1 98.56 88 TYR B CA 1
ATOM 2546 C C . TYR B 1 88 ? -6.367 -10.109 -18.594 1 98.56 88 TYR B C 1
ATOM 2548 O O . TYR B 1 88 ? -6.297 -11.328 -18.406 1 98.56 88 TYR B O 1
ATOM 2556 N N . GLU B 1 89 ? -7.383 -9.477 -19.078 1 98.06 89 GLU B N 1
ATOM 2557 C CA . GLU B 1 89 ? -8.539 -10.258 -19.5 1 98.06 89 GLU B CA 1
ATOM 2558 C C . GLU B 1 89 ? -8.172 -11.219 -20.625 1 98.06 89 GLU B C 1
ATOM 2560 O O . GLU B 1 89 ? -8.617 -12.367 -20.625 1 98.06 89 GLU B O 1
ATOM 2565 N N . ALA B 1 90 ? -7.414 -10.727 -21.531 1 98.25 90 ALA B N 1
ATOM 2566 C CA . ALA B 1 90 ? -6.984 -11.555 -22.656 1 98.25 90 ALA B CA 1
ATOM 2567 C C . ALA B 1 90 ? -6.156 -12.742 -22.188 1 98.25 90 ALA B C 1
ATOM 2569 O O . ALA B 1 90 ? -6.262 -13.836 -22.734 1 98.25 90 ALA B O 1
ATOM 2570 N N . LEU B 1 91 ? -5.316 -12.484 -21.234 1 98.12 91 LEU B N 1
ATOM 2571 C CA . LEU B 1 91 ? -4.539 -13.578 -20.672 1 98.12 91 LEU B CA 1
ATOM 2572 C C . LEU B 1 91 ? -5.457 -14.641 -20.062 1 98.12 91 LEU B C 1
ATOM 2574 O O . LEU B 1 91 ? -5.297 -15.828 -20.328 1 98.12 91 LEU B O 1
ATOM 2578 N N . ALA B 1 92 ? -6.43 -14.25 -19.266 1 98.62 92 ALA B N 1
ATOM 2579 C CA . ALA B 1 92 ? -7.379 -15.172 -18.641 1 98.62 92 ALA B CA 1
ATOM 2580 C C . ALA B 1 92 ? -8.164 -15.945 -19.703 1 98.62 92 ALA B C 1
ATOM 2582 O O . ALA B 1 92 ? -8.344 -17.156 -19.578 1 98.62 92 ALA B O 1
ATOM 2583 N N . GLU B 1 93 ? -8.562 -15.211 -20.703 1 98.19 93 GLU B N 1
ATOM 2584 C CA . GLU B 1 93 ? -9.289 -15.836 -21.797 1 98.19 93 GLU B CA 1
ATOM 2585 C C . GLU B 1 93 ? -8.422 -16.859 -22.516 1 98.19 93 GLU B C 1
ATOM 2587 O O . GLU B 1 93 ? -8.898 -17.922 -22.906 1 98.19 93 GLU B O 1
ATOM 2592 N N . GLY B 1 94 ? -7.207 -16.5 -22.75 1 98.06 94 GLY B N 1
ATOM 2593 C CA . GLY B 1 94 ? -6.273 -17.438 -23.359 1 98.06 94 GLY B CA 1
ATOM 2594 C C . GLY B 1 94 ? -6.078 -18.703 -22.547 1 98.06 94 GLY B C 1
ATOM 2595 O O . GLY B 1 94 ? -6.047 -19.797 -23.109 1 98.06 94 GLY B O 1
ATOM 2596 N N . LEU B 1 95 ? -5.941 -18.547 -21.234 1 98.5 95 LEU B N 1
ATOM 2597 C CA . LEU B 1 95 ? -5.824 -19.703 -20.344 1 98.5 95 LEU B CA 1
ATOM 2598 C C . LEU B 1 95 ? -7.047 -20.609 -20.469 1 98.5 95 LEU B C 1
ATOM 2600 O O . LEU B 1 95 ? -6.918 -21.828 -20.547 1 98.5 95 LEU B O 1
ATOM 2604 N N . GLN B 1 96 ? -8.203 -19.984 -20.438 1 98.31 96 GLN B N 1
ATOM 2605 C CA . GLN B 1 96 ? -9.445 -20.734 -20.578 1 98.31 96 GLN B CA 1
ATOM 2606 C C . GLN B 1 96 ? -9.492 -21.484 -21.906 1 98.31 96 GLN B C 1
ATOM 2608 O O . GLN B 1 96 ? -9.836 -22.672 -21.938 1 98.31 96 GLN B O 1
ATOM 2613 N N . ARG B 1 97 ? -9.172 -20.828 -22.953 1 97.94 97 ARG B N 1
ATOM 2614 C CA . ARG B 1 97 ? -9.25 -21.391 -24.297 1 97.94 97 ARG B CA 1
ATOM 2615 C C . ARG B 1 97 ? -8.258 -22.531 -24.484 1 97.94 97 ARG B C 1
ATOM 2617 O O . ARG B 1 97 ? -8.602 -23.594 -25 1 97.94 97 ARG B O 1
ATOM 2624 N N . ASP B 1 98 ? -7.043 -22.328 -24 1 97.19 98 ASP B N 1
ATOM 2625 C CA . ASP B 1 98 ? -5.941 -23.219 -24.344 1 97.19 98 ASP B CA 1
ATOM 2626 C C . ASP B 1 98 ? -5.82 -24.344 -23.328 1 97.19 98 ASP B C 1
ATOM 2628 O O . ASP B 1 98 ? -5.398 -25.453 -23.672 1 97.19 98 ASP B O 1
ATOM 2632 N N . LEU B 1 99 ? -6.121 -24.078 -22.078 1 97.94 99 LEU B N 1
ATOM 2633 C CA . LEU B 1 99 ? -5.855 -25.047 -21.031 1 97.94 99 LEU B CA 1
ATOM 2634 C C . LEU B 1 99 ? -7.145 -25.438 -20.312 1 97.94 99 LEU B C 1
ATOM 2636 O O . LEU B 1 99 ? -7.199 -26.453 -19.625 1 97.94 99 LEU B O 1
ATOM 2640 N N . GLY B 1 100 ? -8.195 -24.578 -20.375 1 97.94 100 GLY B N 1
ATOM 2641 C CA . GLY B 1 100 ? -9.516 -24.859 -19.828 1 97.94 100 GLY B CA 1
ATOM 2642 C C . GLY B 1 100 ? -9.602 -24.703 -18.328 1 97.94 100 GLY B C 1
ATOM 2643 O O . GLY B 1 100 ? -10.672 -24.875 -17.734 1 97.94 100 GLY B O 1
ATOM 2644 N N . ARG B 1 101 ? -8.484 -24.406 -17.703 1 98 101 ARG B N 1
ATOM 2645 C CA . ARG B 1 101 ? -8.484 -24.312 -16.25 1 98 101 ARG B CA 1
ATOM 2646 C C . ARG B 1 101 ? -7.316 -23.453 -15.75 1 98 101 ARG B C 1
ATOM 2648 O O . ARG B 1 101 ? -6.367 -23.219 -16.5 1 98 101 ARG B O 1
ATOM 2655 N N . LEU B 1 102 ? -7.375 -23.031 -14.578 1 98.88 102 LEU B N 1
ATOM 2656 C CA . LEU B 1 102 ? -6.316 -22.422 -13.781 1 98.88 102 LEU B CA 1
ATOM 2657 C C . LEU B 1 102 ? -6.484 -22.766 -12.305 1 98.88 102 LEU B C 1
ATOM 2659 O O . LEU B 1 102 ? -7.527 -22.484 -11.711 1 98.88 102 LEU B O 1
ATOM 2663 N N . ASP B 1 103 ? -5.41 -23.328 -11.766 1 98.88 103 ASP B N 1
ATOM 2664 C CA . ASP B 1 103 ? -5.52 -23.828 -10.398 1 98.88 103 ASP B CA 1
ATOM 2665 C C . ASP B 1 103 ? -4.66 -23 -9.445 1 98.88 103 ASP B C 1
ATOM 2667 O O . ASP B 1 103 ? -4.809 -23.094 -8.219 1 98.88 103 ASP B O 1
ATOM 2671 N N . GLY B 1 104 ? -3.807 -22.156 -9.977 1 98.88 104 GLY B N 1
ATOM 2672 C CA . GLY B 1 104 ? -2.971 -21.375 -9.07 1 98.88 104 GLY B CA 1
ATOM 2673 C C . GLY B 1 104 ? -2.244 -20.234 -9.766 1 98.88 104 GLY B C 1
ATOM 2674 O O . GLY B 1 104 ? -2.031 -20.281 -10.977 1 98.88 104 GLY B O 1
ATOM 2675 N N . ILE B 1 105 ? -1.92 -19.234 -9.07 1 98.94 105 ILE B N 1
ATOM 2676 C CA . ILE B 1 105 ? -1.042 -18.141 -9.477 1 98.94 105 ILE B CA 1
ATOM 2677 C C . ILE B 1 105 ? 0.018 -17.906 -8.398 1 98.94 105 ILE B C 1
ATOM 2679 O O . ILE B 1 105 ? -0.286 -17.922 -7.207 1 98.94 105 ILE B O 1
ATOM 2683 N N . VAL B 1 106 ? 1.243 -17.812 -8.758 1 99 106 VAL B N 1
ATOM 2684 C CA . VAL B 1 106 ? 2.295 -17.312 -7.879 1 99 106 VAL B CA 1
ATOM 2685 C C . VAL B 1 106 ? 2.82 -15.977 -8.414 1 99 106 VAL B C 1
ATOM 2687 O O . VAL B 1 106 ? 3.43 -15.93 -9.492 1 99 106 VAL B O 1
ATOM 2690 N N . HIS B 1 107 ? 2.586 -14.953 -7.699 1 98.94 107 HIS B N 1
ATOM 2691 C CA . HIS B 1 107 ? 3.025 -13.609 -8.078 1 98.94 107 HIS B CA 1
ATOM 2692 C C . HIS B 1 107 ? 4.469 -13.367 -7.656 1 98.94 107 HIS B C 1
ATOM 2694 O O . HIS B 1 107 ? 4.727 -12.977 -6.516 1 98.94 107 HIS B O 1
ATOM 2700 N N . CYS B 1 108 ? 5.379 -13.477 -8.625 1 98.56 108 CYS B N 1
ATOM 2701 C CA . CYS B 1 108 ? 6.797 -13.32 -8.32 1 98.56 108 CYS B CA 1
ATOM 2702 C C . CYS B 1 108 ? 7.355 -12.062 -8.977 1 98.56 108 CYS B C 1
ATOM 2704 O O . CYS B 1 108 ? 8.461 -11.633 -8.648 1 98.56 108 CYS B O 1
ATOM 2706 N N . ALA B 1 109 ? 6.605 -11.469 -9.914 1 98.19 109 ALA B N 1
ATOM 2707 C CA . ALA B 1 109 ? 7.059 -10.234 -10.539 1 98.19 109 ALA B CA 1
ATOM 2708 C C . ALA B 1 109 ? 7.195 -9.117 -9.516 1 98.19 109 ALA B C 1
ATOM 2710 O O . ALA B 1 109 ? 6.328 -8.945 -8.656 1 98.19 109 ALA B O 1
ATOM 2711 N N . THR B 1 110 ? 8.281 -8.43 -9.562 1 97.06 110 THR B N 1
ATOM 2712 C CA . THR B 1 110 ? 8.5 -7.355 -8.602 1 97.06 110 THR B CA 1
ATOM 2713 C C . THR B 1 110 ? 9.328 -6.23 -9.219 1 97.06 110 THR B C 1
ATOM 2715 O O . THR B 1 110 ? 10.141 -6.473 -10.117 1 97.06 110 THR B O 1
ATOM 2718 N N . SER B 1 111 ? 9.016 -5.055 -8.914 1 96.94 111 SER B N 1
ATOM 2719 C CA . SER B 1 111 ? 9.82 -3.881 -9.242 1 96.94 111 SER B CA 1
ATOM 2720 C C . SER B 1 111 ? 10.508 -3.314 -8.008 1 96.94 111 SER B C 1
ATOM 2722 O O . SER B 1 111 ? 9.859 -3.018 -7.004 1 96.94 111 SER B O 1
ATOM 2724 N N . PHE B 1 112 ? 11.773 -3.25 -8.016 1 96.56 112 PHE B N 1
ATOM 2725 C CA . PHE B 1 112 ? 12.625 -2.699 -6.973 1 96.56 112 PHE B CA 1
ATOM 2726 C C . PHE B 1 112 ? 13.812 -1.963 -7.578 1 96.56 112 PHE B C 1
ATOM 2728 O O . PHE B 1 112 ? 14.578 -2.541 -8.352 1 96.56 112 PHE B O 1
ATOM 2735 N N . VAL B 1 113 ? 14.016 -0.721 -7.238 1 94.31 113 VAL B N 1
ATOM 2736 C CA . VAL B 1 113 ? 15.039 0.08 -7.902 1 94.31 113 VAL B CA 1
ATOM 2737 C C . VAL B 1 113 ? 16.266 0.198 -6.996 1 94.31 113 VAL B C 1
ATOM 2739 O O . VAL B 1 113 ? 17.234 0.884 -7.34 1 94.31 113 VAL B O 1
ATOM 2742 N N . GLY B 1 114 ? 16.281 -0.41 -5.875 1 95.31 114 GLY B N 1
ATOM 2743 C CA . GLY B 1 114 ? 17.344 -0.244 -4.898 1 95.31 114 GLY B CA 1
ATOM 2744 C C . GLY B 1 114 ? 16.969 0.688 -3.762 1 95.31 114 GLY B C 1
ATOM 2745 O O . GLY B 1 114 ? 15.977 1.403 -3.844 1 95.31 114 GLY B O 1
ATOM 2746 N N . LEU B 1 115 ? 17.75 0.572 -2.729 1 97.25 115 LEU B N 1
ATOM 2747 C CA . LEU B 1 115 ? 17.531 1.467 -1.596 1 97.25 115 LEU B CA 1
ATOM 2748 C C . LEU B 1 115 ? 17.719 2.922 -2.012 1 97.25 115 LEU B C 1
ATOM 2750 O O . LEU B 1 115 ? 18.734 3.283 -2.602 1 97.25 115 LEU B O 1
ATOM 2754 N N . THR B 1 116 ? 16.75 3.76 -1.736 1 97.75 116 THR B N 1
ATOM 2755 C CA . THR B 1 116 ? 16.719 5.145 -2.189 1 97.75 116 THR B CA 1
ATOM 2756 C C . THR B 1 116 ? 16.062 6.043 -1.147 1 97.75 116 THR B C 1
ATOM 2758 O O . THR B 1 116 ? 14.922 5.789 -0.738 1 97.75 116 THR B O 1
ATOM 2761 N N . PRO B 1 117 ? 16.781 7.07 -0.666 1 98.12 117 PRO B N 1
ATOM 2762 C CA . PRO B 1 117 ? 16.109 8.008 0.233 1 98.12 117 PRO B CA 1
ATOM 2763 C C . PRO B 1 117 ? 14.859 8.625 -0.386 1 98.12 117 PRO B C 1
ATOM 2765 O O . PRO B 1 117 ? 14.828 8.906 -1.588 1 98.12 117 PRO B O 1
ATOM 2768 N N . ILE B 1 118 ? 13.852 8.93 0.446 1 98.38 118 ILE B N 1
ATOM 2769 C CA . ILE B 1 118 ? 12.594 9.508 -0.014 1 98.38 118 ILE B CA 1
ATOM 2770 C C . ILE B 1 118 ? 12.867 10.836 -0.722 1 98.38 118 ILE B C 1
ATOM 2772 O O . ILE B 1 118 ? 12.273 11.125 -1.767 1 98.38 118 ILE B O 1
ATOM 2776 N N . ALA B 1 119 ? 13.805 11.594 -0.246 1 98.12 119 ALA B N 1
ATOM 2777 C CA . ALA B 1 119 ? 14.125 12.906 -0.802 1 98.12 119 ALA B CA 1
ATOM 2778 C C . ALA B 1 119 ? 14.648 12.781 -2.23 1 98.12 119 ALA B C 1
ATOM 2780 O O . ALA B 1 119 ? 14.516 13.711 -3.027 1 98.12 119 ALA B O 1
ATOM 2781 N N . MET B 1 120 ? 15.172 11.617 -2.562 1 97.81 120 MET B N 1
ATOM 2782 C CA . MET B 1 120 ? 15.828 11.414 -3.852 1 97.81 120 MET B CA 1
ATOM 2783 C C . MET B 1 120 ? 15.016 10.477 -4.738 1 97.81 120 MET B C 1
ATOM 2785 O O . MET B 1 120 ? 15.445 10.141 -5.844 1 97.81 120 MET B O 1
ATOM 2789 N N . TYR B 1 121 ? 13.93 10.062 -4.215 1 97.38 121 TYR B N 1
ATOM 2790 C CA . TYR B 1 121 ? 13.148 9.055 -4.918 1 97.38 121 TYR B CA 1
ATOM 2791 C C . TYR B 1 121 ? 12.5 9.633 -6.168 1 97.38 121 TYR B C 1
ATOM 2793 O O . TYR B 1 121 ? 11.828 10.664 -6.102 1 97.38 121 TYR B O 1
ATOM 2801 N N . LYS B 1 122 ? 12.672 9.031 -7.32 1 97.44 122 LYS B N 1
ATOM 2802 C CA . LYS B 1 122 ? 12.062 9.5 -8.562 1 97.44 122 LYS B CA 1
ATOM 2803 C C . LYS B 1 122 ? 10.578 9.141 -8.617 1 97.44 122 LYS B C 1
ATOM 2805 O O . LYS B 1 122 ? 10.203 8 -8.336 1 97.44 122 LYS B O 1
ATOM 2810 N N . PRO B 1 123 ? 9.781 10.086 -9.008 1 96.75 123 PRO B N 1
ATOM 2811 C CA . PRO B 1 123 ? 8.336 9.836 -9.031 1 96.75 123 PRO B CA 1
ATOM 2812 C C . PRO B 1 123 ? 7.957 8.641 -9.906 1 96.75 123 PRO B C 1
ATOM 2814 O O . PRO B 1 123 ? 7.102 7.84 -9.531 1 96.75 123 PRO B O 1
ATOM 2817 N N . ASP B 1 124 ? 8.578 8.523 -11.031 1 96.94 124 ASP B N 1
ATOM 2818 C CA . ASP B 1 124 ? 8.258 7.43 -11.938 1 96.94 124 ASP B CA 1
ATOM 2819 C C . ASP B 1 124 ? 8.602 6.078 -11.312 1 96.94 124 ASP B C 1
ATOM 2821 O O . ASP B 1 124 ? 7.875 5.102 -11.508 1 96.94 124 ASP B O 1
ATOM 2825 N N . ALA B 1 125 ? 9.727 6.004 -10.633 1 98 125 ALA B N 1
ATOM 2826 C CA . ALA B 1 125 ? 10.125 4.77 -9.961 1 98 125 ALA B CA 1
ATOM 2827 C C . ALA B 1 125 ? 9.141 4.406 -8.852 1 98 125 ALA B C 1
ATOM 2829 O O . ALA B 1 125 ? 8.812 3.23 -8.664 1 98 125 ALA B O 1
ATOM 2830 N N . TRP B 1 126 ? 8.672 5.402 -8.133 1 98.62 126 TRP B N 1
ATOM 2831 C CA . TRP B 1 126 ? 7.684 5.203 -7.074 1 98.62 126 TRP B CA 1
ATOM 2832 C C . TRP B 1 126 ? 6.398 4.605 -7.637 1 98.62 126 TRP B C 1
ATOM 2834 O O . TRP B 1 126 ? 5.918 3.58 -7.152 1 98.62 126 TRP B O 1
ATOM 2844 N N . LEU B 1 127 ? 5.902 5.258 -8.664 1 98.31 127 LEU B N 1
ATOM 2845 C CA . LEU B 1 127 ? 4.652 4.82 -9.273 1 98.31 127 LEU B CA 1
ATOM 2846 C C . LEU B 1 127 ? 4.793 3.424 -9.867 1 98.31 127 LEU B C 1
ATOM 2848 O O . LEU B 1 127 ? 3.887 2.598 -9.75 1 98.31 127 LEU B O 1
ATOM 2852 N N . ARG B 1 128 ? 5.898 3.188 -10.5 1 98.19 128 ARG B N 1
ATOM 2853 C CA . ARG B 1 128 ? 6.152 1.885 -11.109 1 98.19 128 ARG B CA 1
ATOM 2854 C C . ARG B 1 128 ? 6.148 0.781 -10.055 1 98.19 128 ARG B C 1
ATOM 2856 O O . ARG B 1 128 ? 5.582 -0.291 -10.273 1 98.19 128 ARG B O 1
ATOM 2863 N N . ALA B 1 129 ? 6.812 0.982 -8.953 1 98.62 129 ALA B N 1
ATOM 2864 C CA . ALA B 1 129 ? 6.871 -0.013 -7.883 1 98.62 129 ALA B CA 1
ATOM 2865 C C . ALA B 1 129 ? 5.477 -0.349 -7.367 1 98.62 129 ALA B C 1
ATOM 2867 O O . ALA B 1 129 ? 5.121 -1.523 -7.238 1 98.62 129 ALA B O 1
ATOM 2868 N N . LEU B 1 130 ? 4.656 0.68 -7.109 1 98.81 130 LEU B N 1
ATOM 2869 C CA . LEU B 1 130 ? 3.305 0.435 -6.613 1 98.81 130 LEU B CA 1
ATOM 2870 C C . LEU B 1 130 ? 2.459 -0.271 -7.668 1 98.81 130 LEU B C 1
ATOM 2872 O O . LEU B 1 130 ? 1.634 -1.126 -7.34 1 98.81 130 LEU B O 1
ATOM 2876 N N . HIS B 1 131 ? 2.674 0.084 -8.875 1 98.75 131 HIS B N 1
ATOM 2877 C CA . HIS B 1 131 ? 1.89 -0.513 -9.953 1 98.75 131 HIS B CA 1
ATOM 2878 C C . HIS B 1 131 ? 2.254 -1.98 -10.148 1 98.75 131 HIS B C 1
ATOM 2880 O O . HIS B 1 131 ? 1.387 -2.854 -10.086 1 98.75 131 HIS B O 1
ATOM 2886 N N . VAL B 1 132 ? 3.477 -2.273 -10.32 1 98.69 132 VAL B N 1
ATOM 2887 C CA . VAL B 1 132 ? 3.938 -3.621 -10.641 1 98.69 132 VAL B CA 1
ATOM 2888 C C . VAL B 1 132 ? 3.732 -4.539 -9.438 1 98.69 132 VAL B C 1
ATOM 2890 O O . VAL B 1 132 ? 3.363 -5.703 -9.594 1 98.69 132 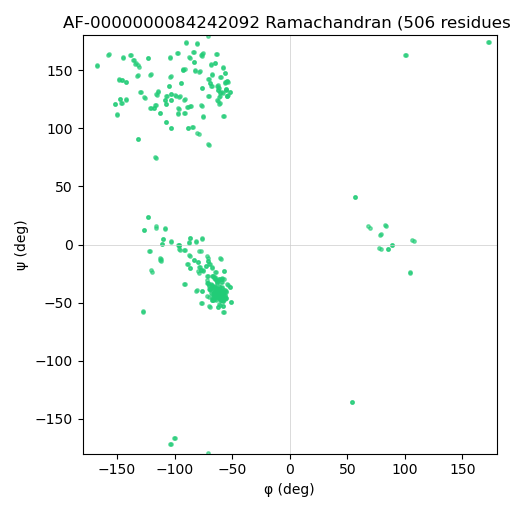VAL B O 1
ATOM 2893 N N . ASN B 1 133 ? 3.982 -4.02 -8.234 1 98.88 133 ASN B N 1
ATOM 2894 C CA . ASN B 1 133 ? 4.004 -4.871 -7.055 1 98.88 133 ASN B CA 1
ATOM 2895 C C . ASN B 1 133 ? 2.607 -5.031 -6.457 1 98.88 133 ASN B C 1
ATOM 2897 O O . ASN B 1 133 ? 2.367 -5.945 -5.664 1 98.88 133 ASN B O 1
ATOM 2901 N N . VAL B 1 134 ? 1.688 -4.105 -6.789 1 98.88 134 VAL B N 1
ATOM 2902 C CA . VAL B 1 134 ? 0.405 -4.137 -6.098 1 98.88 134 VAL B CA 1
ATOM 2903 C C . VAL B 1 134 ? -0.732 -4.148 -7.117 1 98.88 134 VAL B C 1
ATOM 2905 O O . VAL B 1 134 ? -1.517 -5.102 -7.168 1 98.88 134 VAL B O 1
ATOM 2908 N N . SER B 1 135 ? -0.801 -3.156 -7.992 1 98.88 135 SER B N 1
ATOM 2909 C CA . SER B 1 135 ? -1.943 -3.004 -8.891 1 98.88 135 SER B CA 1
ATOM 2910 C C . SER B 1 135 ? -1.979 -4.117 -9.93 1 98.88 135 SER B C 1
ATOM 2912 O O . SER B 1 135 ? -3.053 -4.586 -10.312 1 98.88 135 SER B O 1
ATOM 2914 N N . ALA B 1 136 ? -0.82 -4.492 -10.406 1 98.81 136 ALA B N 1
ATOM 2915 C CA . ALA B 1 136 ? -0.762 -5.539 -11.422 1 98.81 136 ALA B CA 1
ATOM 2916 C C . ALA B 1 136 ? -1.191 -6.887 -10.852 1 98.81 136 ALA B C 1
ATOM 2918 O O . ALA B 1 136 ? -2.02 -7.582 -11.438 1 98.81 136 ALA B O 1
ATOM 2919 N N . PRO B 1 137 ? -0.653 -7.281 -9.68 1 98.81 137 PRO B N 1
ATOM 2920 C CA . PRO B 1 137 ? -1.159 -8.508 -9.062 1 98.81 137 PRO B CA 1
ATOM 2921 C C . PRO B 1 137 ? -2.666 -8.469 -8.82 1 98.81 137 PRO B C 1
ATOM 2923 O O . PRO B 1 137 ? -3.346 -9.492 -8.969 1 98.81 137 PRO B O 1
ATOM 2926 N N . PHE B 1 138 ? -3.205 -7.355 -8.414 1 98.88 138 PHE B N 1
ATOM 2927 C CA . PHE B 1 138 ? -4.648 -7.195 -8.266 1 98.88 138 PHE B CA 1
ATOM 2928 C C . PHE B 1 138 ? -5.359 -7.457 -9.586 1 98.88 138 PHE B C 1
ATOM 2930 O O . PHE B 1 138 ? -6.273 -8.281 -9.648 1 98.88 138 PHE B O 1
ATOM 2937 N N . ALA B 1 139 ? -4.934 -6.785 -10.625 1 98.88 139 ALA B N 1
ATOM 2938 C CA . ALA B 1 139 ? -5.617 -6.832 -11.922 1 98.88 139 ALA B CA 1
ATOM 2939 C C . ALA B 1 139 ? -5.566 -8.242 -12.508 1 98.88 139 ALA B C 1
ATOM 2941 O O . ALA B 1 139 ? -6.574 -8.742 -13.023 1 98.88 139 ALA B O 1
ATOM 2942 N N . LEU B 1 140 ? -4.406 -8.836 -12.422 1 98.88 140 LEU B N 1
ATOM 2943 C CA . LEU B 1 140 ? -4.246 -10.188 -12.961 1 98.88 140 LEU B CA 1
ATOM 2944 C C . LEU B 1 140 ? -5.113 -11.18 -12.195 1 98.88 140 LEU B C 1
ATOM 2946 O O . LEU B 1 140 ? -5.793 -12.016 -12.805 1 98.88 140 LEU B O 1
ATOM 2950 N N . THR B 1 141 ? -5.051 -11.109 -10.844 1 98.88 141 THR B N 1
ATOM 2951 C CA . THR B 1 141 ? -5.867 -11.992 -10.023 1 98.88 141 THR B CA 1
ATOM 2952 C C . THR B 1 141 ? -7.352 -11.797 -10.328 1 98.88 141 THR B C 1
ATOM 2954 O O . THR B 1 141 ? -8.086 -12.773 -10.5 1 98.88 141 THR B O 1
ATOM 2957 N N . GLN B 1 142 ? -7.758 -10.523 -10.414 1 98.81 142 GLN B N 1
ATOM 2958 C CA . GLN B 1 142 ? -9.156 -10.234 -10.695 1 98.81 142 GLN B CA 1
ATOM 2959 C C . GLN B 1 142 ? -9.594 -10.852 -12.016 1 98.81 142 GLN B C 1
ATOM 2961 O O . GLN B 1 142 ? -10.648 -11.492 -12.086 1 98.81 142 GLN B O 1
ATOM 2966 N N . ALA B 1 143 ? -8.812 -10.688 -13.031 1 98.75 143 ALA B N 1
ATOM 2967 C CA . ALA B 1 143 ? -9.141 -11.203 -14.359 1 98.75 143 ALA B CA 1
ATOM 2968 C C . ALA B 1 143 ? -9.258 -12.727 -14.344 1 98.75 143 ALA B C 1
ATOM 2970 O O . ALA B 1 143 ? -10.047 -13.305 -15.094 1 98.75 143 ALA B O 1
ATOM 2971 N N . CYS B 1 144 ? -8.523 -13.383 -13.477 1 98.88 144 CYS B N 1
ATOM 2972 C CA . CYS B 1 144 ? -8.453 -14.836 -13.453 1 98.88 144 CYS B CA 1
ATOM 2973 C C . CYS B 1 144 ? -9.438 -15.422 -12.445 1 98.88 144 CYS B C 1
ATOM 2975 O O . CYS B 1 144 ? -9.562 -16.641 -12.328 1 98.88 144 CYS B O 1
ATOM 2977 N N . LEU B 1 145 ? -10.133 -14.578 -11.68 1 98.69 145 LEU B N 1
ATOM 2978 C CA . LEU B 1 145 ? -11.008 -15.031 -10.609 1 98.69 145 LEU B CA 1
ATOM 2979 C C . LEU B 1 145 ? -12.039 -16.031 -11.133 1 98.69 145 LEU B C 1
ATOM 2981 O O . LEU B 1 145 ? -12.312 -17.047 -10.492 1 98.69 145 LEU B O 1
ATOM 2985 N N . PRO B 1 146 ? -12.609 -15.805 -12.32 1 98.25 146 PRO B N 1
ATOM 2986 C CA . PRO B 1 146 ? -13.586 -16.781 -12.805 1 98.25 146 PRO B CA 1
ATOM 2987 C C . PRO B 1 146 ? -12.992 -18.188 -12.977 1 98.25 146 PRO B C 1
ATOM 2989 O O . PRO B 1 146 ? -13.617 -19.172 -12.602 1 98.25 146 PRO B O 1
ATOM 2992 N N . LEU B 1 147 ? -11.805 -18.281 -13.477 1 98.75 147 LEU B N 1
ATOM 2993 C CA . LEU B 1 147 ? -11.141 -19.562 -13.664 1 98.75 147 LEU B CA 1
ATOM 2994 C C . LEU B 1 147 ? -10.75 -20.172 -12.32 1 98.75 147 LEU B C 1
ATOM 2996 O O . LEU B 1 147 ? -10.961 -21.359 -12.086 1 98.75 147 LEU B O 1
ATOM 3000 N N . LEU B 1 148 ? -10.18 -19.312 -11.453 1 98.81 148 LEU B N 1
ATOM 3001 C CA . LEU B 1 148 ? -9.734 -19.766 -10.141 1 98.81 148 LEU B CA 1
ATOM 3002 C C . LEU B 1 148 ? -10.914 -20.297 -9.32 1 98.81 148 LEU B C 1
ATOM 3004 O O . LEU B 1 148 ? -10.797 -21.312 -8.648 1 98.81 148 LEU B O 1
ATOM 3008 N N . SER B 1 149 ? -12.031 -19.594 -9.414 1 97.12 149 SER B N 1
ATOM 3009 C CA . SER B 1 149 ? -13.203 -19.938 -8.617 1 97.12 149 SER B CA 1
ATOM 3010 C C . SER B 1 149 ? -13.898 -21.188 -9.18 1 97.12 149 SER B C 1
ATOM 3012 O O . SER B 1 149 ? -14.648 -21.859 -8.469 1 97.12 149 SER B O 1
ATOM 3014 N N . ALA B 1 150 ? -13.688 -21.469 -10.43 1 97.5 150 ALA B N 1
ATOM 3015 C CA . ALA B 1 150 ? -14.305 -22.641 -11.07 1 97.5 150 ALA B CA 1
ATOM 3016 C C . ALA B 1 150 ? -13.547 -23.906 -10.719 1 97.5 150 ALA B C 1
ATOM 3018 O O . ALA B 1 150 ? -14.094 -25.016 -10.828 1 97.5 150 ALA B O 1
ATOM 3019 N N . ALA B 1 151 ? -12.281 -23.812 -10.344 1 97.88 151 ALA B N 1
ATOM 3020 C CA . ALA B 1 151 ? -11.477 -24.969 -9.945 1 97.88 151 ALA B CA 1
ATOM 3021 C C . ALA B 1 151 ? -11.938 -25.516 -8.594 1 97.88 151 ALA B C 1
ATOM 3023 O O . ALA B 1 151 ? -12.32 -24.75 -7.707 1 97.88 151 ALA B O 1
ATOM 3024 N N . PRO B 1 152 ? -11.93 -26.828 -8.414 1 96.88 152 PRO B N 1
ATOM 3025 C CA . PRO B 1 152 ? -12.359 -27.406 -7.137 1 96.88 152 PRO B CA 1
ATOM 3026 C C . PRO B 1 152 ? -11.438 -27.016 -5.977 1 96.88 152 PRO B C 1
ATOM 3028 O O . PRO B 1 152 ? -11.859 -27.031 -4.82 1 96.88 152 PRO B O 1
ATOM 3031 N N . ASP B 1 153 ? -10.234 -26.781 -6.281 1 97.69 153 ASP B N 1
ATOM 3032 C CA . ASP B 1 153 ? -9.195 -26.359 -5.352 1 97.69 153 ASP B CA 1
ATOM 3033 C C . ASP B 1 153 ? -8.156 -25.484 -6.055 1 97.69 153 ASP B C 1
ATOM 3035 O O . ASP B 1 153 ? -7.43 -25.969 -6.93 1 97.69 153 ASP B O 1
ATOM 3039 N N . SER B 1 154 ? -8.086 -24.234 -5.742 1 98.81 154 SER B N 1
ATOM 3040 C CA . SER B 1 154 ? -7.148 -23.297 -6.348 1 98.81 154 SER B CA 1
ATOM 3041 C C . SER B 1 154 ? -6.492 -22.406 -5.293 1 98.81 154 SER B C 1
ATOM 3043 O O . SER B 1 154 ? -6.961 -22.344 -4.156 1 98.81 154 SER B O 1
ATOM 3045 N N . ALA B 1 155 ? -5.363 -21.844 -5.605 1 98.88 155 ALA B N 1
ATOM 3046 C CA . ALA B 1 155 ? -4.637 -21 -4.66 1 98.88 155 ALA B CA 1
ATOM 3047 C C . ALA B 1 155 ? -3.92 -19.859 -5.375 1 98.88 155 ALA B C 1
ATOM 3049 O O . ALA B 1 155 ? -3.422 -20.031 -6.488 1 98.88 155 ALA B O 1
ATOM 3050 N N . VAL B 1 156 ? -3.922 -18.75 -4.785 1 98.94 156 VAL B N 1
ATOM 3051 C CA . VAL B 1 156 ? -3.076 -17.641 -5.215 1 98.94 156 VAL B CA 1
ATOM 3052 C C . VAL B 1 156 ? -2.047 -17.328 -4.129 1 98.94 156 VAL B C 1
ATOM 3054 O O . VAL B 1 156 ? -2.391 -17.234 -2.947 1 98.94 156 VAL B O 1
ATOM 3057 N N . VAL B 1 157 ? -0.799 -17.203 -4.535 1 98.94 157 VAL B N 1
ATOM 3058 C CA . VAL B 1 157 ? 0.313 -16.953 -3.627 1 98.94 157 VAL B CA 1
ATOM 3059 C C . VAL B 1 157 ? 0.942 -15.594 -3.947 1 98.94 157 VAL B C 1
ATOM 3061 O O . VAL B 1 157 ? 1.364 -15.352 -5.082 1 98.94 157 VAL B O 1
ATOM 3064 N N . PHE B 1 158 ? 0.929 -14.711 -2.971 1 98.94 158 PHE B N 1
ATOM 3065 C CA . PHE B 1 158 ? 1.584 -13.414 -3.074 1 98.94 158 PHE B CA 1
ATOM 3066 C C . PHE B 1 158 ? 2.893 -13.406 -2.293 1 98.94 158 PHE B C 1
ATOM 3068 O O . PHE B 1 158 ? 2.908 -13.695 -1.096 1 98.94 158 PHE B O 1
ATOM 3075 N N . VAL B 1 159 ? 3.992 -13.07 -2.951 1 98.81 159 VAL B N 1
ATOM 3076 C CA . VAL B 1 159 ? 5.309 -13.094 -2.32 1 98.81 159 VAL B CA 1
ATOM 3077 C C . VAL B 1 159 ? 5.562 -11.766 -1.612 1 98.81 159 VAL B C 1
ATOM 3079 O O . VAL B 1 159 ? 5.551 -10.703 -2.244 1 98.81 159 VAL B O 1
ATOM 3082 N N . LEU B 1 160 ? 5.75 -11.867 -0.371 1 98.19 160 LEU B N 1
ATOM 3083 C CA . LEU B 1 160 ? 6.016 -10.688 0.449 1 98.19 160 LEU B CA 1
ATOM 3084 C C . LEU B 1 160 ? 7.504 -10.555 0.741 1 98.19 160 LEU B C 1
ATOM 3086 O O . LEU B 1 160 ? 8.336 -11.062 -0.012 1 98.19 160 LEU B O 1
ATOM 3090 N N . ASP B 1 161 ? 7.883 -9.766 1.63 1 96.81 161 ASP B N 1
ATOM 3091 C CA . ASP B 1 161 ? 9.234 -9.539 2.123 1 96.81 161 ASP B CA 1
ATOM 3092 C C . ASP B 1 161 ? 9.234 -9.234 3.621 1 96.81 161 ASP B C 1
ATOM 3094 O O . ASP B 1 161 ? 8.18 -8.945 4.199 1 96.81 161 ASP B O 1
ATOM 3098 N N . ASP B 1 162 ? 10.336 -9.383 4.266 1 95.69 162 ASP B N 1
ATOM 3099 C CA . ASP B 1 162 ? 10.461 -9.195 5.711 1 95.69 162 ASP B CA 1
ATOM 3100 C C . ASP B 1 162 ? 10.023 -7.793 6.121 1 95.69 162 ASP B C 1
ATOM 3102 O O . ASP B 1 162 ? 10.727 -6.812 5.867 1 95.69 162 ASP B O 1
ATOM 3106 N N . PRO B 1 163 ? 8.883 -7.723 6.824 1 95.19 163 PRO B N 1
ATOM 3107 C CA . PRO B 1 163 ? 8.359 -6.395 7.16 1 95.19 163 PRO B CA 1
ATOM 3108 C C . PRO B 1 163 ? 9.297 -5.602 8.062 1 95.19 163 PRO B C 1
ATOM 3110 O O . PRO B 1 163 ? 9.328 -4.371 8.008 1 95.19 163 PRO B O 1
ATOM 3113 N N . GLU B 1 164 ? 10.016 -6.234 8.922 1 93.94 164 GLU B N 1
ATOM 3114 C CA . GLU B 1 164 ? 10.969 -5.539 9.789 1 93.94 164 GLU B CA 1
ATOM 3115 C C . GLU B 1 164 ? 12.062 -4.859 8.969 1 93.94 164 GLU B C 1
ATOM 3117 O O . GLU B 1 164 ? 12.5 -3.756 9.305 1 93.94 164 GLU B O 1
ATOM 3122 N N . LEU B 1 165 ? 12.422 -5.559 7.969 1 94.5 165 LEU B N 1
ATOM 3123 C CA . LEU B 1 165 ? 13.484 -5.031 7.117 1 94.5 165 LEU B CA 1
ATOM 3124 C C . LEU B 1 165 ? 12.961 -3.92 6.215 1 94.5 165 LEU B C 1
ATOM 3126 O O . LEU B 1 165 ? 13.508 -2.816 6.195 1 94.5 165 LEU B O 1
ATOM 3130 N N . VAL B 1 166 ? 11.883 -4.164 5.539 1 96.81 166 VAL B N 1
ATOM 3131 C CA . VAL B 1 166 ? 11.453 -3.275 4.465 1 96.81 166 VAL B CA 1
ATOM 3132 C C . VAL B 1 166 ? 10.719 -2.07 5.047 1 96.81 166 VAL B C 1
ATOM 3134 O O . VAL B 1 166 ? 10.219 -1.219 4.309 1 96.81 166 VAL B O 1
ATOM 3137 N N . SER B 1 167 ? 10.609 -1.943 6.344 1 96.75 167 SER B N 1
ATOM 3138 C CA . SER B 1 167 ? 10.078 -0.758 7.008 1 96.75 167 SER B CA 1
ATOM 3139 C C . SER B 1 167 ? 11.188 0.232 7.344 1 96.75 167 SER B C 1
ATOM 3141 O O . SER B 1 167 ? 10.914 1.354 7.781 1 96.75 167 SER B O 1
ATOM 3143 N N . ARG B 1 168 ? 12.391 -0.134 7.105 1 97.19 168 ARG B N 1
ATOM 3144 C CA . ARG B 1 168 ? 13.547 0.685 7.461 1 97.19 168 ARG B CA 1
ATOM 3145 C C . ARG B 1 168 ? 13.781 1.78 6.43 1 97.19 168 ARG B C 1
ATOM 3147 O O . ARG B 1 168 ? 13.148 1.789 5.371 1 97.19 168 ARG B O 1
ATOM 3154 N N . ALA B 1 169 ? 14.711 2.662 6.75 1 97.75 169 ALA B N 1
ATOM 3155 C CA . ALA B 1 169 ? 15.086 3.777 5.887 1 97.75 169 ALA B CA 1
ATOM 3156 C C . ALA B 1 169 ? 15.492 3.285 4.5 1 97.75 169 ALA B C 1
ATOM 3158 O O . ALA B 1 169 ? 16.156 2.258 4.367 1 97.75 169 ALA B O 1
ATOM 3159 N N . HIS B 1 170 ? 14.938 3.982 3.447 1 98.12 170 HIS B N 1
ATOM 3160 C CA . HIS B 1 170 ? 15.43 3.938 2.074 1 98.12 170 HIS B CA 1
ATOM 3161 C C . HIS B 1 170 ? 14.781 2.797 1.297 1 98.12 170 HIS B C 1
ATOM 3163 O O . HIS B 1 170 ? 15.047 2.623 0.105 1 98.12 170 HIS B O 1
ATOM 3169 N N . TRP B 1 171 ? 13.891 2.016 1.952 1 98 171 TRP B N 1
ATOM 3170 C CA . TRP B 1 171 ? 13.211 0.943 1.231 1 98 171 TRP B CA 1
ATOM 3171 C C . TRP B 1 171 ? 12.094 1.497 0.35 1 98 171 TRP B C 1
ATOM 3173 O O . TRP B 1 171 ? 11.672 0.847 -0.608 1 98 171 TRP B O 1
ATOM 3183 N N . GLY B 1 172 ? 11.594 2.699 0.671 1 98 172 GLY B N 1
ATOM 3184 C CA . GLY B 1 172 ? 10.742 3.49 -0.201 1 98 172 GLY B CA 1
ATOM 3185 C C . GLY B 1 172 ? 9.516 2.734 -0.684 1 98 172 GLY B C 1
ATOM 3186 O O . GLY B 1 172 ? 8.828 2.092 0.109 1 98 172 GLY B O 1
ATOM 3187 N N . ALA B 1 173 ? 9.234 2.871 -1.974 1 98.75 173 ALA B N 1
ATOM 3188 C CA . ALA B 1 173 ? 8.008 2.346 -2.574 1 98.75 173 ALA B CA 1
ATOM 3189 C C . ALA B 1 173 ? 7.992 0.82 -2.539 1 98.75 173 ALA B C 1
ATOM 3191 O O . ALA B 1 173 ? 6.926 0.205 -2.516 1 98.75 173 ALA B O 1
ATOM 3192 N N . TYR B 1 174 ? 9.148 0.224 -2.541 1 98.5 174 TYR B N 1
ATOM 3193 C CA . TYR B 1 174 ? 9.188 -1.23 -2.436 1 98.5 174 TYR B CA 1
ATOM 3194 C C . TYR B 1 174 ? 8.594 -1.695 -1.11 1 98.5 174 TYR B C 1
ATOM 3196 O O . TYR B 1 174 ? 7.688 -2.531 -1.086 1 98.5 174 TYR B O 1
ATOM 3204 N N . GLY B 1 175 ? 9.141 -1.114 0.019 1 98.5 175 GLY B N 1
ATOM 3205 C CA . GLY B 1 175 ? 8.586 -1.44 1.321 1 98.5 175 GLY B CA 1
ATOM 3206 C C . GLY B 1 175 ? 7.105 -1.115 1.436 1 98.5 175 GLY B C 1
ATOM 3207 O O . GLY B 1 175 ? 6.328 -1.92 1.949 1 98.5 175 GLY B O 1
ATOM 3208 N N . VAL B 1 176 ? 6.742 0.023 0.937 1 98.75 176 VAL B N 1
ATOM 3209 C CA . VAL B 1 176 ? 5.355 0.485 0.928 1 98.75 176 VAL B CA 1
ATOM 3210 C C . VAL B 1 176 ? 4.488 -0.506 0.159 1 98.75 176 VAL B C 1
ATOM 3212 O O . VAL B 1 176 ? 3.416 -0.896 0.63 1 98.75 176 VAL B O 1
ATOM 3215 N N . SER B 1 177 ? 4.918 -0.958 -0.964 1 98.81 177 SER B N 1
ATOM 3216 C CA . SER B 1 177 ? 4.16 -1.862 -1.823 1 98.81 177 SER B CA 1
ATOM 3217 C C . SER B 1 177 ? 3.939 -3.211 -1.148 1 98.81 177 SER B C 1
ATOM 3219 O O . SER B 1 177 ? 2.896 -3.844 -1.337 1 98.81 177 SER B O 1
ATOM 3221 N N . LYS B 1 178 ? 4.891 -3.658 -0.416 1 98.69 178 LYS B N 1
ATOM 3222 C CA . LYS B 1 178 ? 4.766 -4.965 0.225 1 98.69 178 LYS B CA 1
ATOM 3223 C C . LYS B 1 178 ? 3.746 -4.922 1.359 1 98.69 178 LYS B C 1
ATOM 3225 O O . LYS B 1 178 ? 3.047 -5.906 1.608 1 98.69 178 LYS B O 1
ATOM 3230 N N . ALA B 1 179 ? 3.637 -3.795 2.059 1 98.69 179 ALA B N 1
ATOM 3231 C CA . ALA B 1 179 ? 2.559 -3.629 3.029 1 98.69 179 ALA B CA 1
ATOM 3232 C C . ALA B 1 179 ? 1.197 -3.617 2.342 1 98.69 179 ALA B C 1
ATOM 3234 O O . ALA B 1 179 ? 0.248 -4.242 2.818 1 98.69 179 ALA B O 1
ATOM 3235 N N . ALA B 1 180 ? 1.147 -2.893 1.276 1 98.81 180 ALA B N 1
ATOM 3236 C CA . ALA B 1 180 ? -0.072 -2.844 0.473 1 98.81 180 ALA B CA 1
ATOM 3237 C C . ALA B 1 180 ? -0.487 -4.242 0.024 1 98.81 180 ALA B C 1
ATOM 3239 O O . ALA B 1 180 ? -1.655 -4.617 0.146 1 98.81 180 ALA B O 1
ATOM 3240 N N . LEU B 1 181 ? 0.463 -4.961 -0.446 1 98.81 181 LEU B N 1
ATOM 3241 C CA . LEU B 1 181 ? 0.208 -6.305 -0.954 1 98.81 181 LEU B CA 1
ATOM 3242 C C . LEU B 1 181 ? -0.302 -7.219 0.156 1 98.81 181 LEU B C 1
ATOM 3244 O O . LEU B 1 181 ? -1.221 -8.016 -0.061 1 98.81 181 LEU B O 1
ATOM 3248 N N . GLU B 1 182 ? 0.317 -7.148 1.294 1 98.69 182 GLU B N 1
ATOM 3249 C CA . GLU B 1 182 ? -0.133 -7.961 2.418 1 98.69 182 GLU B CA 1
ATOM 3250 C C . GLU B 1 182 ? -1.596 -7.68 2.752 1 98.69 182 GLU B C 1
ATOM 3252 O O . GLU B 1 182 ? -2.369 -8.609 3.006 1 98.69 182 GLU B O 1
ATOM 3257 N N . ARG B 1 183 ? -1.991 -6.41 2.805 1 98.75 183 ARG B N 1
ATOM 3258 C CA . ARG B 1 183 ? -3.387 -6.07 3.064 1 98.75 183 ARG B CA 1
ATOM 3259 C C . ARG B 1 183 ? -4.293 -6.594 1.956 1 98.75 183 ARG B C 1
ATOM 3261 O O . ARG B 1 183 ? -5.41 -7.043 2.223 1 98.75 183 ARG B O 1
ATOM 3268 N N . PHE B 1 184 ? -3.832 -6.527 0.728 1 98.88 184 PHE B N 1
ATOM 3269 C CA . PHE B 1 184 ? -4.617 -7.074 -0.374 1 98.88 184 PHE B CA 1
ATOM 3270 C C . PHE B 1 184 ? -4.898 -8.555 -0.154 1 98.88 184 PHE B C 1
ATOM 3272 O O . PHE B 1 184 ? -6.02 -9.016 -0.37 1 98.88 184 PHE B O 1
ATOM 3279 N N . VAL B 1 185 ? -3.879 -9.281 0.309 1 98.81 185 VAL B N 1
ATOM 3280 C CA . VAL B 1 185 ? -4.031 -10.703 0.605 1 98.81 185 VAL B CA 1
ATOM 3281 C C . VAL B 1 185 ? -5.133 -10.898 1.644 1 98.81 185 VAL B C 1
ATOM 3283 O O . VAL B 1 185 ? -6.004 -11.75 1.477 1 98.81 185 VAL B O 1
ATOM 3286 N N . ALA B 1 186 ? -5.082 -10.125 2.713 1 98.69 186 ALA B N 1
ATOM 3287 C CA . ALA B 1 186 ? -6.07 -10.242 3.781 1 98.69 186 ALA B CA 1
ATOM 3288 C C . ALA B 1 186 ? -7.48 -10.008 3.25 1 98.69 186 ALA B C 1
ATOM 3290 O O . ALA B 1 186 ? -8.398 -10.781 3.537 1 98.69 186 ALA B O 1
ATOM 3291 N N . ILE B 1 187 ? -7.664 -8.961 2.461 1 98.75 187 ILE B N 1
ATOM 3292 C CA . ILE B 1 187 ? -8.977 -8.578 1.949 1 98.75 187 ILE B CA 1
ATOM 3293 C C . ILE B 1 187 ? -9.477 -9.648 0.983 1 98.75 187 ILE B C 1
ATOM 3295 O O . ILE B 1 187 ? -10.633 -10.078 1.063 1 98.75 187 ILE B O 1
ATOM 3299 N N . LEU B 1 188 ? -8.602 -10.047 0.078 1 98.81 188 LEU B N 1
ATOM 3300 C CA . LEU B 1 188 ? -8.969 -11.078 -0.889 1 98.81 188 LEU B CA 1
ATOM 3301 C C . LEU B 1 188 ? -9.352 -12.375 -0.183 1 98.81 188 LEU B C 1
ATOM 3303 O O . LEU B 1 188 ? -10.32 -13.031 -0.57 1 98.81 188 LEU B O 1
ATOM 3307 N N . HIS B 1 189 ? -8.578 -12.758 0.833 1 98.62 189 HIS B N 1
ATOM 3308 C CA . HIS B 1 189 ? -8.906 -13.938 1.621 1 98.62 189 HIS B CA 1
ATOM 3309 C C . HIS B 1 189 ? -10.289 -13.82 2.246 1 98.62 189 HIS B C 1
ATOM 3311 O O . HIS B 1 189 ? -11.086 -14.758 2.184 1 98.62 189 HIS B O 1
ATOM 3317 N N . GLU B 1 190 ? -10.555 -12.656 2.859 1 98.31 190 GLU B N 1
ATOM 3318 C CA . GLU B 1 190 ? -11.844 -12.461 3.516 1 98.31 190 GLU B CA 1
ATOM 3319 C C . GLU B 1 190 ? -13 -12.609 2.527 1 98.31 190 GLU B C 1
ATOM 3321 O O . GLU B 1 190 ? -14.078 -13.07 2.893 1 98.31 190 GLU B O 1
ATOM 3326 N N . GLU B 1 191 ? -12.789 -12.25 1.298 1 98.31 191 GLU B N 1
ATOM 3327 C CA . GLU B 1 191 ? -13.844 -12.32 0.29 1 98.31 191 GLU B CA 1
ATOM 3328 C C . GLU B 1 191 ? -14.023 -13.742 -0.223 1 98.31 191 GLU B C 1
ATOM 3330 O O . GLU B 1 191 ? -15.039 -14.055 -0.855 1 98.31 191 GLU B O 1
ATOM 3335 N N . HIS B 1 192 ? -13.039 -14.625 0.049 1 97.81 192 HIS B N 1
ATOM 3336 C CA . HIS B 1 192 ? -13.094 -15.961 -0.53 1 97.81 192 HIS B CA 1
ATOM 3337 C C . HIS B 1 192 ? -12.977 -17.031 0.549 1 97.81 192 HIS B C 1
ATOM 3339 O O . HIS B 1 192 ? -12.742 -18.203 0.244 1 97.81 192 HIS B O 1
ATOM 3345 N N . ASP B 1 193 ? -13.094 -16.656 1.798 1 94.44 193 ASP B N 1
ATOM 3346 C CA . ASP B 1 193 ? -12.805 -17.484 2.957 1 94.44 193 ASP B CA 1
ATOM 3347 C C . ASP B 1 193 ? -13.648 -18.766 2.938 1 94.44 193 ASP B C 1
ATOM 3349 O O . ASP B 1 193 ? -13.25 -19.781 3.49 1 94.44 193 ASP B O 1
ATOM 3353 N N . GLU B 1 194 ? -14.742 -18.797 2.262 1 91.38 194 GLU B N 1
ATOM 3354 C CA . GLU B 1 194 ? -15.625 -19.953 2.262 1 91.38 194 GLU B CA 1
ATOM 3355 C C . GLU B 1 194 ? -15.609 -20.656 0.91 1 91.38 194 GLU B C 1
ATOM 3357 O O . GLU B 1 194 ? -16.328 -21.641 0.708 1 91.38 194 GLU B O 1
ATOM 3362 N N . GLY B 1 195 ? -14.773 -20.234 -0.014 1 94.06 195 GLY B N 1
ATOM 3363 C CA . GLY B 1 195 ? -14.773 -20.797 -1.355 1 94.06 195 GLY B CA 1
ATOM 3364 C C . GLY B 1 195 ? -13.625 -21.75 -1.597 1 94.06 195 GLY B C 1
ATOM 3365 O O . GLY B 1 195 ? -13 -22.234 -0.649 1 94.06 195 GLY B O 1
ATOM 3366 N N . THR B 1 196 ? -13.523 -22.125 -2.863 1 97.38 196 THR B N 1
ATOM 3367 C CA . THR B 1 196 ? -12.516 -23.094 -3.266 1 97.38 196 THR B CA 1
ATOM 3368 C C . THR B 1 196 ? -11.164 -22.406 -3.486 1 97.38 196 THR B C 1
ATOM 3370 O O . THR B 1 196 ? -10.133 -23.078 -3.59 1 97.38 196 THR B O 1
ATOM 3373 N N . LEU B 1 197 ? -11.18 -21.094 -3.549 1 98.56 197 LEU B N 1
ATOM 3374 C CA . LEU B 1 197 ? -9.953 -20.328 -3.762 1 98.56 197 LEU B CA 1
ATOM 3375 C C . LEU B 1 197 ? -9.273 -20.016 -2.436 1 98.56 197 LEU B C 1
ATOM 3377 O O . LEU B 1 197 ? -9.852 -19.344 -1.578 1 98.56 197 LEU B O 1
ATOM 3381 N N . ARG B 1 198 ? -8.078 -20.5 -2.25 1 98.75 198 ARG B N 1
ATOM 3382 C CA . ARG B 1 198 ? -7.246 -20.141 -1.106 1 98.75 198 ARG B CA 1
ATOM 3383 C C . ARG B 1 198 ? -6.305 -19 -1.455 1 98.75 198 ARG B C 1
ATOM 3385 O O . ARG B 1 198 ? -5.75 -18.953 -2.557 1 98.75 198 ARG B O 1
ATOM 3392 N N . VAL B 1 199 ? -6.164 -18.109 -0.532 1 98.88 199 VAL B N 1
ATOM 3393 C CA . VAL B 1 199 ? -5.266 -16.984 -0.7 1 98.88 199 VAL B CA 1
ATOM 3394 C C . VAL B 1 199 ? -4.141 -17.047 0.33 1 98.88 199 VAL B C 1
ATOM 3396 O O . VAL B 1 199 ? -4.395 -17.219 1.525 1 98.88 199 VAL B O 1
ATOM 3399 N N . HIS B 1 200 ? -2.875 -16.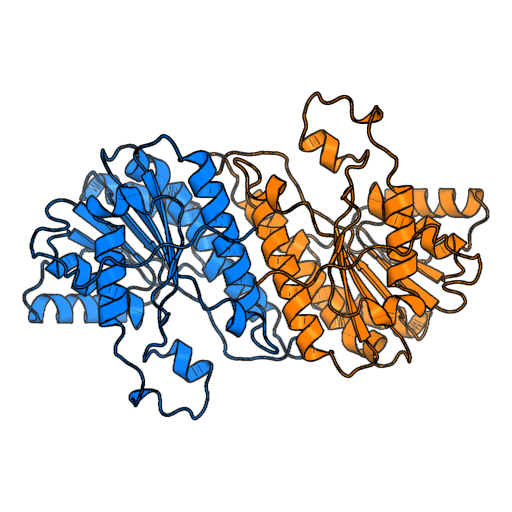922 -0.192 1 98.75 200 HIS B N 1
ATOM 3400 C CA . HIS B 1 200 ? -1.714 -17.078 0.678 1 98.75 200 HIS B CA 1
ATOM 3401 C C . HIS B 1 200 ? -0.714 -15.945 0.461 1 98.75 200 HIS B C 1
ATOM 3403 O O . HIS B 1 200 ? -0.562 -15.453 -0.659 1 98.75 200 HIS B O 1
ATOM 3409 N N . ALA B 1 201 ? -0.091 -15.586 1.561 1 98.81 201 ALA B N 1
ATOM 3410 C CA . ALA B 1 201 ? 1.152 -14.828 1.474 1 98.81 201 ALA B CA 1
ATOM 3411 C C . ALA B 1 201 ? 2.361 -15.719 1.742 1 98.81 201 ALA B C 1
ATOM 3413 O O . ALA B 1 201 ? 2.271 -16.688 2.506 1 98.81 201 ALA B O 1
ATOM 3414 N N . LEU B 1 202 ? 3.451 -15.477 1.075 1 98.81 202 LEU B N 1
ATOM 3415 C CA . LEU B 1 202 ? 4.711 -16.188 1.259 1 98.81 202 LEU B CA 1
ATOM 3416 C C . LEU B 1 202 ? 5.828 -15.227 1.645 1 98.81 202 LEU B C 1
ATOM 3418 O O . LEU B 1 202 ? 6.121 -14.281 0.908 1 98.81 202 LEU B O 1
ATOM 3422 N N . LEU B 1 203 ? 6.375 -15.383 2.771 1 98.19 203 LEU B N 1
ATOM 3423 C CA . LEU B 1 203 ? 7.512 -14.602 3.258 1 98.19 203 LEU B CA 1
ATOM 3424 C C . LEU B 1 203 ? 8.805 -15.414 3.164 1 98.19 203 LEU B C 1
ATOM 3426 O O . LEU B 1 203 ? 9.086 -16.234 4.031 1 98.19 203 LEU B O 1
ATOM 3430 N N . PRO B 1 204 ? 9.594 -15.148 2.117 1 97.31 204 PRO B N 1
ATOM 3431 C CA . PRO B 1 204 ? 10.805 -15.938 1.908 1 97.31 204 PRO B CA 1
ATOM 3432 C C . PRO B 1 204 ? 11.867 -15.688 2.979 1 97.31 204 PRO B C 1
ATOM 3434 O O . PRO B 1 204 ? 11.891 -14.617 3.59 1 97.31 204 PRO B O 1
ATOM 3437 N N . ALA B 1 205 ? 12.68 -16.672 3.15 1 93.31 205 ALA B N 1
ATOM 3438 C CA . ALA B 1 205 ? 13.961 -16.438 3.82 1 93.31 205 ALA B CA 1
ATOM 3439 C C . ALA B 1 205 ? 14.945 -15.734 2.896 1 93.31 205 ALA B C 1
ATOM 3441 O O . ALA B 1 205 ? 14.695 -15.602 1.697 1 93.31 205 ALA B O 1
ATOM 3442 N N . PRO B 1 206 ? 16.047 -15.164 3.457 1 89.12 206 PRO B N 1
ATOM 3443 C CA . PRO B 1 206 ? 17.047 -14.555 2.578 1 89.12 206 PRO B CA 1
ATOM 3444 C C . PRO B 1 206 ? 17.5 -15.5 1.47 1 89.12 206 PRO B C 1
ATOM 3446 O O . PRO B 1 206 ? 17.688 -16.688 1.707 1 89.12 206 PRO B O 1
ATOM 3449 N N . MET B 1 207 ? 17.5 -14.961 0.246 1 89.56 207 MET B N 1
ATOM 3450 C CA . MET B 1 207 ? 17.875 -15.766 -0.916 1 89.56 207 MET B CA 1
ATOM 3451 C C . MET B 1 207 ? 18.844 -15.008 -1.813 1 89.56 207 MET B C 1
ATOM 3453 O O . MET B 1 207 ? 18.906 -13.781 -1.785 1 89.56 207 MET B O 1
ATOM 3457 N N . ARG B 1 208 ? 19.547 -15.82 -2.531 1 85 208 ARG B N 1
ATOM 3458 C CA . ARG B 1 208 ? 20.469 -15.266 -3.529 1 85 208 ARG B CA 1
ATOM 3459 C C . ARG B 1 208 ? 19.719 -14.875 -4.797 1 85 208 ARG B C 1
ATOM 3461 O O . ARG B 1 208 ? 19.438 -15.719 -5.652 1 85 208 ARG B O 1
ATOM 3468 N N . THR B 1 209 ? 19.359 -13.594 -4.914 1 87.06 209 THR B N 1
ATOM 3469 C CA . THR B 1 209 ? 18.641 -13.07 -6.066 1 87.06 209 THR B CA 1
ATOM 3470 C C . THR B 1 209 ? 19.188 -11.711 -6.48 1 87.06 209 THR B C 1
ATOM 3472 O O . THR B 1 209 ? 19.953 -11.094 -5.73 1 87.06 209 THR B O 1
ATOM 3475 N N . THR B 1 210 ? 18.844 -11.344 -7.68 1 83.19 210 THR B N 1
ATOM 3476 C CA . THR B 1 210 ? 19.234 -10.023 -8.172 1 83.19 210 THR B CA 1
ATOM 3477 C C . THR B 1 210 ? 18.641 -8.93 -7.289 1 83.19 210 THR B C 1
ATOM 3479 O O . THR B 1 210 ? 19.281 -7.914 -7.035 1 83.19 210 THR B O 1
ATOM 3482 N N . LEU B 1 211 ? 17.453 -9.117 -6.867 1 84.75 211 LEU B N 1
ATOM 3483 C CA . LEU B 1 211 ? 16.797 -8.148 -5.98 1 84.75 211 LEU B CA 1
ATOM 3484 C C . LEU B 1 211 ? 17.641 -7.926 -4.723 1 84.75 211 LEU B C 1
ATOM 3486 O O . LEU B 1 211 ? 17.859 -6.781 -4.32 1 84.75 211 LEU B O 1
ATOM 3490 N N . ARG B 1 212 ? 18.141 -8.977 -4.145 1 84.62 212 ARG B N 1
ATOM 3491 C CA . ARG B 1 212 ? 18.938 -8.859 -2.934 1 84.62 212 ARG B CA 1
ATOM 3492 C C . ARG B 1 212 ? 20.25 -8.125 -3.217 1 84.62 212 ARG B C 1
ATOM 3494 O O . ARG B 1 212 ? 20.719 -7.336 -2.393 1 84.62 212 ARG B O 1
ATOM 3501 N N . ARG B 1 213 ? 20.75 -8.414 -4.344 1 84 213 ARG B N 1
ATOM 3502 C CA . ARG B 1 213 ? 21.984 -7.75 -4.727 1 84 213 ARG B CA 1
ATOM 3503 C C . ARG B 1 213 ? 21.797 -6.238 -4.805 1 84 213 ARG B C 1
ATOM 3505 O O . ARG B 1 213 ? 22.688 -5.473 -4.441 1 84 213 ARG B O 1
ATOM 3512 N N . LEU B 1 214 ? 20.641 -5.832 -5.25 1 86.06 214 LEU B N 1
ATOM 3513 C CA . LEU B 1 214 ? 20.328 -4.41 -5.352 1 86.06 214 LEU B CA 1
ATOM 3514 C C . LEU B 1 214 ? 20.125 -3.801 -3.967 1 86.06 214 LEU B C 1
ATOM 3516 O O . LEU B 1 214 ? 20.438 -2.629 -3.75 1 86.06 214 LEU B O 1
ATOM 3520 N N . ALA B 1 215 ? 19.656 -4.57 -3.066 1 86.62 215 ALA B N 1
ATOM 3521 C CA . ALA B 1 215 ? 19.359 -4.078 -1.724 1 86.62 215 ALA B CA 1
ATOM 3522 C C . ALA B 1 215 ? 20.625 -4.027 -0.869 1 86.62 215 ALA B C 1
ATOM 3524 O O . ALA B 1 215 ? 20.781 -3.131 -0.04 1 86.62 215 ALA B O 1
ATOM 3525 N N . TYR B 1 216 ? 21.406 -5.004 -1.017 1 83.19 216 TYR B N 1
ATOM 3526 C CA . TYR B 1 216 ? 22.625 -5.102 -0.203 1 83.19 216 TYR B CA 1
ATOM 3527 C C . TYR B 1 216 ? 23.875 -5.031 -1.07 1 83.19 216 TYR B C 1
ATOM 3529 O O . TYR B 1 216 ? 24.562 -6.035 -1.246 1 83.19 216 TYR B O 1
ATOM 3537 N N . PHE B 1 217 ? 23.984 -3.766 -1.428 1 73.06 217 PHE B N 1
ATOM 3538 C CA . PHE B 1 217 ? 25.141 -3.547 -2.291 1 73.06 217 PHE B CA 1
ATOM 3539 C C . PHE B 1 217 ? 26.438 -3.918 -1.57 1 73.06 217 PHE B C 1
ATOM 3541 O O . PHE B 1 217 ? 26.641 -3.516 -0.424 1 73.06 217 PHE B O 1
ATOM 3548 N N . GLY B 1 218 ? 27.109 -4.812 -2.164 1 70.94 218 GLY B N 1
ATOM 3549 C CA . GLY B 1 218 ? 28.406 -5.164 -1.597 1 70.94 218 GLY B CA 1
ATOM 3550 C C . GLY B 1 218 ? 28.391 -6.484 -0.856 1 70.94 218 GLY B C 1
ATOM 3551 O O . GLY B 1 218 ? 29.453 -7.023 -0.517 1 70.94 218 GLY B O 1
ATOM 3552 N N . GLU B 1 219 ? 27.141 -6.805 -0.418 1 70.88 219 GLU B N 1
ATOM 3553 C CA . GLU B 1 219 ? 27.062 -8.117 0.219 1 70.88 219 GLU B CA 1
ATOM 3554 C C . GLU B 1 219 ? 27.422 -9.227 -0.761 1 70.88 219 GLU B C 1
ATOM 3556 O O . GLU B 1 219 ? 27.156 -9.125 -1.959 1 70.88 219 GLU B O 1
ATOM 3561 N N . ASP B 1 220 ? 28.234 -10.133 -0.26 1 72.56 220 ASP B N 1
ATOM 3562 C CA . ASP B 1 220 ? 28.469 -11.344 -1.051 1 72.56 220 ASP B CA 1
ATOM 3563 C C . ASP B 1 220 ? 27.219 -12.219 -1.077 1 72.56 220 ASP B C 1
ATOM 3565 O O . ASP B 1 220 ? 27.047 -13.086 -0.215 1 72.56 220 ASP B O 1
ATOM 3569 N N . THR B 1 221 ? 26.344 -11.977 -1.958 1 68.75 221 THR B N 1
ATOM 3570 C CA . THR B 1 221 ? 25.062 -12.656 -2.076 1 68.75 221 THR B CA 1
ATOM 3571 C C . THR B 1 221 ? 25.25 -14.148 -2.311 1 68.75 221 THR B C 1
ATOM 3573 O O . THR B 1 221 ? 24.328 -14.938 -2.109 1 68.75 221 THR B O 1
ATOM 3576 N N . MET B 1 222 ? 26.438 -14.539 -2.6 1 71.56 222 MET B N 1
ATOM 3577 C CA . MET B 1 222 ? 26.719 -15.953 -2.854 1 71.56 222 MET B CA 1
ATOM 3578 C C . MET B 1 222 ? 26.656 -16.766 -1.562 1 71.56 222 MET B C 1
ATOM 3580 O O . MET B 1 222 ? 26.547 -17.984 -1.599 1 71.56 222 MET B O 1
ATOM 3584 N N . GLN B 1 223 ? 26.578 -15.992 -0.518 1 75.81 223 GLN B N 1
ATOM 3585 C CA . GLN B 1 223 ? 26.531 -16.656 0.782 1 75.81 223 GLN B CA 1
ATOM 3586 C C . GLN B 1 223 ? 25.094 -17 1.158 1 75.81 223 GLN B C 1
ATOM 3588 O O . GLN B 1 223 ? 24.859 -17.812 2.059 1 75.81 223 GLN B O 1
ATOM 3593 N N . GLN B 1 224 ? 24.156 -16.469 0.348 1 79.94 224 GLN B N 1
ATOM 3594 C CA . GLN B 1 224 ? 22.75 -16.75 0.64 1 79.94 224 GLN B CA 1
ATOM 3595 C C . GLN B 1 224 ? 22.281 -18 -0.112 1 79.94 224 GLN B C 1
ATOM 3597 O O . GLN B 1 224 ? 22.828 -18.344 -1.159 1 79.94 224 GLN B O 1
ATOM 3602 N N . PRO B 1 225 ? 21.312 -18.703 0.472 1 85.62 225 PRO B N 1
ATOM 3603 C CA . PRO B 1 225 ? 20.797 -19.891 -0.212 1 85.62 225 PRO B CA 1
ATOM 3604 C C . PRO B 1 225 ? 20.094 -19.547 -1.53 1 85.62 225 PRO B C 1
ATOM 3606 O O . PRO B 1 225 ? 19.703 -18.406 -1.753 1 85.62 225 PRO B O 1
ATOM 3609 N N . THR B 1 226 ? 20.094 -20.609 -2.385 1 90.19 226 THR B N 1
ATOM 3610 C CA . THR B 1 226 ? 19.312 -20.5 -3.615 1 90.19 226 THR B CA 1
ATOM 3611 C C . THR B 1 226 ? 17.828 -20.359 -3.305 1 90.19 226 THR B C 1
ATOM 3613 O O . THR B 1 226 ? 17.391 -20.625 -2.18 1 90.19 226 THR B O 1
ATOM 3616 N N . PRO B 1 227 ? 17.031 -19.922 -4.281 1 95 227 PRO B N 1
ATOM 3617 C CA . PRO B 1 227 ? 15.602 -19.703 -4.055 1 95 227 PRO B CA 1
ATOM 3618 C C . PRO B 1 227 ? 14.805 -21.016 -4.012 1 95 227 PRO B C 1
ATOM 3620 O O . PRO B 1 227 ? 13.586 -20.984 -3.859 1 95 227 PRO B O 1
ATOM 3623 N N . ASP B 1 228 ? 15.438 -22.188 -4.07 1 94.94 228 ASP B N 1
ATOM 3624 C CA . ASP B 1 228 ? 14.781 -23.469 -4.246 1 94.94 228 ASP B CA 1
ATOM 3625 C C . ASP B 1 228 ? 13.891 -23.797 -3.055 1 94.94 228 ASP B C 1
ATOM 3627 O O . ASP B 1 228 ? 12.781 -24.312 -3.227 1 94.94 228 ASP B O 1
ATOM 3631 N N . ALA B 1 229 ? 14.383 -23.484 -1.856 1 94 229 ALA B N 1
ATOM 3632 C CA . ALA B 1 229 ? 13.578 -23.766 -0.671 1 94 229 ALA B CA 1
ATOM 3633 C C . ALA B 1 229 ? 12.273 -22.969 -0.695 1 94 229 ALA B C 1
ATOM 3635 O O . ALA B 1 229 ? 11.211 -23.484 -0.351 1 94 229 ALA B O 1
ATOM 3636 N N . THR B 1 230 ? 12.383 -21.734 -1.029 1 97.19 230 THR B N 1
ATOM 3637 C CA . THR B 1 230 ? 11.195 -20.891 -1.145 1 97.19 230 THR B CA 1
ATOM 3638 C C . THR B 1 230 ? 10.281 -21.406 -2.25 1 97.19 230 THR B C 1
ATOM 3640 O O . THR B 1 230 ? 9.055 -21.391 -2.1 1 97.19 230 THR B O 1
ATOM 3643 N N . ALA B 1 231 ? 10.844 -21.828 -3.348 1 98.31 231 ALA B N 1
ATOM 3644 C CA . ALA B 1 231 ? 10.07 -22.359 -4.457 1 98.31 231 ALA B CA 1
ATOM 3645 C C . ALA B 1 231 ? 9.289 -23.609 -4.027 1 98.31 231 ALA B C 1
ATOM 3647 O O . ALA B 1 231 ? 8.117 -23.766 -4.387 1 98.31 231 ALA B O 1
ATOM 3648 N N . GLU B 1 232 ? 9.945 -24.469 -3.262 1 97.81 232 GLU B N 1
ATOM 3649 C CA . GLU B 1 232 ? 9.266 -25.672 -2.762 1 97.81 232 GLU B CA 1
ATOM 3650 C C . GLU B 1 232 ? 8.117 -25.312 -1.826 1 97.81 232 GLU B C 1
ATOM 3652 O O . GLU B 1 232 ? 7.078 -25.969 -1.829 1 97.81 232 GLU B O 1
ATOM 3657 N N . ALA B 1 233 ? 8.336 -24.312 -1.029 1 98.31 233 ALA B N 1
ATOM 3658 C CA . ALA B 1 233 ? 7.273 -23.844 -0.15 1 98.31 233 ALA B CA 1
ATOM 3659 C C . ALA B 1 233 ? 6.082 -23.328 -0.956 1 98.31 233 ALA B C 1
ATOM 3661 O O . ALA B 1 233 ? 4.93 -23.516 -0.557 1 98.31 233 ALA B O 1
ATOM 3662 N N . ALA B 1 234 ? 6.344 -22.641 -2.09 1 98.81 234 ALA B N 1
ATOM 3663 C CA . ALA B 1 234 ? 5.262 -22.219 -2.971 1 98.81 234 ALA B CA 1
ATOM 3664 C C . ALA B 1 234 ? 4.473 -23.406 -3.49 1 98.81 234 ALA B C 1
ATOM 3666 O O . ALA B 1 234 ? 3.244 -23.359 -3.59 1 98.81 234 ALA B O 1
ATOM 3667 N N . VAL B 1 235 ? 5.176 -24.484 -3.826 1 98.88 235 VAL B N 1
ATOM 3668 C CA . VAL B 1 235 ? 4.52 -25.719 -4.285 1 98.88 235 VAL B CA 1
ATOM 3669 C C . VAL B 1 235 ? 3.609 -26.25 -3.186 1 98.88 235 VAL B C 1
ATOM 3671 O O . VAL B 1 235 ? 2.488 -26.688 -3.459 1 98.88 235 VAL B O 1
ATOM 3674 N N . TRP B 1 236 ? 4.074 -26.234 -1.946 1 98.81 236 TRP B N 1
ATOM 3675 C CA . TRP B 1 236 ? 3.238 -26.656 -0.827 1 98.81 236 TRP B CA 1
ATOM 3676 C C . TRP B 1 236 ? 1.964 -25.828 -0.758 1 98.81 236 TRP B C 1
ATOM 3678 O O . TRP B 1 236 ? 0.865 -26.375 -0.629 1 98.81 236 TRP B O 1
ATOM 3688 N N . LEU B 1 237 ? 2.062 -24.531 -0.859 1 98.81 237 LEU B N 1
ATOM 3689 C CA . LEU B 1 237 ? 0.927 -23.625 -0.759 1 98.81 237 LEU B CA 1
ATOM 3690 C C . LEU B 1 237 ? -0.068 -23.875 -1.889 1 98.81 237 LEU B C 1
ATOM 3692 O O . LEU B 1 237 ? -1.271 -23.672 -1.717 1 98.81 237 LEU B O 1
ATOM 3696 N N . LEU B 1 238 ? 0.409 -24.297 -3.041 1 98.75 238 LEU B N 1
ATOM 3697 C CA . LEU B 1 238 ? -0.434 -24.547 -4.207 1 98.75 238 LEU B CA 1
ATOM 3698 C C . LEU B 1 238 ? -1.165 -25.875 -4.078 1 98.75 238 LEU B C 1
ATOM 3700 O O . LEU B 1 238 ? -2.143 -26.125 -4.789 1 98.75 238 LEU B O 1
ATOM 3704 N N . GLY B 1 239 ? -0.666 -26.75 -3.217 1 98.12 239 GLY B N 1
ATOM 3705 C CA . GLY B 1 239 ? -1.203 -28.109 -3.1 1 98.12 239 GLY B CA 1
ATOM 3706 C C . GLY B 1 239 ? -2.314 -28.219 -2.074 1 98.12 239 GLY B C 1
ATOM 3707 O O . GLY B 1 239 ? -2.551 -27.281 -1.304 1 98.12 239 GLY B O 1
ATOM 3708 N N . GLU B 1 240 ? -2.898 -29.312 -2.008 1 95.88 240 GLU B N 1
ATOM 3709 C CA . GLU B 1 240 ? -4.078 -29.578 -1.188 1 95.88 240 GLU B CA 1
ATOM 3710 C C . GLU B 1 240 ? -3.746 -29.484 0.3 1 95.88 240 GLU B C 1
ATOM 3712 O O . GLU B 1 240 ? -4.586 -29.078 1.107 1 95.88 240 GLU B O 1
ATOM 3717 N N . GLN B 1 241 ? -2.533 -29.766 0.644 1 95.62 241 GLN B N 1
ATOM 3718 C CA . GLN B 1 241 ? -2.145 -29.812 2.049 1 95.62 241 GLN B CA 1
ATOM 3719 C C . GLN B 1 241 ? -2.121 -28.422 2.662 1 95.62 241 GLN B C 1
ATOM 3721 O O . GLN B 1 241 ? -2.115 -28.266 3.887 1 95.62 241 GLN B O 1
ATOM 3726 N N . ALA B 1 242 ? -2.146 -27.469 1.852 1 97 242 ALA B N 1
ATOM 3727 C CA . ALA B 1 242 ? -1.978 -26.109 2.346 1 97 242 ALA B CA 1
ATOM 3728 C C . ALA B 1 242 ? -3.312 -25.516 2.785 1 97 242 ALA B C 1
ATOM 3730 O O . ALA B 1 242 ? -3.383 -24.344 3.168 1 97 242 ALA B O 1
ATOM 3731 N N . VAL B 1 243 ? -4.418 -26.297 2.783 1 96.5 243 VAL B N 1
ATOM 3732 C CA . VAL B 1 243 ? -5.734 -25.844 3.217 1 96.5 243 VAL B CA 1
ATOM 3733 C C . VAL B 1 243 ? -5.652 -25.328 4.656 1 96.5 243 VAL B C 1
ATOM 3735 O O . VAL B 1 243 ? -6.348 -24.375 5.023 1 96.5 243 VAL B O 1
ATOM 3738 N N . VAL B 1 244 ? -4.766 -25.844 5.453 1 95.81 244 VAL B N 1
ATOM 3739 C CA . VAL B 1 244 ? -4.609 -25.5 6.859 1 95.81 244 VAL B CA 1
ATOM 3740 C C . VAL B 1 244 ? -3.996 -24.109 6.988 1 95.81 244 VAL B C 1
ATOM 3742 O O . VAL B 1 244 ? -4.086 -23.469 8.047 1 95.81 244 VAL B O 1
ATOM 3745 N N . ALA B 1 245 ? -3.375 -23.625 5.902 1 97.44 245 ALA B N 1
ATOM 3746 C CA . ALA B 1 245 ? -2.672 -22.344 5.93 1 97.44 245 ALA B CA 1
ATOM 3747 C C . ALA B 1 245 ? -3.438 -21.281 5.145 1 97.44 245 ALA B C 1
ATOM 3749 O O . ALA B 1 245 ? -2.883 -20.234 4.801 1 97.44 245 ALA B O 1
ATOM 3750 N N . ARG B 1 246 ? -4.707 -21.562 4.824 1 97.75 246 ARG B N 1
ATOM 3751 C CA . ARG B 1 246 ? -5.547 -20.609 4.105 1 97.75 246 ARG B CA 1
ATOM 3752 C C . ARG B 1 246 ? -5.582 -19.266 4.816 1 97.75 246 ARG B C 1
ATOM 3754 O O . ARG B 1 246 ? -5.801 -19.203 6.027 1 97.75 246 ARG B O 1
ATOM 3761 N N . GLY B 1 247 ? -5.301 -18.188 4.121 1 97.94 247 GLY B N 1
ATOM 3762 C CA . GLY B 1 247 ? -5.379 -16.844 4.66 1 97.94 247 GLY B CA 1
ATOM 3763 C C . GLY B 1 247 ? -4.184 -16.469 5.516 1 97.94 247 GLY B C 1
ATOM 3764 O O . GLY B 1 247 ? -4.188 -15.43 6.18 1 97.94 247 GLY B O 1
ATOM 3765 N N . HIS B 1 248 ? -3.129 -17.312 5.535 1 98.25 248 HIS B N 1
ATOM 3766 C CA . HIS B 1 248 ? -1.967 -17.094 6.387 1 98.25 248 HIS B CA 1
ATOM 3767 C C . HIS B 1 248 ? -0.783 -16.578 5.574 1 98.25 248 HIS B C 1
ATOM 3769 O O . HIS B 1 248 ? -0.784 -16.656 4.344 1 98.25 248 HIS B O 1
ATOM 3775 N N . MET B 1 249 ? 0.109 -16.016 6.227 1 98.5 249 MET B N 1
ATOM 3776 C CA . MET B 1 249 ? 1.46 -15.797 5.723 1 98.5 249 MET B CA 1
ATOM 3777 C C . MET B 1 249 ? 2.377 -16.969 6.086 1 98.5 249 MET B C 1
ATOM 3779 O O . MET B 1 249 ? 2.6 -17.234 7.266 1 98.5 249 MET B O 1
ATOM 3783 N N . LEU B 1 250 ? 2.812 -17.688 5.145 1 98.5 250 LEU B N 1
ATOM 3784 C CA . LEU B 1 250 ? 3.83 -18.703 5.387 1 98.5 250 LEU B CA 1
ATOM 3785 C C . LEU B 1 250 ? 5.203 -18.062 5.562 1 98.5 250 LEU B C 1
ATOM 3787 O O . LEU B 1 250 ? 5.781 -17.547 4.605 1 98.5 250 LEU B O 1
ATOM 3791 N N . ASP B 1 251 ? 5.699 -18.109 6.75 1 97.88 251 ASP B N 1
ATOM 3792 C CA . ASP B 1 251 ? 6.953 -17.453 7.121 1 97.88 251 ASP B CA 1
ATOM 3793 C C . ASP B 1 251 ? 8.117 -18.453 7.086 1 97.88 251 ASP B C 1
ATOM 3795 O O . ASP B 1 251 ? 8.164 -19.391 7.887 1 97.88 251 ASP B O 1
ATOM 3799 N N . LEU B 1 252 ? 9.078 -18.25 6.125 1 96.94 252 LEU B N 1
ATOM 3800 C CA . LEU B 1 252 ? 10.18 -19.188 5.934 1 96.94 252 LEU B CA 1
ATOM 3801 C C . LEU B 1 252 ? 11.43 -18.719 6.672 1 96.94 252 LEU B C 1
ATOM 3803 O O . LEU B 1 252 ? 12.477 -19.359 6.602 1 96.94 252 LEU B O 1
ATOM 3807 N N . ARG B 1 253 ? 11.375 -17.609 7.328 1 92.69 253 ARG B N 1
ATOM 3808 C CA . ARG B 1 253 ? 12.516 -17.125 8.102 1 92.69 253 ARG B CA 1
ATOM 3809 C C . ARG B 1 253 ? 12.789 -18.031 9.305 1 92.69 253 ARG B C 1
ATOM 3811 O O . ARG B 1 253 ? 11.875 -18.688 9.805 1 92.69 253 ARG B O 1
ATOM 3818 N N . SER B 1 254 ? 13.969 -18.094 9.555 1 83.81 254 SER B N 1
ATOM 3819 C CA . SER B 1 254 ? 14.336 -18.906 10.703 1 83.81 254 SER B CA 1
ATOM 3820 C C . SER B 1 254 ? 13.68 -18.406 11.984 1 83.81 254 SER B C 1
ATOM 3822 O O . SER B 1 254 ? 13.555 -17.188 12.18 1 83.81 254 SER B O 1
ATOM 3824 N N . ALA B 1 255 ? 13.07 -19.266 12.742 1 67 255 ALA B N 1
ATOM 3825 C CA . ALA B 1 255 ? 12.43 -18.922 14.008 1 67 255 ALA B CA 1
ATOM 3826 C C . ALA B 1 255 ? 13.438 -18.375 15.008 1 67 255 ALA B C 1
ATOM 3828 O O . ALA B 1 255 ? 14.609 -18.766 14.992 1 67 255 ALA B O 1
#

Sequence (510 aa):
MSLPVSRLPAAWAPAADTLAGRVVLVTGAYGGLGSAVARAAARAGATVVITGKRKRQLEQLYDAMVAEGLPEPVIHPLDMESATPRDYEALAEGLQRDLGRLDGIVHCATSFVGLTPIAMYKPDAWLRALHVNVSAPFALTQACLPLLSAAPDSAVVFVLDDPELVSRAHWGAYGVSKAALERFVAILHEEHDEGTLRVHALLPAPMRTTLRRLAYFGEDTMQQPTPDATAEAAVWLLGEQAVVARGHMLDLRSAMSLPVSRLPAAWAPAADTLAGRVVLVTGAYGGLGSAVARAAARAGATVVITGKRKRQLEQLYDAMVAEGLPEPVIHPLDMESATPRDYEALAEGLQRDLGRLDGIVHCATSFVGLTPIAMYKPDAWLRALHVNVSAPFALTQACLPLLSAAPDSAVVFVLDDPELVSRAHWGAYGVSKAALERFVAILHEEHDEGTLRVHALLPAPMRTTLRRLAYFGEDTMQQPTPDATAEAAVWLLGEQAVVARGHMLDLRSA

Secondary structure (DSSP, 8-state):
-PPPEE-PPTT----TTTTTT-EEEEESTTSHHHHHHHHHHHHTT-EEEE--S-HHHHHHHHHHHHHTTPPPPEE----TTT--HHHHHHHHHHHHHHHS---EEEE----------GGG--HHHHHHHHIIIIIHHHHHHHHHHHHHHHSSSEEEEEE---HHHHTSTT-HHHHHHHHHHHHHHHHHHHHHTTSSEEEEEEEPPP---HHHHHHSTT--GGGSPPTHHHHHHHHHHHSGGGGGGTT-EEE-S--/-PPPEE-PPTT----TTTTTT-EEEEESTTSHHHHHHHHHHHHTT-EEEE--S-HHHHHHHHHHHHHTTPPPPEE----TTT--HHHHHHHHHHHHHHHS---EEEE----------GGG--HHHHHHHHIIIIIHHHHHHHHHHHHHHHSSSEEEEEE---HHHHTSTT-HHHHHHHHHHHHHHHHHHHHHTTSSEEEEEEEPPP---HHHHHHSTT--GGGSPPTHHHHHHHHHHHSGGGGGGTT-EEE-S--

InterPro domains:
  IPR002347 Short-chain dehydrogenase/reductase SDR [PF00106] (22-212)
  IPR002347 Short-chain dehydrogenase/reductase SDR [PR00081] (23-40)
  IPR002347 Short-chain dehydrogenase/reductase SDR [PR00081] (100-111)
  IPR002347 Short-chain dehydrogenase/reductase SDR [PR00081] (174-193)
  IPR002347 Short-chain dehydrogenase/reductase SDR [PR00081] (195-212)
  IPR020904 Short-chain dehydrogenase/reductase, conserved site [PS00061] (161-189)
  IPR036291 NAD(P)-binding domain superfamily [SSF51735] (18-250)

Foldseek 3Di:
DFFAEDADPPPDFADQQLQAPAEEEFEPCLFQLNVLLQLRLQSNHYAYEYEEADPVSVVVSQVVSVVVVTPGHHYDYDHQQPDDLVNLLVVLVCCCVPVVAHAEYEYPFAQFDFQAAPVGDDPVSLVSRLRRQAVSVVSNCVSNVVRNQVDQAHEYEREAEDLVVCVDGRVHSNSVNRVNRSVVLLVVLVVQVPGRYFYEYEYDEQALG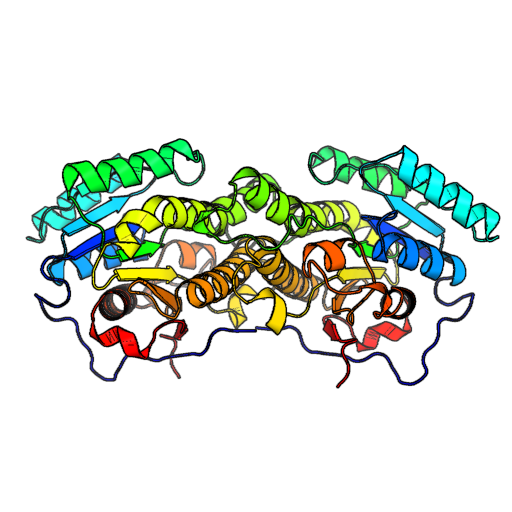PNVCRHDPPDPSVPGHGSNVSSRVVSVCSGPNVNVQGRGYHHHYDD/DFFAEDADPPPDFADQQLQAPAEEEFEPLLFQLNVLLQLRLQSNHYAYEYEEADPVSVVVSQVVSVVVVTPGHHYDYDHQQPDDLVNLLVVLVCCCVPVVAHAEYEYPFAQFQFQAAPVGDDPVSLVSRLRRLAVSVVSNCVSNVVRNQPDQAHEYEREAEDLVVCVDGRVHSNSVNRVNRSVVLLVVLVVQVPGRYFYEYEYDEQALTPNVCRHDPPDPSVVGHGSNVSSRVVSVCSGPNVNVQGRGYHHHYDD

Nearest PDB structures (foldseek):
  3i1j-assembly1_B  TM=9.541E-01  e=1.003E-25  Pseudomonas syringae pv. tomato
  3i1j-assembly1_A  TM=9.502E-01  e=1.375E-25  Pseudomonas syringae pv. tomato
  3g1t-assembly1_A-2  TM=9.588E-01  e=1.326E-24  Salmonella enterica subsp. enterica serovar Typhi
  3gy0-assembly1_A-2  TM=9.600E-01  e=1.280E-23  Shigella flexneri
  3f5q-assembly2_A  TM=9.532E-01  e=1.315E-22  Escherichia coli O6

Radius of gyration: 23.91 Å; Cα contacts (8 Å, |Δi|>4): 1105; chains: 2; bounding box: 56×71×54 Å

pLDDT: mean 95.96, std 5.74, range [66.75, 99.0]

Organism: NCBI:txid582702

Solvent-accessible surface area (backbone atoms only — not comparable to full-atom values): 25365 Å² total; per-residue (Å²): 105,80,65,54,78,36,65,77,64,85,88,68,72,84,45,58,63,58,32,51,85,34,31,36,39,27,30,25,20,67,43,58,54,16,35,32,29,48,50,42,35,22,55,14,37,20,47,30,34,38,22,30,66,50,60,68,51,48,50,50,47,45,52,50,38,43,74,71,68,37,62,72,56,43,83,48,75,45,40,57,83,73,60,46,76,65,52,32,40,48,50,35,50,46,37,44,72,76,66,66,52,34,24,29,39,38,49,48,43,70,46,77,91,41,67,35,49,68,84,71,52,52,67,67,59,39,54,46,13,36,35,30,41,32,51,34,56,50,48,44,49,43,44,32,40,68,42,27,58,68,26,86,62,15,22,39,37,42,62,50,61,57,42,76,61,36,34,32,57,26,32,48,40,43,26,17,19,42,37,19,36,52,35,44,47,44,19,53,19,54,67,29,71,87,56,40,39,35,29,33,36,35,28,57,43,83,41,43,33,67,68,45,44,49,62,38,71,85,57,68,49,82,77,38,46,67,36,53,66,52,14,45,50,52,44,46,55,56,23,78,81,27,64,86,42,54,50,17,28,36,48,56,49,84,129,103,81,66,53,78,38,65,77,63,84,89,69,72,84,46,58,61,58,34,52,86,34,32,35,38,26,30,25,21,68,42,56,54,15,35,33,29,49,51,42,34,22,56,13,36,20,47,30,34,38,22,30,69,51,61,68,51,47,51,50,46,48,51,51,38,44,74,72,70,38,63,72,58,42,82,49,76,44,40,56,83,72,58,47,77,65,54,34,39,48,50,35,50,48,37,43,73,75,65,64,53,33,25,30,38,38,49,47,44,71,45,74,91,43,67,34,51,68,85,71,53,50,67,67,59,40,53,45,13,38,35,31,41,31,51,33,55,50,47,44,49,44,42,32,40,67,43,26,57,70,27,86,61,14,22,38,37,40,62,50,61,58,43,74,61,37,33,33,56,26,32,48,40,44,25,16,19,42,38,19,35,52,34,43,46,43,19,53,19,55,68,28,71,88,56,39,39,36,29,33,36,36,27,57,43,83,42,42,35,70,68,45,45,49,60,38,69,83,57,70,49,83,76,38,46,66,37,54,66,54,15,45,51,52,45,45,55,57,23,78,80,26,65,85,43,53,49,16,28,37,46,57,48,82,130